Protein AF-0000000070670131 (afdb_homodimer)

Radius of gyration: 29.1 Å; Cα contacts (8 Å, |Δi|>4): 1449; chains: 2; bounding box: 102×87×79 Å

InterPro domains:
  IPR001087 GDSL lipase/esterase [PF00657] (24-335)
  IPR035669 GDSL lipase/esterase-like, plant [cd01837] (22-341)
  IPR036514 SGNH hydrolase superfamily [G3DSA:3.40.50.1110] (19-343)

Nearest PDB structures (foldseek):
  8h0a-assembly2_B  TM=8.194E-01  e=1.574E-13  Vibrio alginolyticus
  8h0b-assembly2_B  TM=7.964E-01  e=1.044E-13  Vibrio alginolyticus
  8a26-assembly1_A  TM=7.295E-01  e=1.770E-13  Legionella pneumophila str. Corby
  8a24-assembly1_A  TM=7.837E-01  e=1.821E-11  Legionella pneumophila str. Corby
  8a25-assembly1_A  TM=7.150E-01  e=1.961E-12  Legionella pneumophila str. Corby

Solvent-accessible surface area (backbone atoms only — not comparable to full-atom values): 35761 Å² total; per-residue (Å²): 133,84,80,77,78,77,75,75,77,77,76,74,73,71,70,65,73,72,68,69,74,77,25,40,39,36,40,27,9,42,76,58,13,50,18,16,35,26,42,61,45,26,46,82,37,45,64,60,23,10,48,76,67,69,65,36,41,58,31,30,63,22,29,31,54,42,37,62,44,53,52,23,53,75,68,74,39,59,69,52,27,19,49,34,33,38,76,82,55,54,60,80,34,18,38,24,46,7,17,53,79,21,19,41,66,64,73,84,37,77,52,10,48,58,19,35,52,31,28,46,54,50,50,51,53,48,30,45,52,39,46,74,73,70,43,80,89,59,63,45,72,68,50,51,36,57,17,40,35,32,39,42,59,44,57,49,44,52,50,55,41,26,63,75,46,74,68,40,61,66,73,39,60,70,46,40,65,60,45,45,49,43,52,51,50,47,51,52,51,43,38,74,73,44,38,29,32,36,42,37,42,39,40,52,47,56,17,46,26,15,37,53,60,43,72,43,90,75,58,75,86,46,31,44,98,79,65,24,35,35,61,46,33,52,50,35,50,52,43,35,52,52,45,48,52,47,44,56,51,45,48,72,68,38,82,87,39,46,64,42,77,38,69,41,23,63,54,52,40,43,47,57,68,43,24,64,83,75,56,30,50,66,54,39,27,28,27,24,12,22,80,50,85,72,34,16,41,33,90,84,14,38,55,70,38,75,77,38,44,68,50,94,56,60,70,28,19,39,23,19,54,16,77,36,44,12,30,49,37,24,49,53,46,39,50,53,48,58,65,34,82,94,45,47,72,66,62,71,60,56,131,134,86,80,75,80,78,78,76,77,78,75,74,72,72,70,66,73,71,67,69,74,77,26,40,38,36,39,26,10,43,76,59,13,51,17,15,35,26,43,62,45,27,45,82,38,45,61,60,24,10,47,77,67,69,65,36,41,57,29,30,64,21,29,31,54,41,38,62,43,52,52,22,54,76,68,73,38,59,69,52,26,20,47,34,33,38,77,82,57,52,58,80,35,18,38,23,47,6,18,55,78,20,20,42,67,65,74,82,37,76,53,11,46,57,21,35,51,30,30,46,53,51,51,52,53,49,30,44,52,38,47,75,71,70,45,79,88,57,63,45,74,66,50,51,36,58,17,40,37,33,40,42,58,44,58,49,44,52,50,55,40,26,62,77,46,74,67,40,62,66,73,39,60,71,47,41,65,61,45,46,49,43,53,50,50,46,53,52,50,42,40,75,73,44,39,30,33,38,42,36,42,38,42,52,46,57,17,46,26,13,37,54,57,43,74,44,91,78,55,75,86,46,30,43,98,81,66,24,34,36,62,46,33,52,49,33,51,53,44,35,51,50,46,49,51,48,45,57,53,45,46,71,68,39,82,85,40,45,64,43,78,40,70,42,24,63,54,51,40,42,49,58,68,43,24,65,82,74,57,31,49,66,55,39,26,27,27,24,13,22,80,52,87,70,32,16,40,33,93,86,14,36,54,69,39,75,76,38,44,66,52,93,57,62,70,27,20,40,24,19,55,15,76,36,45,11,30,46,37,24,49,52,44,38,49,54,48,59,66,35,80,92,46,48,73,65,63,70,59,56,131

Organism: Helianthus annuus (NCBI:txid4232)

Secondary structure (DSSP, 8-state):
-------------------PPP-EEEEESTTT-SSHHHHHH-----TTTTTTTTSS--S-SSSS--HHHHHHHHTT-PPPPBTT--SS---TTEEE---TT--S-STTSTTSHHHHHHHHHHHHHHHHHHHHTT-SS---HHHHHH-EEEEE--HHHHHHHHHHTTT-HHHHHTTHHHHHHHHHHHHHHHHHTT--EEEEEPP--GGG-HHHHHHS---GGGB-TTS-BHHHHHHHHHHHHHHHHHHHHHHHHSTT-EEEEE-HHHHHHHHHHSGGGGT---TTSBSEESS-SS----GGG-TTSTT-EE-S-GGG-SBSSSSSBPHHHHHHHHHHHHHSGGG-GGGGS--/-------------------PPP-EEEEESTTT-SSHHHHHH-----TTTTTTTTSS--S-SSSS--HHHHHHHHTT-PPPPBTT--SS---TTEEE---TT--S-STTSTTSHHHHHHHHHHHHHHHHHHHHTT-SS---HHHHHH-EEEEE--HHHHHHHHHHTTT-HHHHHTTHHHHHHHHHHHHHHHHHTT--EEEEEPP--GGG-HHHHHHS---GGGB-TTS-BHHHHHHHHHHHHHHHHHHHHHHHHSTT-EEEEE-HHHHHHHHHHSGGGGT---TTSBSEESS-SS----GGG-TTSTT-EE-S-GGG-SBSSSSSBPHHHHHHHHHHHHHSGGG-GGGGS--

Structure (mmCIF, N/CA/C/O backbone):
data_AF-0000000070670131-model_v1
#
loop_
_entity.id
_entity.type
_entity.pdbx_description
1 polymer Alpha-L-fucosidase
#
loop_
_atom_site.group_PDB
_atom_site.id
_atom_site.type_symbol
_atom_site.label_atom_id
_atom_site.label_alt_id
_atom_site.label_comp_id
_atom_site.label_asym_id
_atom_site.label_entity_id
_atom_site.label_seq_id
_atom_site.pdbx_PDB_ins_code
_atom_site.Cartn_x
_atom_site.Cartn_y
_atom_site.Cartn_z
_atom_site.occupancy
_atom_site.B_iso_or_equiv
_atom_site.auth_seq_id
_atom_site.auth_comp_id
_atom_site.auth_asym_id
_atom_site.auth_atom_id
_atom_site.pdbx_PDB_model_num
ATOM 1 N N . MET A 1 1 ? -77.062 30.062 1.976 1 29.39 1 MET A N 1
ATOM 2 C CA . MET A 1 1 ? -75.812 30.312 1.17 1 29.39 1 MET A CA 1
ATOM 3 C C . MET A 1 1 ? -74.562 30.141 2.004 1 29.39 1 MET A C 1
ATOM 5 O O . MET A 1 1 ? -74.062 31.109 2.6 1 29.39 1 MET A O 1
ATOM 9 N N . LYS A 1 2 ? -74.625 28.984 2.824 1 38.72 2 LYS A N 1
ATOM 10 C CA . LYS A 1 2 ? -73.438 28.672 3.67 1 38.72 2 LYS A CA 1
ATOM 11 C C . LYS A 1 2 ? -72.188 28.469 2.832 1 38.72 2 LYS A C 1
ATOM 13 O O . LYS A 1 2 ? -72.188 27.688 1.885 1 38.72 2 LYS A O 1
ATOM 18 N N . ARG A 1 3 ? -71.25 29.516 2.762 1 37.88 3 ARG A N 1
ATOM 19 C CA . ARG A 1 3 ? -69.938 29.609 2.139 1 37.88 3 ARG A CA 1
ATOM 20 C C . ARG A 1 3 ? -69 28.516 2.662 1 37.88 3 ARG A C 1
ATOM 22 O O . ARG A 1 3 ? -68.75 28.438 3.865 1 37.88 3 ARG A O 1
ATOM 29 N N . VAL A 1 4 ? -68.938 27.391 2.051 1 44 4 VAL A N 1
ATOM 30 C CA . VAL A 1 4 ? -68 26.328 2.275 1 44 4 VAL A CA 1
ATOM 31 C C . VAL A 1 4 ? -66.562 26.844 1.968 1 44 4 VAL A C 1
ATOM 33 O O . VAL A 1 4 ? -66.25 27.219 0.831 1 44 4 VAL A O 1
ATOM 36 N N . ILE A 1 5 ? -66 27.516 2.93 1 44.03 5 ILE A N 1
ATOM 37 C CA . ILE A 1 5 ? -64.562 27.891 2.744 1 44.03 5 ILE A CA 1
ATOM 38 C C . ILE A 1 5 ? -63.719 26.641 2.627 1 44.03 5 ILE A C 1
ATOM 40 O O . ILE A 1 5 ? -63.688 25.812 3.541 1 44.03 5 ILE A O 1
ATOM 44 N N . LEU A 1 6 ? -63.469 26.188 1.412 1 45.69 6 LEU A N 1
ATOM 45 C CA . LEU A 1 6 ? -62.438 25.203 1.088 1 45.69 6 LEU A CA 1
ATOM 46 C C . LEU A 1 6 ? -61.094 25.656 1.584 1 45.69 6 LEU A C 1
ATOM 48 O O . LEU A 1 6 ? -60.562 26.672 1.116 1 45.69 6 LEU A O 1
ATOM 52 N N . LEU A 1 7 ? -60.781 25.344 2.814 1 45.81 7 LEU A N 1
ATOM 53 C CA . LEU A 1 7 ? -59.406 25.531 3.287 1 45.81 7 LEU A CA 1
ATOM 54 C C . LEU A 1 7 ? -58.438 24.688 2.475 1 45.81 7 LEU A C 1
ATOM 56 O O . LEU A 1 7 ? -58.469 23.453 2.539 1 45.81 7 LEU A O 1
ATOM 60 N N . LEU A 1 8 ? -57.969 25.188 1.362 1 45.38 8 LEU A N 1
ATOM 61 C CA . LEU A 1 8 ? -56.812 24.609 0.695 1 45.38 8 LEU A CA 1
ATOM 62 C C . LEU A 1 8 ? -55.594 24.641 1.609 1 45.38 8 LEU A C 1
ATOM 64 O O . LEU A 1 8 ? -55.094 25.719 1.961 1 45.38 8 LEU A O 1
ATOM 68 N N . SER A 1 9 ? -55.406 23.578 2.367 1 47.22 9 SER A N 1
ATOM 69 C CA . SER A 1 9 ? -54.125 23.406 3.062 1 47.22 9 SER A CA 1
ATOM 70 C C . SER A 1 9 ? -52.969 23.297 2.078 1 47.22 9 SER A C 1
ATOM 72 O O . SER A 1 9 ? -52.906 22.359 1.286 1 47.22 9 SER A O 1
ATOM 74 N N . TRP A 1 10 ? -52.344 24.406 1.694 1 45.84 10 TRP A N 1
ATOM 75 C CA . TRP A 1 10 ? -51.062 24.344 1.012 1 45.84 10 TRP A CA 1
ATOM 76 C C . TRP A 1 10 ? -50.031 23.562 1.837 1 45.84 10 TRP A C 1
ATOM 78 O O . TRP A 1 10 ? -49.625 24.016 2.906 1 45.84 10 TRP A O 1
ATOM 88 N N . VAL A 1 11 ? -50 22.266 1.695 1 48.03 11 VAL A N 1
ATOM 89 C CA . VAL A 1 11 ? -48.844 21.516 2.178 1 48.03 11 VAL A CA 1
ATOM 90 C C . VAL A 1 11 ? -47.562 22.062 1.537 1 48.03 11 VAL A C 1
ATOM 92 O O . VAL A 1 11 ? -47.375 21.938 0.326 1 48.03 11 VAL A O 1
ATOM 95 N N . TRP A 1 12 ? -46.969 23.125 2.094 1 42.22 12 TRP A N 1
ATOM 96 C CA . TRP A 1 12 ? -45.594 23.422 1.732 1 42.22 12 TRP A CA 1
ATOM 97 C C . TRP A 1 12 ? -44.719 22.188 1.861 1 42.22 12 TRP A C 1
ATOM 99 O O . TRP A 1 12 ? -44.5 21.672 2.965 1 42.22 12 TRP A O 1
ATOM 109 N N . MET A 1 13 ? -44.719 21.422 0.863 1 41.59 13 MET A N 1
ATOM 110 C CA . MET A 1 13 ? -43.594 20.484 0.798 1 41.59 13 MET A CA 1
ATOM 111 C C . MET A 1 13 ? -42.25 21.219 0.996 1 41.59 13 MET A C 1
ATOM 113 O O . MET A 1 13 ? -41.812 21.938 0.106 1 41.59 13 MET A O 1
ATOM 117 N N . LEU A 1 14 ? -41.938 21.578 2.189 1 38.88 14 LEU A N 1
ATOM 118 C CA . LEU A 1 14 ? -40.531 21.859 2.404 1 38.88 14 LEU A CA 1
ATOM 119 C C . LEU A 1 14 ? -39.656 20.797 1.727 1 38.88 14 LEU A C 1
ATOM 121 O O . LEU A 1 14 ? -39.625 19.641 2.152 1 38.88 14 LEU A O 1
ATOM 125 N N . VAL A 1 15 ? -39.656 20.906 0.489 1 41.41 15 VAL A N 1
ATOM 126 C CA . VAL A 1 15 ? -38.469 20.219 -0.057 1 41.41 15 VAL A CA 1
ATOM 127 C C . VAL A 1 15 ? -37.25 20.594 0.753 1 41.41 15 VAL A C 1
ATOM 129 O O . VAL A 1 15 ? -36.75 21.734 0.676 1 41.41 15 VAL A O 1
ATOM 132 N N . GLY A 1 16 ? -37.125 20.203 1.97 1 38.88 16 GLY A N 1
ATOM 133 C CA . GLY A 1 16 ? -35.844 20.344 2.592 1 38.88 16 GLY A CA 1
ATOM 134 C C . GLY A 1 16 ? -34.688 20.125 1.628 1 38.88 16 GLY A C 1
ATOM 135 O O . GLY A 1 16 ? -34.594 19.062 1.011 1 38.88 16 GLY A O 1
ATOM 136 N N . ILE A 1 17 ? -34.281 21.062 0.975 1 42.5 17 ILE A N 1
ATOM 137 C CA . ILE A 1 17 ? -32.969 20.953 0.365 1 42.5 17 ILE A CA 1
ATOM 138 C C . ILE A 1 17 ? -32 20.203 1.296 1 42.5 17 ILE A C 1
ATOM 140 O O . ILE A 1 17 ? -31.75 20.641 2.414 1 42.5 17 ILE A O 1
ATOM 144 N N . SER A 1 18 ? -32.125 19.031 1.47 1 45.41 18 SER A N 1
ATOM 145 C CA . SER A 1 18 ? -31.25 18.219 2.309 1 45.41 18 SER A CA 1
ATOM 146 C C . SER A 1 18 ? -29.797 18.672 2.178 1 45.41 18 SER A C 1
ATOM 148 O O . SER A 1 18 ? -29.219 18.594 1.092 1 45.41 18 SER A O 1
ATOM 150 N N . ALA A 1 19 ? -29.391 19.766 2.807 1 54.5 19 ALA A N 1
ATOM 151 C CA . ALA A 1 19 ? -27.984 20.156 2.895 1 54.5 19 ALA A CA 1
ATOM 152 C C . ALA A 1 19 ? -27.078 18.922 2.961 1 54.5 19 ALA A C 1
ATOM 154 O O . ALA A 1 19 ? -27.344 18 3.744 1 54.5 19 ALA A O 1
ATOM 155 N N . SER A 1 20 ? -26.25 18.719 1.923 1 70.75 20 SER A N 1
ATOM 156 C CA . SER A 1 20 ? -25.344 17.578 1.84 1 70.75 20 SER A CA 1
ATOM 157 C C . SER A 1 20 ? -24.484 17.469 3.088 1 70.75 20 SER A C 1
ATOM 159 O O . SER A 1 20 ? -24 18.484 3.607 1 70.75 20 SER A O 1
ATOM 161 N N . ARG A 1 21 ? -24.484 16.469 3.793 1 84.69 21 ARG A N 1
ATOM 162 C CA . ARG A 1 21 ? -23.656 16.188 4.953 1 84.69 21 ARG A CA 1
ATOM 163 C C . ARG A 1 21 ? -22.172 16.359 4.625 1 84.69 21 ARG A C 1
ATOM 165 O O . ARG A 1 21 ? -21.719 15.953 3.557 1 84.69 21 ARG A O 1
ATOM 172 N N . PRO A 1 22 ? -21.5 17.203 5.438 1 93.94 22 PRO A N 1
ATOM 173 C CA . PRO A 1 22 ? -20.078 17.391 5.191 1 93.94 22 PRO A CA 1
ATOM 174 C C . PRO A 1 22 ? -19.312 16.062 5.074 1 93.94 22 PRO A C 1
ATOM 176 O O . PRO A 1 22 ? -19.625 15.109 5.797 1 93.94 22 PRO A O 1
ATOM 179 N N . LEU A 1 23 ? -18.484 15.969 4.082 1 96.31 23 LEU A N 1
ATOM 180 C CA . LEU A 1 23 ? -17.578 14.852 3.867 1 96.31 23 LEU A CA 1
ATOM 181 C C . LEU A 1 23 ? -16.172 15.352 3.557 1 96.31 23 LEU A C 1
ATOM 183 O O . LEU A 1 23 ? -16 16.328 2.818 1 96.31 23 LEU A O 1
ATOM 187 N N . ILE A 1 24 ? -15.203 14.703 4.156 1 98.5 24 ILE A N 1
ATOM 188 C CA . ILE A 1 24 ? -13.82 15.062 3.896 1 98.5 24 ILE A CA 1
ATOM 189 C C . ILE A 1 24 ? -13.109 13.906 3.197 1 98.5 24 ILE A C 1
ATOM 191 O O . ILE A 1 24 ? -13.211 12.75 3.629 1 98.5 24 ILE A O 1
ATOM 195 N N . ILE A 1 25 ? -12.484 14.125 2.135 1 98.88 25 ILE A N 1
ATOM 196 C CA . ILE A 1 25 ? -11.562 13.219 1.459 1 98.88 25 ILE A CA 1
ATOM 197 C C . ILE A 1 25 ? -10.141 13.773 1.529 1 98.88 25 ILE A C 1
ATOM 199 O O . ILE A 1 25 ? -9.859 14.844 0.982 1 98.88 25 ILE A O 1
ATOM 203 N N . ASN A 1 26 ? -9.258 13.039 2.189 1 98.94 26 ASN A N 1
ATOM 204 C CA . ASN A 1 26 ? -7.961 13.609 2.533 1 98.94 26 ASN A CA 1
ATOM 205 C C . ASN A 1 26 ? -6.824 12.852 1.856 1 98.94 26 ASN A C 1
ATOM 207 O O . ASN A 1 26 ? -6.848 11.617 1.778 1 98.94 26 ASN A O 1
ATOM 211 N N . PHE A 1 27 ? -5.828 13.562 1.369 1 99 27 PHE A N 1
ATOM 212 C CA . PHE A 1 27 ? -4.586 13.062 0.79 1 99 27 PHE A CA 1
ATOM 213 C C . PHE A 1 27 ? -3.377 13.68 1.479 1 99 27 PHE A C 1
ATOM 215 O O . PHE A 1 27 ? -3.393 14.867 1.829 1 99 27 PHE A O 1
ATOM 222 N N . GLY A 1 28 ? -2.35 12.844 1.65 1 98.88 28 GLY A N 1
ATOM 223 C CA . GLY A 1 28 ? -1.215 13.477 2.297 1 98.88 28 GLY A CA 1
ATOM 224 C C . GLY A 1 28 ? -0.212 12.484 2.855 1 98.88 28 GLY A C 1
ATOM 225 O O . GLY A 1 28 ? -0.044 11.391 2.311 1 98.88 28 GLY A O 1
ATOM 226 N N . ASP A 1 29 ? 0.549 12.938 3.818 1 98.75 29 ASP A N 1
ATOM 227 C CA . ASP A 1 29 ? 1.617 12.188 4.469 1 98.75 29 ASP A CA 1
ATOM 228 C C . ASP A 1 29 ? 1.358 12.055 5.969 1 98.75 29 ASP A C 1
ATOM 230 O O . ASP A 1 29 ? 0.206 11.977 6.398 1 98.75 29 ASP A O 1
ATOM 234 N N . SER A 1 30 ? 2.35 11.969 6.816 1 98.62 30 SER A N 1
ATOM 235 C CA . SER A 1 30 ? 2.209 11.68 8.242 1 98.62 30 SER A CA 1
ATOM 236 C C . SER A 1 30 ? 1.458 12.797 8.953 1 98.62 30 SER A C 1
ATOM 238 O O . SER A 1 30 ? 0.875 12.578 10.016 1 98.62 30 SER A O 1
ATOM 240 N N . ASN A 1 31 ? 1.407 13.992 8.336 1 98.44 31 ASN A N 1
ATOM 241 C CA . ASN A 1 31 ? 0.737 15.125 8.969 1 98.44 31 ASN A CA 1
ATOM 242 C C . ASN A 1 31 ? -0.768 14.898 9.078 1 98.44 31 ASN A C 1
ATOM 244 O O . ASN A 1 31 ? -1.443 15.547 9.875 1 98.44 31 ASN A O 1
ATOM 248 N N . SER A 1 32 ? -1.247 13.984 8.234 1 98.81 32 SER A N 1
ATOM 249 C CA . SER A 1 32 ? -2.691 13.773 8.242 1 98.81 32 SER A CA 1
ATOM 250 C C . SER A 1 32 ? -3.039 12.289 8.18 1 98.81 32 SER A C 1
ATOM 252 O O . SER A 1 32 ? -4.188 11.93 7.91 1 98.81 32 SER A O 1
ATOM 254 N N . ASP A 1 33 ? -2.051 11.43 8.375 1 98.81 33 ASP A N 1
ATOM 255 C CA . ASP A 1 33 ? -2.273 9.984 8.359 1 98.81 33 ASP A CA 1
ATOM 256 C C . ASP A 1 33 ? -2.996 9.523 9.625 1 98.81 33 ASP A C 1
ATOM 258 O O . ASP A 1 33 ? -2.51 9.742 10.734 1 98.81 33 ASP A O 1
ATOM 262 N N . THR A 1 34 ? -4.133 8.906 9.469 1 98.69 34 THR A N 1
ATOM 263 C CA . THR A 1 34 ? -4.914 8.438 10.609 1 98.69 34 THR A CA 1
ATOM 264 C C . THR A 1 34 ? -4.82 6.922 10.742 1 98.69 34 THR A C 1
ATOM 266 O O . THR A 1 34 ? -5.734 6.281 11.266 1 98.69 34 THR A O 1
ATOM 269 N N . GLY A 1 35 ? -3.801 6.352 10.172 1 98.31 35 GLY A N 1
ATOM 270 C CA . GLY A 1 35 ? -3.584 4.918 10.297 1 98.31 35 GLY A CA 1
ATOM 271 C C . GLY A 1 35 ? -3.287 4.238 8.977 1 98.31 35 GLY A C 1
ATOM 272 O O . GLY A 1 35 ? -3.252 3.01 8.898 1 98.31 35 GLY A O 1
ATOM 273 N N . GLY A 1 36 ? -3.088 5 7.961 1 98.44 36 GLY A N 1
ATOM 274 C CA . GLY A 1 36 ? -2.816 4.438 6.648 1 98.44 36 GLY A CA 1
ATOM 275 C C . GLY A 1 36 ? -1.54 3.619 6.602 1 98.44 36 GLY A C 1
ATOM 276 O O . GLY A 1 36 ? -1.504 2.551 5.984 1 98.44 36 GLY A O 1
ATOM 277 N N . VAL A 1 37 ? -0.509 4.09 7.242 1 97.94 37 VAL A N 1
ATOM 278 C CA . VAL A 1 37 ? 0.778 3.404 7.195 1 97.94 37 VAL A CA 1
ATOM 279 C C . VAL A 1 37 ? 0.695 2.09 7.969 1 97.94 37 VAL A C 1
ATOM 281 O O . VAL A 1 37 ? 1.329 1.101 7.594 1 97.94 37 VAL A O 1
ATOM 284 N N . LEU A 1 38 ? -0.061 2.131 9.07 1 97.69 38 LEU A N 1
ATOM 285 C CA . LEU A 1 38 ? -0.292 0.906 9.828 1 97.69 38 LEU A CA 1
ATOM 286 C C . LEU A 1 38 ? -1.045 -0.12 8.984 1 97.69 38 LEU A C 1
ATOM 288 O O . LEU A 1 38 ? -0.605 -1.264 8.852 1 97.69 38 LEU A O 1
ATOM 292 N N . ALA A 1 39 ? -2.123 0.279 8.375 1 98.06 39 ALA A N 1
ATOM 293 C CA . ALA A 1 39 ? -2.969 -0.628 7.605 1 98.06 39 ALA A CA 1
ATOM 294 C C . ALA A 1 39 ? -2.273 -1.068 6.32 1 98.06 39 ALA A C 1
ATOM 296 O O . ALA A 1 39 ? -2.355 -2.236 5.934 1 98.06 39 ALA A O 1
ATOM 297 N N . GLY A 1 40 ? -1.585 -0.181 5.672 1 97.94 40 GLY A N 1
ATOM 298 C CA . GLY A 1 40 ? -1.036 -0.432 4.352 1 97.94 40 GLY A CA 1
ATOM 299 C C . GLY A 1 40 ? 0.328 -1.096 4.387 1 97.94 40 GLY A C 1
ATOM 300 O O . GLY A 1 40 ? 0.622 -1.966 3.564 1 97.94 40 GLY A O 1
ATOM 301 N N . ALA A 1 41 ? 1.184 -0.696 5.363 1 96.81 41 ALA A N 1
ATOM 302 C CA . ALA A 1 41 ? 2.559 -1.187 5.402 1 96.81 41 ALA A CA 1
ATOM 303 C C . ALA A 1 41 ? 2.783 -2.096 6.605 1 96.81 41 ALA A C 1
ATOM 305 O O . ALA A 1 41 ? 3.854 -2.688 6.754 1 96.81 41 ALA A O 1
ATOM 306 N N . GLY A 1 42 ? 1.802 -2.186 7.445 1 95.38 42 GLY A N 1
ATOM 307 C CA . GLY A 1 42 ? 1.941 -3.01 8.633 1 95.38 42 GLY A CA 1
ATOM 308 C C . GLY A 1 42 ? 2.908 -2.432 9.648 1 95.38 42 GLY A C 1
ATOM 309 O O . GLY A 1 42 ? 3.506 -3.168 10.438 1 95.38 42 GLY A O 1
ATOM 310 N N . LEU A 1 43 ? 3.143 -1.178 9.578 1 94.12 43 LEU A N 1
ATOM 311 C CA . LEU A 1 43 ? 4.039 -0.529 10.531 1 94.12 43 LEU A CA 1
ATOM 312 C C . LEU A 1 43 ? 3.289 -0.137 11.805 1 94.12 43 LEU A C 1
ATOM 314 O O . LEU A 1 43 ? 2.48 0.792 11.789 1 94.12 43 LEU A O 1
ATOM 318 N N . PRO A 1 44 ? 3.566 -0.782 12.828 1 92.25 44 PRO A N 1
ATOM 319 C CA . PRO A 1 44 ? 2.848 -0.427 14.055 1 92.25 44 PRO A CA 1
ATOM 320 C C . PRO A 1 44 ? 3.33 0.889 14.656 1 92.25 44 PRO A C 1
ATOM 322 O O . PRO A 1 44 ? 4.535 1.085 14.844 1 92.25 44 PRO A O 1
ATOM 325 N N . ILE A 1 45 ? 2.49 1.77 14.773 1 93.19 45 ILE A N 1
ATOM 326 C CA . ILE A 1 45 ? 2.73 3 15.516 1 93.19 45 ILE A CA 1
ATOM 327 C C . ILE A 1 45 ? 1.994 2.947 16.859 1 93.19 45 ILE A C 1
ATOM 329 O O . ILE A 1 45 ? 0.857 3.414 16.969 1 93.19 45 ILE A O 1
ATOM 333 N N . GLY A 1 46 ? 2.609 2.354 17.797 1 92.38 46 GLY A N 1
ATOM 334 C CA . GLY A 1 46 ? 2.006 2.131 19.109 1 92.38 46 GLY A CA 1
ATOM 335 C C . GLY A 1 46 ? 2.373 3.195 20.125 1 92.38 46 GLY A C 1
ATOM 336 O O . GLY A 1 46 ? 2.893 4.254 19.766 1 92.38 46 GLY A O 1
ATOM 337 N N . LEU A 1 47 ? 2.025 2.91 21.359 1 94.94 47 LEU A N 1
ATOM 338 C CA . LEU A 1 47 ? 2.467 3.795 22.438 1 94.94 47 LEU A CA 1
ATOM 339 C C . LEU A 1 47 ? 3.977 4.004 22.375 1 94.94 47 LEU A C 1
ATOM 341 O O . LEU A 1 47 ? 4.727 3.08 22.062 1 94.94 47 LEU A O 1
ATOM 345 N N . PRO A 1 48 ? 4.402 5.344 22.594 1 96.62 48 PRO A N 1
ATOM 346 C CA . PRO A 1 48 ? 3.672 6.414 23.281 1 96.62 48 PRO A CA 1
ATOM 347 C C . PRO A 1 48 ? 2.902 7.312 22.312 1 96.62 48 PRO A C 1
ATOM 349 O O . PRO A 1 48 ? 2.23 8.258 22.75 1 96.62 48 PRO A O 1
ATOM 352 N N . HIS A 1 49 ? 2.955 7.004 21.016 1 97.5 49 HIS A N 1
ATOM 353 C CA . HIS A 1 49 ? 2.066 7.727 20.125 1 97.5 49 HIS A CA 1
ATOM 354 C C . HIS A 1 49 ? 0.606 7.543 20.516 1 97.5 49 HIS A C 1
ATOM 356 O O . HIS A 1 49 ? 0.192 6.438 20.875 1 97.5 49 HIS A O 1
ATOM 362 N N . GLY A 1 50 ? -0.108 8.609 20.469 1 97.81 50 GLY A N 1
ATOM 363 C CA . GLY A 1 50 ? -1.525 8.562 20.781 1 97.81 50 GLY A CA 1
ATOM 364 C C . GLY A 1 50 ? -1.802 8.625 22.266 1 97.81 50 GLY A C 1
ATOM 365 O O . GLY A 1 50 ? -2.959 8.594 22.703 1 97.81 50 GLY A O 1
ATOM 366 N N . ILE A 1 51 ? -0.844 8.836 23.094 1 97.5 51 ILE A N 1
ATOM 367 C CA . ILE A 1 51 ? -0.948 8.672 24.531 1 97.5 51 ILE A CA 1
ATOM 368 C C . ILE A 1 51 ? -1.882 9.734 25.109 1 97.5 51 ILE A C 1
ATOM 370 O O . ILE A 1 51 ? -2.566 9.5 26.109 1 97.5 51 ILE A O 1
ATOM 374 N N . THR A 1 52 ? -1.943 10.883 24.531 1 98.19 52 THR A N 1
ATOM 375 C CA . THR A 1 52 ? -2.621 12.031 25.109 1 98.19 52 THR A CA 1
ATOM 376 C C . THR A 1 52 ? -4.133 11.898 24.969 1 98.19 52 THR A C 1
ATOM 378 O O . THR A 1 52 ? -4.879 12.188 25.906 1 98.19 52 THR A O 1
ATOM 381 N N . PHE A 1 53 ? -4.605 11.422 23.859 1 98.44 53 PHE A N 1
ATOM 382 C CA . PHE A 1 53 ? -6.039 11.484 23.609 1 98.44 53 PHE A CA 1
ATOM 383 C C . PHE A 1 53 ? -6.621 10.086 23.422 1 98.44 53 PHE A C 1
ATOM 385 O O . PHE A 1 53 ? -7.605 9.734 24.078 1 98.44 53 PHE A O 1
ATOM 392 N N . PHE A 1 54 ? -5.996 9.289 22.562 1 97.62 54 PHE A N 1
ATOM 393 C CA . PHE A 1 54 ? -6.547 7.988 22.203 1 97.62 54 PHE A CA 1
ATOM 394 C C . PHE A 1 54 ? -6.137 6.93 23.219 1 97.62 54 PHE A C 1
ATOM 396 O O . PHE A 1 54 ? -6.734 5.855 23.297 1 97.62 54 PHE A O 1
ATOM 403 N N . HIS A 1 55 ? -5.02 7.211 23.984 1 97.56 55 HIS A N 1
ATOM 404 C CA . HIS A 1 55 ? -4.465 6.34 25.016 1 97.56 55 HIS A CA 1
ATOM 405 C C . HIS A 1 55 ? -4.055 4.988 24.438 1 97.56 55 HIS A C 1
ATOM 407 O O . HIS A 1 55 ? -4.074 3.975 25.141 1 97.56 55 HIS A O 1
ATOM 413 N N . ARG A 1 56 ? -3.842 4.961 23.172 1 96.19 56 ARG A N 1
ATOM 414 C CA . ARG A 1 56 ? -3.311 3.854 22.391 1 96.19 56 ARG A CA 1
ATOM 415 C C . ARG A 1 56 ? -2.777 4.34 21.047 1 96.19 56 ARG A C 1
ATOM 417 O O . ARG A 1 56 ? -3.109 5.441 20.594 1 96.19 56 ARG A O 1
ATOM 424 N N . GLY A 1 57 ? -1.967 3.551 20.484 1 95.81 57 GLY A N 1
ATOM 425 C CA . GLY A 1 57 ? -1.591 3.844 19.109 1 95.81 57 GLY A CA 1
ATOM 426 C C . GLY A 1 57 ? -2.74 3.689 18.141 1 95.81 57 GLY A C 1
ATOM 427 O O . GLY A 1 57 ? -3.549 2.77 18.266 1 95.81 57 GLY A O 1
ATOM 428 N N . THR A 1 58 ? -2.857 4.629 17.203 1 94.94 58 THR A N 1
ATOM 429 C CA . THR A 1 58 ? -3.912 4.578 16.188 1 94.94 58 THR A CA 1
ATOM 430 C C . THR A 1 58 ? -3.322 4.637 14.789 1 94.94 58 THR A C 1
ATOM 432 O O . THR A 1 58 ? -4.059 4.695 13.797 1 94.94 58 THR A O 1
ATOM 435 N N . GLY A 1 59 ? -2.014 4.652 14.711 1 95.56 59 GLY A N 1
ATOM 436 C CA . GLY A 1 59 ? -1.344 4.828 13.438 1 95.56 59 GLY A CA 1
ATOM 437 C C . GLY A 1 59 ? -0.996 6.273 13.133 1 95.56 59 GLY A C 1
ATOM 438 O O . GLY A 1 59 ? -0.356 6.57 12.125 1 95.56 59 GLY A O 1
ATOM 439 N N . ARG A 1 60 ? -1.396 7.211 13.992 1 98 60 ARG A N 1
ATOM 440 C CA . ARG A 1 60 ? -1.031 8.625 13.891 1 98 60 ARG A CA 1
ATOM 441 C C . ARG A 1 60 ? 0.36 8.867 14.469 1 98 60 ARG A C 1
ATOM 443 O O . ARG A 1 60 ? 0.725 8.297 15.492 1 98 60 ARG A O 1
ATOM 450 N N . PHE A 1 61 ? 1.049 9.703 13.797 1 97.69 61 PHE A N 1
ATOM 451 C CA . PHE A 1 61 ? 2.295 10.188 14.375 1 97.69 61 PHE A CA 1
ATOM 452 C C . PHE A 1 61 ? 2.041 11.406 15.258 1 97.69 61 PHE A C 1
ATOM 454 O O . PHE A 1 61 ? 1.568 12.438 14.773 1 97.69 61 PHE A O 1
ATOM 461 N N . GLY A 1 62 ? 2.301 11.336 16.422 1 97.94 62 GLY A N 1
ATOM 462 C CA . GLY A 1 62 ? 2.006 12.336 17.438 1 97.94 62 GLY A CA 1
ATOM 463 C C . GLY A 1 62 ? 1.438 11.742 18.703 1 97.94 62 GLY A C 1
ATOM 464 O O . GLY A 1 62 ? 1.208 10.531 18.781 1 97.94 62 GLY A O 1
ATOM 465 N N . ASP A 1 63 ? 1.199 12.562 19.688 1 98.5 63 ASP A N 1
ATOM 466 C CA . ASP A 1 63 ? 0.723 12.078 20.969 1 98.5 63 ASP A CA 1
ATOM 467 C C . ASP A 1 63 ? -0.802 12.016 21.016 1 98.5 63 ASP A C 1
ATOM 469 O O . ASP A 1 63 ? -1.387 11.555 21.984 1 98.5 63 ASP A O 1
ATOM 473 N N . GLY A 1 64 ? -1.473 12.484 19.922 1 98.56 64 GLY A N 1
ATOM 474 C CA . GLY A 1 64 ? -2.926 12.492 19.922 1 98.56 64 GLY A CA 1
ATOM 475 C C . GLY A 1 64 ? -3.52 12.891 18.578 1 98.56 64 GLY A C 1
ATOM 476 O O . GLY A 1 64 ? -3.168 12.32 17.547 1 98.56 64 GLY A O 1
ATOM 477 N N . ARG A 1 65 ? -4.418 13.898 18.625 1 98.62 65 ARG A N 1
ATOM 478 C CA . ARG A 1 65 ? -5.191 14.305 17.453 1 98.62 65 ARG A CA 1
ATOM 479 C C . ARG A 1 65 ? -4.348 15.164 16.516 1 98.62 65 ARG A C 1
ATOM 481 O O . ARG A 1 65 ? -3.506 15.945 16.953 1 98.62 65 ARG A O 1
ATOM 488 N N . LEU A 1 66 ? -4.562 14.961 15.242 1 98.94 66 LEU A N 1
ATOM 489 C CA . LEU A 1 66 ? -3.955 15.758 14.18 1 98.94 66 LEU A CA 1
ATOM 490 C C . LEU A 1 66 ? -4.852 16.938 13.797 1 98.94 66 LEU A C 1
ATOM 492 O O . LEU A 1 66 ? -6 17 14.234 1 98.94 66 LEU A O 1
ATOM 496 N N . ILE A 1 67 ? -4.348 17.828 12.984 1 98.88 67 ILE A N 1
ATOM 497 C CA . ILE A 1 67 ? -5.121 18.969 12.531 1 98.88 67 ILE A CA 1
ATOM 498 C C . ILE A 1 67 ? -6.43 18.5 11.906 1 98.88 67 ILE A C 1
ATOM 500 O O . ILE A 1 67 ? -7.496 19.062 12.195 1 98.88 67 ILE A O 1
ATOM 504 N N . ILE A 1 68 ? -6.398 17.453 11.125 1 98.81 68 ILE A N 1
ATOM 505 C CA . ILE A 1 68 ? -7.566 16.953 10.414 1 98.81 68 ILE A CA 1
ATOM 506 C C . ILE A 1 68 ? -8.602 16.438 11.414 1 98.81 68 ILE A C 1
ATOM 508 O O . ILE A 1 68 ? -9.805 16.547 11.18 1 98.81 68 ILE A O 1
ATOM 512 N N . ASP A 1 69 ? -8.195 15.906 12.523 1 98.88 69 ASP A N 1
ATOM 513 C CA . ASP A 1 69 ? -9.117 15.445 13.555 1 98.88 69 ASP A CA 1
ATOM 514 C C . ASP A 1 69 ? -9.891 16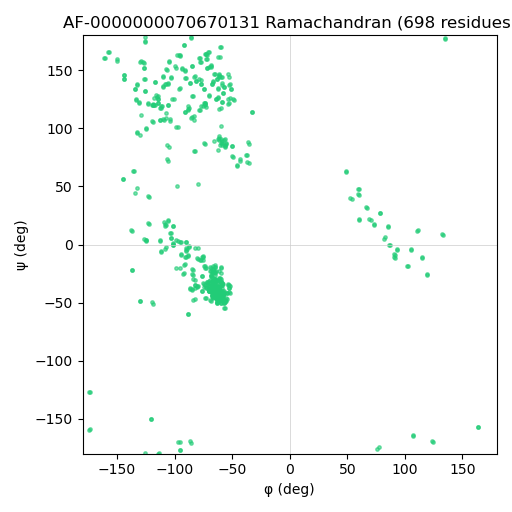.609 14.164 1 98.88 69 ASP A C 1
ATOM 516 O O . ASP A 1 69 ? -11.094 16.516 14.422 1 98.88 69 ASP A O 1
ATOM 520 N N . PHE A 1 70 ? -9.211 17.719 14.375 1 98.81 70 PHE A N 1
ATOM 521 C CA . PHE A 1 70 ? -9.883 18.906 14.906 1 98.81 70 PHE A CA 1
ATOM 522 C C . PHE A 1 70 ? -10.859 19.469 13.891 1 98.81 70 PHE A C 1
ATOM 524 O O . PHE A 1 70 ? -11.906 20 14.258 1 98.81 70 PHE A O 1
ATOM 531 N N . PHE A 1 71 ? -10.5 19.406 12.57 1 98.5 71 PHE A N 1
ATOM 532 C CA . PHE A 1 71 ? -11.453 19.781 11.539 1 98.5 71 PHE A CA 1
ATOM 533 C C . PHE A 1 71 ? -12.695 18.906 11.594 1 98.5 71 PHE A C 1
ATOM 535 O O . PHE A 1 71 ? -13.82 19.406 11.469 1 98.5 71 PHE A O 1
ATOM 542 N N . CYS A 1 72 ? -12.484 17.578 11.773 1 98.31 72 CYS A N 1
ATOM 543 C CA . CYS A 1 72 ? -13.609 16.656 11.891 1 98.31 72 CYS A CA 1
ATOM 544 C C . CYS A 1 72 ? -14.492 17.031 13.078 1 98.31 72 CYS A C 1
ATOM 546 O O . CYS A 1 72 ? -15.711 17.078 12.961 1 98.31 72 CYS A O 1
ATOM 548 N N . GLU A 1 73 ? -13.891 17.359 14.203 1 98.06 73 GLU A N 1
ATOM 549 C CA . GLU A 1 73 ? -14.648 17.75 15.383 1 98.06 73 GLU A CA 1
ATOM 550 C C . GLU A 1 73 ? -15.445 19.031 15.125 1 98.06 73 GLU A C 1
ATOM 552 O O . GLU A 1 73 ? -16.609 19.125 15.5 1 98.06 73 GLU A O 1
ATOM 557 N N . HIS A 1 74 ? -14.797 19.984 14.5 1 97.19 74 HIS A N 1
ATOM 558 C CA . HIS A 1 74 ? -15.445 21.25 14.195 1 97.19 74 HIS A CA 1
ATOM 559 C C . HIS A 1 74 ? -16.672 21.047 13.32 1 97.19 74 HIS A C 1
ATOM 561 O O . HIS A 1 74 ? -17.672 21.75 13.477 1 97.19 74 HIS A O 1
ATOM 567 N N . LEU A 1 75 ? -16.656 20.047 12.484 1 96.19 75 LEU A N 1
ATOM 568 C CA . LEU A 1 75 ? -17.734 19.797 11.531 1 96.19 75 LEU A CA 1
ATOM 569 C C . LEU A 1 75 ? -18.672 18.719 12.055 1 96.19 75 LEU A C 1
ATOM 571 O O . LEU A 1 75 ? -19.578 18.281 11.336 1 96.19 75 LEU A O 1
ATOM 575 N N . ASN A 1 76 ? -18.484 18.219 13.266 1 96.19 76 ASN A N 1
ATOM 576 C CA . ASN A 1 76 ? -19.281 17.172 13.883 1 96.19 76 ASN A CA 1
ATOM 577 C C . ASN A 1 76 ? -19.234 15.875 13.07 1 96.19 76 ASN A C 1
ATOM 579 O O . ASN A 1 76 ? -20.266 15.266 12.805 1 96.19 76 ASN A O 1
ATOM 583 N N . LEU A 1 77 ? -18.047 15.555 12.609 1 96.94 77 LEU A N 1
ATOM 584 C CA . LEU A 1 77 ? -17.781 14.32 11.883 1 96.94 77 LEU A CA 1
ATOM 585 C C . LEU A 1 77 ? -17.047 13.32 12.766 1 96.94 77 LEU A C 1
ATOM 587 O O . LEU A 1 77 ? -16.422 13.703 13.766 1 96.94 77 LEU A O 1
ATOM 591 N N . SER A 1 78 ? -17.156 12.031 12.398 1 97.44 78 SER A N 1
ATOM 592 C CA . SER A 1 78 ? -16.25 11.047 12.969 1 97.44 78 SER A CA 1
ATOM 593 C C . SER A 1 78 ? -14.828 11.227 12.445 1 97.44 78 SER A C 1
ATOM 595 O O . SER A 1 78 ? -14.625 11.781 11.359 1 97.44 78 SER A O 1
ATOM 597 N N . TYR A 1 79 ? -13.867 10.805 13.258 1 98.44 79 TYR A N 1
ATOM 598 C CA . TYR A 1 79 ? -12.508 10.789 12.742 1 98.44 79 TYR A CA 1
ATOM 599 C C . TYR A 1 79 ? -12.406 9.898 11.508 1 98.44 79 TYR A C 1
ATOM 601 O O . TYR A 1 79 ? -13.016 8.828 11.453 1 98.44 79 TYR A O 1
ATOM 609 N N . LEU A 1 80 ? -11.617 10.297 10.617 1 98.62 80 LEU A N 1
ATOM 610 C CA . LEU A 1 80 ? -11.57 9.594 9.336 1 98.62 80 LEU A CA 1
ATOM 611 C C . LEU A 1 80 ? -10.844 8.258 9.477 1 98.62 80 LEU A C 1
ATOM 613 O O . LEU A 1 80 ? -9.758 8.195 10.062 1 98.62 80 LEU A O 1
ATOM 617 N N . SER A 1 81 ? -11.438 7.188 8.906 1 98.19 81 SER A N 1
ATOM 618 C CA . SER A 1 81 ? -10.742 5.918 8.727 1 98.19 81 SER A CA 1
ATOM 619 C C . SER A 1 81 ? -9.781 5.98 7.543 1 98.19 81 SER A C 1
ATOM 621 O O . SER A 1 81 ? -10.094 6.574 6.512 1 98.19 81 SER A O 1
ATOM 623 N N . PRO A 1 82 ? -8.594 5.387 7.785 1 98.69 82 PRO A N 1
ATOM 624 C CA . PRO A 1 82 ? -7.742 5.262 6.598 1 98.69 82 PRO A CA 1
ATOM 625 C C . PRO A 1 82 ? -8.359 4.367 5.527 1 98.69 82 PRO A C 1
ATOM 627 O O . PRO A 1 82 ? -8.984 3.354 5.848 1 98.69 82 PRO A O 1
ATOM 630 N N . TYR A 1 83 ? -8.156 4.773 4.273 1 98.69 83 TYR A N 1
ATOM 631 C CA . TYR A 1 83 ? -8.648 4.027 3.121 1 98.69 83 TYR A CA 1
ATOM 632 C C . TYR A 1 83 ? -8.195 2.576 3.178 1 98.69 83 TYR A C 1
ATOM 634 O O . TYR A 1 83 ? -8.961 1.668 2.83 1 98.69 83 TYR A O 1
ATOM 642 N N . LEU A 1 84 ? -7.039 2.26 3.68 1 97.94 84 LEU A N 1
ATOM 643 C CA . LEU A 1 84 ? -6.41 0.948 3.566 1 97.94 84 LEU A CA 1
ATOM 644 C C . LEU A 1 84 ? -6.852 0.034 4.703 1 97.94 84 LEU A C 1
ATOM 646 O O . LEU A 1 84 ? -6.441 -1.129 4.766 1 97.94 84 LEU A O 1
ATOM 650 N N . GLU A 1 85 ? -7.676 0.517 5.605 1 97.44 85 GLU A N 1
ATOM 651 C CA . GLU A 1 85 ? -8.219 -0.339 6.652 1 97.44 85 GLU A CA 1
ATOM 652 C C . GLU A 1 85 ? -9.336 -1.231 6.113 1 97.44 85 GLU A C 1
ATOM 654 O O . GLU A 1 85 ? -10.367 -0.736 5.66 1 97.44 85 GLU A O 1
ATOM 659 N N . SER A 1 86 ? -9.117 -2.504 6.199 1 94.94 86 SER A N 1
ATOM 660 C CA . SER A 1 86 ? -10.047 -3.43 5.555 1 94.94 86 SER A CA 1
ATOM 661 C C . SER A 1 86 ? -11.141 -3.871 6.512 1 94.94 86 SER A C 1
ATOM 663 O O . SER A 1 86 ? -12.219 -4.289 6.078 1 94.94 86 SER A O 1
ATOM 665 N N . LEU A 1 87 ? -10.93 -3.846 7.793 1 95.31 87 LEU A N 1
ATOM 666 C CA . LEU A 1 87 ? -11.898 -4.391 8.734 1 95.31 87 LEU A CA 1
ATOM 667 C C . LEU A 1 87 ? -12.664 -3.275 9.43 1 95.31 87 LEU A C 1
ATOM 669 O O . LEU A 1 87 ? -12.102 -2.529 10.234 1 95.31 87 LEU A O 1
ATOM 673 N N . ALA A 1 88 ? -13.812 -3.143 9.086 1 92.44 88 ALA A N 1
ATOM 674 C CA . ALA A 1 88 ? -14.836 -2.305 9.695 1 92.44 88 ALA A CA 1
ATOM 675 C C . ALA A 1 88 ? -14.414 -0.838 9.703 1 92.44 88 ALA A C 1
ATOM 677 O O . ALA A 1 88 ? -14.477 -0.173 10.742 1 92.44 88 ALA A O 1
ATOM 678 N N . PRO A 1 89 ? -13.953 -0.364 8.609 1 95.25 89 PRO A N 1
ATOM 679 C CA . PRO A 1 89 ? -13.758 1.085 8.539 1 95.25 89 PRO A CA 1
ATOM 680 C C . PRO A 1 89 ? -15.07 1.861 8.547 1 95.25 89 PRO A C 1
ATOM 682 O O . PRO A 1 89 ? -16.125 1.295 8.258 1 95.25 89 PRO A O 1
ATOM 685 N N . ASN A 1 90 ? -15.039 3.125 9 1 95.31 90 ASN A N 1
ATOM 686 C CA . ASN A 1 90 ? -16.172 4.035 8.914 1 95.31 90 ASN A CA 1
ATOM 687 C C . ASN A 1 90 ? -15.93 5.156 7.91 1 95.31 90 ASN A C 1
ATOM 689 O O . ASN A 1 90 ? -15.164 6.082 8.18 1 95.31 90 ASN A O 1
ATOM 693 N N . PHE A 1 91 ? -16.625 5.09 6.762 1 96.56 91 PHE A N 1
ATOM 694 C CA . PHE A 1 91 ? -16.375 6.07 5.707 1 96.56 91 PHE A CA 1
ATOM 695 C C . PHE A 1 91 ? -17.547 7.043 5.598 1 96.56 91 PHE A C 1
ATOM 697 O O . PHE A 1 91 ? -17.672 7.762 4.605 1 96.56 91 PHE A O 1
ATOM 704 N N . THR A 1 92 ? -18.391 7.082 6.617 1 94 92 THR A N 1
ATOM 705 C CA . THR A 1 92 ? -19.578 7.93 6.566 1 94 92 THR A CA 1
ATOM 706 C C . THR A 1 92 ? -19.188 9.406 6.594 1 94 92 THR A C 1
ATOM 708 O O . THR A 1 92 ? -19.906 10.25 6.059 1 94 92 THR A O 1
ATOM 711 N N . SER A 1 93 ? -18.047 9.727 7.18 1 96.31 93 SER A N 1
ATOM 712 C CA . SER A 1 93 ? -17.578 11.102 7.301 1 96.31 93 SER A CA 1
ATOM 713 C C . SER A 1 93 ? -16.516 11.422 6.254 1 96.31 93 SER A C 1
ATOM 715 O O . SER A 1 93 ? -16 12.539 6.207 1 96.31 93 SER A O 1
ATOM 717 N N . GLY A 1 94 ? -16.25 10.453 5.457 1 97.44 94 GLY A N 1
ATOM 718 C CA . GLY A 1 94 ? -15.172 10.609 4.488 1 97.44 94 GLY A CA 1
ATOM 719 C C . GLY A 1 94 ? -14.109 9.539 4.59 1 97.44 94 GLY A C 1
ATOM 720 O O . GLY A 1 94 ? -14.312 8.516 5.242 1 97.44 94 GLY A O 1
ATOM 721 N N . VAL A 1 95 ? -13.008 9.773 3.879 1 98.62 95 VAL A N 1
ATOM 722 C CA . VAL A 1 95 ? -11.961 8.766 3.779 1 98.62 95 VAL A CA 1
ATOM 723 C C . VAL A 1 95 ? -10.594 9.445 3.762 1 98.62 95 VAL A C 1
ATOM 725 O O . VAL A 1 95 ? -10.445 10.547 3.232 1 98.62 95 VAL A O 1
ATOM 728 N N . ASN A 1 96 ? -9.648 8.812 4.406 1 98.94 96 ASN A N 1
ATOM 729 C CA . ASN A 1 96 ? -8.289 9.336 4.473 1 98.94 96 ASN A CA 1
ATOM 730 C C . ASN A 1 96 ? -7.312 8.469 3.676 1 98.94 96 ASN A C 1
ATOM 732 O O . ASN A 1 96 ? -7.082 7.312 4.02 1 98.94 96 ASN A O 1
ATOM 736 N N . PHE A 1 97 ? -6.68 9.039 2.682 1 98.94 97 PHE A N 1
ATOM 737 C CA . PHE A 1 97 ? -5.75 8.312 1.825 1 98.94 97 PHE A CA 1
ATOM 738 C C . PHE A 1 97 ? -4.309 8.609 2.215 1 98.94 97 PHE A C 1
ATOM 740 O O . PHE A 1 97 ? -3.377 8.023 1.658 1 98.94 97 PHE A O 1
ATOM 747 N N . ALA A 1 98 ? -4.117 9.461 3.23 1 98.94 98 ALA A N 1
ATOM 748 C CA . ALA A 1 98 ? -2.77 9.844 3.635 1 98.94 98 ALA A CA 1
ATOM 749 C C . ALA A 1 98 ? -2.012 8.656 4.219 1 98.94 98 ALA A C 1
ATOM 751 O O . ALA A 1 98 ? -2.582 7.852 4.961 1 98.94 98 ALA A O 1
ATOM 752 N N . VAL A 1 99 ? -0.775 8.594 3.875 1 98.75 99 VAL A N 1
ATOM 753 C CA . VAL A 1 99 ? 0.135 7.594 4.422 1 98.75 99 VAL A CA 1
ATOM 754 C C . VAL A 1 99 ? 1.452 8.258 4.82 1 98.75 99 VAL A C 1
ATOM 756 O O . VAL A 1 99 ? 2.035 9.016 4.039 1 98.75 99 VAL A O 1
ATOM 759 N N . ALA A 1 100 ? 1.902 7.922 5.992 1 98.44 100 ALA A N 1
ATOM 760 C CA . ALA A 1 100 ? 3.146 8.5 6.492 1 98.44 100 ALA A CA 1
ATOM 761 C C . ALA A 1 100 ? 4.305 8.227 5.535 1 98.44 100 ALA A C 1
ATOM 763 O O . ALA A 1 100 ? 4.449 7.113 5.031 1 98.44 100 ALA A O 1
ATOM 764 N N . GLY A 1 101 ? 5.121 9.242 5.266 1 97.94 101 GLY A N 1
ATOM 765 C CA . GLY A 1 101 ? 6.293 9.125 4.414 1 97.94 101 GLY A CA 1
ATOM 766 C C . GLY A 1 101 ? 6.004 9.43 2.955 1 97.94 101 GLY A C 1
ATOM 767 O O . GLY A 1 101 ? 6.93 9.57 2.15 1 97.94 101 GLY A O 1
ATOM 768 N N . ALA A 1 102 ? 4.719 9.586 2.582 1 98.81 102 ALA A N 1
ATOM 769 C CA . ALA A 1 102 ? 4.348 9.797 1.185 1 98.81 102 ALA A CA 1
ATOM 770 C C . ALA A 1 102 ? 4.965 11.078 0.636 1 98.81 102 ALA A C 1
ATOM 772 O O . ALA A 1 102 ? 5.129 12.055 1.367 1 98.81 102 ALA A O 1
ATOM 773 N N . MET A 1 103 ? 5.301 11.062 -0.614 1 98.88 103 MET A N 1
ATOM 774 C CA . MET A 1 103 ? 5.824 12.18 -1.396 1 98.88 103 MET A CA 1
ATOM 775 C C . MET A 1 103 ? 4.988 12.406 -2.652 1 98.88 103 MET A C 1
ATOM 777 O O . MET A 1 103 ? 4.02 11.688 -2.895 1 98.88 103 MET A O 1
ATOM 781 N N . THR A 1 104 ? 5.305 13.438 -3.346 1 98.88 104 THR A N 1
ATOM 782 C CA . THR A 1 104 ? 4.68 13.664 -4.645 1 98.88 104 THR A CA 1
ATOM 783 C C . THR A 1 104 ? 5.344 12.805 -5.719 1 98.88 104 THR A C 1
ATOM 785 O O . THR A 1 104 ? 4.676 12.32 -6.637 1 98.88 104 THR A O 1
ATOM 788 N N . LEU A 1 105 ? 6.703 12.648 -5.551 1 98.38 105 LEU A N 1
ATOM 789 C CA . LEU A 1 105 ? 7.488 11.883 -6.512 1 98.38 105 LEU A CA 1
ATOM 790 C C . LEU A 1 105 ? 8.305 10.805 -5.809 1 98.38 105 LEU A C 1
ATOM 792 O O . LEU A 1 105 ? 8.641 10.945 -4.633 1 98.38 105 LEU A O 1
ATOM 796 N N . PRO A 1 106 ? 8.688 9.711 -6.578 1 97.81 106 PRO A N 1
ATOM 797 C CA . PRO A 1 106 ? 8.32 9.383 -7.957 1 97.81 106 PRO A CA 1
ATOM 798 C C . PRO A 1 106 ? 6.875 8.898 -8.086 1 97.81 106 PRO A C 1
ATOM 800 O O . PRO A 1 106 ? 6.254 8.523 -7.082 1 97.81 106 PRO A O 1
ATOM 803 N N . GLN A 1 107 ? 6.348 8.891 -9.266 1 97.62 107 GLN A N 1
ATOM 804 C CA . GLN A 1 107 ? 5.012 8.367 -9.531 1 97.62 107 GLN A CA 1
ATOM 805 C C . GLN A 1 107 ? 4.984 6.844 -9.43 1 97.62 107 GLN A C 1
ATOM 807 O O . GLN A 1 107 ? 6.023 6.191 -9.555 1 97.62 107 GLN A O 1
ATOM 812 N N . PHE A 1 108 ? 3.857 6.312 -9.086 1 96 108 PHE A N 1
ATOM 813 C CA . PHE A 1 108 ? 3.498 4.902 -9.18 1 96 108 PHE A CA 1
ATOM 814 C C . PHE A 1 108 ? 4.211 4.09 -8.109 1 96 108 PHE A C 1
ATOM 816 O O . PHE A 1 108 ? 4.367 2.873 -8.242 1 96 108 PHE A O 1
ATOM 823 N N . VAL A 1 109 ? 4.699 4.742 -7.152 1 96.69 109 VAL A N 1
ATOM 824 C CA . VAL A 1 109 ? 5.273 4.074 -5.988 1 96.69 109 VAL A CA 1
ATOM 825 C C . VAL A 1 109 ? 4.27 4.09 -4.84 1 96.69 109 VAL A C 1
ATOM 827 O O . VAL A 1 109 ? 3.75 5.148 -4.473 1 96.69 109 VAL A O 1
ATOM 830 N N . PRO A 1 110 ? 3.924 2.875 -4.25 1 95.81 110 PRO A N 1
ATOM 831 C CA . PRO A 1 110 ? 3.072 2.904 -3.061 1 95.81 110 PRO A CA 1
ATOM 832 C C . PRO A 1 110 ? 3.695 3.689 -1.908 1 95.81 110 PRO A C 1
ATOM 834 O O . PRO A 1 110 ? 4.855 3.459 -1.557 1 95.81 110 PRO A O 1
ATOM 837 N N . PHE A 1 111 ? 3.141 4.77 -1.432 1 97.12 111 PHE A N 1
ATOM 838 C CA . PHE A 1 111 ? 1.824 5.395 -1.402 1 97.12 111 PHE A CA 1
ATOM 839 C C . PHE A 1 111 ? 1.923 6.879 -1.725 1 97.12 111 PHE A C 1
ATOM 841 O O . PHE A 1 111 ? 1.234 7.699 -1.112 1 97.12 111 PHE A O 1
ATOM 848 N N . GLN A 1 112 ? 2.699 7.145 -2.727 1 98.75 112 GLN A N 1
ATOM 849 C CA . GLN A 1 112 ? 2.861 8.523 -3.172 1 98.75 112 GLN A CA 1
ATOM 850 C C . GLN A 1 112 ? 1.523 9.125 -3.59 1 98.75 112 GLN A C 1
ATOM 852 O O . GLN A 1 112 ? 0.521 8.414 -3.693 1 98.75 112 GLN A O 1
ATOM 857 N N . LEU A 1 113 ? 1.522 10.414 -3.814 1 98.94 113 LEU A N 1
ATOM 858 C CA . LEU A 1 113 ? 0.299 11.188 -4.012 1 98.94 113 LEU A CA 1
ATOM 859 C C . LEU A 1 113 ? -0.497 10.641 -5.195 1 98.94 113 LEU A C 1
ATOM 861 O O . LEU A 1 113 ? -1.721 10.508 -5.117 1 98.94 113 LEU A O 1
ATOM 865 N N . ASP A 1 114 ? 0.177 10.352 -6.312 1 98.75 114 ASP A N 1
ATOM 866 C CA . ASP A 1 114 ? -0.552 9.875 -7.48 1 98.75 114 ASP A CA 1
ATOM 867 C C . ASP A 1 114 ? -1.222 8.531 -7.199 1 98.75 114 ASP A C 1
ATOM 869 O O . ASP A 1 114 ? -2.326 8.273 -7.684 1 98.75 114 ASP A O 1
ATOM 873 N N . VAL A 1 115 ? -0.585 7.691 -6.418 1 98.75 115 VAL A N 1
ATOM 874 C CA . VAL A 1 115 ? -1.178 6.414 -6.039 1 98.75 115 VAL A CA 1
ATOM 875 C C . VAL A 1 115 ? -2.381 6.652 -5.129 1 98.75 115 VAL A C 1
ATOM 877 O O . VAL A 1 115 ? -3.41 5.984 -5.262 1 98.75 115 VAL A O 1
ATOM 880 N N . GLN A 1 116 ? -2.277 7.633 -4.18 1 98.94 116 GLN A N 1
ATOM 881 C CA . GLN A 1 116 ? -3.42 7.98 -3.342 1 98.94 116 GLN A CA 1
ATOM 882 C C . GLN A 1 116 ? -4.617 8.398 -4.191 1 98.94 116 GLN A C 1
ATOM 884 O O . GLN A 1 116 ? -5.754 8.016 -3.904 1 98.94 116 GLN A O 1
ATOM 889 N N . VAL A 1 117 ? -4.367 9.148 -5.25 1 98.94 117 VAL A N 1
ATOM 890 C CA . VAL A 1 117 ? -5.434 9.586 -6.141 1 98.94 117 VAL A CA 1
ATOM 891 C C . VAL A 1 117 ? -6.016 8.391 -6.883 1 98.94 117 VAL A C 1
ATOM 893 O O . VAL A 1 117 ? -7.234 8.281 -7.047 1 98.94 117 VAL A O 1
ATOM 896 N N . ARG A 1 118 ? -5.195 7.453 -7.324 1 98.69 118 ARG A N 1
ATOM 897 C CA . ARG A 1 118 ? -5.672 6.246 -7.996 1 98.69 118 ARG A CA 1
ATOM 898 C C . ARG A 1 118 ? -6.508 5.391 -7.051 1 98.69 118 ARG A C 1
ATOM 900 O O . ARG A 1 118 ? -7.508 4.801 -7.461 1 98.69 118 ARG A O 1
ATOM 907 N N . GLN A 1 119 ? -6.047 5.27 -5.812 1 98.75 119 GLN A N 1
ATOM 908 C CA . GLN A 1 119 ? -6.832 4.586 -4.789 1 98.75 119 GLN A CA 1
ATOM 909 C C . GLN A 1 119 ? -8.211 5.223 -4.633 1 98.75 119 GLN A C 1
ATOM 911 O O . GLN A 1 119 ? -9.211 4.516 -4.496 1 98.75 119 GLN A O 1
ATOM 916 N N . PHE A 1 120 ? -8.219 6.547 -4.664 1 98.94 120 PHE A N 1
ATOM 917 C CA . PHE A 1 120 ? -9.484 7.266 -4.582 1 98.94 120 PHE A CA 1
ATOM 918 C C . PHE A 1 120 ? -10.406 6.883 -5.738 1 98.94 120 PHE A C 1
ATOM 920 O O . PHE A 1 120 ? -11.594 6.648 -5.543 1 98.94 120 PHE A O 1
ATOM 927 N N . VAL A 1 121 ? -9.875 6.852 -6.934 1 98.5 121 VAL A N 1
ATOM 928 C CA . VAL A 1 121 ? -10.672 6.504 -8.109 1 98.5 121 VAL A CA 1
ATOM 929 C C . VAL A 1 121 ? -11.273 5.109 -7.93 1 98.5 121 VAL A C 1
ATOM 931 O O . VAL A 1 121 ? -12.461 4.902 -8.188 1 98.5 121 VAL A O 1
ATOM 934 N N . HIS A 1 122 ? -10.477 4.164 -7.473 1 97.94 122 HIS A N 1
ATOM 935 C CA . HIS A 1 122 ? -10.992 2.826 -7.199 1 97.94 122 HIS A CA 1
ATOM 936 C C . HIS A 1 122 ? -12.086 2.861 -6.137 1 97.94 122 HIS A C 1
ATOM 938 O O . HIS A 1 122 ? -13.133 2.238 -6.301 1 97.94 122 HIS A O 1
ATOM 944 N N . PHE A 1 123 ? -11.852 3.57 -5.055 1 98.25 123 PHE A N 1
ATOM 945 C CA . PHE A 1 123 ? -12.789 3.686 -3.949 1 98.25 123 PHE A CA 1
ATOM 946 C C . PHE A 1 123 ? -14.133 4.227 -4.434 1 98.25 123 PHE A C 1
ATOM 948 O O . PHE A 1 123 ? -15.18 3.658 -4.129 1 98.25 123 PHE A O 1
ATOM 955 N N . LYS A 1 124 ? -14.047 5.34 -5.172 1 98.12 124 LYS A N 1
ATOM 956 C CA . LYS A 1 124 ? -15.258 5.957 -5.699 1 98.12 124 LYS A CA 1
ATOM 957 C C . LYS A 1 124 ? -16.016 4.992 -6.602 1 98.12 124 LYS A C 1
ATOM 959 O O . LYS A 1 124 ? -17.234 4.809 -6.441 1 98.12 124 LYS A O 1
ATOM 964 N N . ASN A 1 125 ? -15.344 4.395 -7.539 1 96.62 125 ASN A N 1
ATOM 965 C CA . ASN A 1 125 ? -15.984 3.463 -8.461 1 96.62 125 ASN A CA 1
ATOM 966 C C . ASN A 1 125 ? -16.641 2.303 -7.719 1 96.62 125 ASN A C 1
ATOM 968 O O . ASN A 1 125 ? -17.766 1.902 -8.047 1 96.62 125 ASN A O 1
ATOM 972 N N . ARG A 1 126 ? -15.953 1.794 -6.754 1 96 126 ARG A N 1
ATOM 973 C CA . ARG A 1 126 ? -16.5 0.678 -5.988 1 96 126 ARG A CA 1
ATOM 974 C C . ARG A 1 126 ? -17.719 1.11 -5.18 1 96 126 ARG A C 1
ATOM 976 O O . ARG A 1 126 ? -18.703 0.378 -5.098 1 96 126 ARG A O 1
ATOM 983 N N . SER A 1 127 ? -17.609 2.293 -4.539 1 97.06 127 SER A N 1
ATOM 984 C CA . SER A 1 127 ? -18.75 2.824 -3.783 1 97.06 127 SER A CA 1
ATOM 985 C C . SER A 1 127 ? -20 2.914 -4.652 1 97.06 127 SER A C 1
ATOM 987 O O . SER A 1 127 ? -21.062 2.459 -4.254 1 97.06 127 SER A O 1
ATOM 989 N N . LEU A 1 128 ? -19.828 3.434 -5.809 1 96.75 128 LEU A N 1
ATOM 990 C CA . LEU A 1 128 ? -20.953 3.613 -6.723 1 96.75 128 LEU A CA 1
ATOM 991 C C . LEU A 1 128 ? -21.453 2.268 -7.227 1 96.75 128 LEU A C 1
ATOM 993 O O . LEU A 1 128 ? -22.672 2.076 -7.383 1 96.75 128 LEU A O 1
ATOM 997 N N . GLU A 1 129 ? -20.531 1.336 -7.496 1 94.94 129 GLU A N 1
ATOM 998 C CA . GLU A 1 129 ? -20.922 -0.013 -7.895 1 94.94 129 GLU A CA 1
ATOM 999 C C . GLU A 1 129 ? -21.766 -0.687 -6.82 1 94.94 129 GLU A C 1
ATOM 1001 O O . GLU A 1 129 ? -22.812 -1.26 -7.117 1 94.94 129 GLU A O 1
ATOM 1006 N N . LEU A 1 130 ? -21.328 -0.592 -5.605 1 95.12 130 LEU A N 1
ATOM 1007 C CA . LEU A 1 130 ? -22.031 -1.223 -4.492 1 95.12 130 LEU A CA 1
ATOM 1008 C C . LEU A 1 130 ? -23.406 -0.602 -4.305 1 95.12 130 LEU A C 1
ATOM 1010 O O . LEU A 1 130 ? -24.375 -1.308 -4.012 1 95.12 130 LEU A O 1
ATOM 1014 N N . LEU A 1 131 ? -23.516 0.71 -4.461 1 95 131 LEU A N 1
ATOM 1015 C CA . LEU A 1 131 ? -24.797 1.394 -4.363 1 95 131 LEU A CA 1
ATOM 1016 C C . LEU A 1 131 ? -25.766 0.899 -5.438 1 95 131 LEU A C 1
ATOM 1018 O O . LEU A 1 131 ? -26.953 0.708 -5.172 1 95 131 LEU A O 1
ATOM 1022 N N . SER A 1 132 ? -25.219 0.698 -6.574 1 94.12 132 SER A N 1
ATOM 1023 C CA . SER A 1 132 ? -26.047 0.243 -7.684 1 94.12 132 SER A CA 1
ATOM 1024 C C . SER A 1 132 ? -26.578 -1.162 -7.434 1 94.12 132 SER A C 1
ATOM 1026 O O . SER A 1 132 ? -27.609 -1.545 -7.988 1 94.12 132 SER A O 1
ATOM 1028 N N . LEU A 1 133 ? -25.906 -1.889 -6.613 1 91.5 133 LEU A N 1
ATOM 1029 C CA . LEU A 1 133 ? -26.312 -3.248 -6.281 1 91.5 133 LEU A CA 1
ATOM 1030 C C . LEU A 1 133 ? -27.25 -3.254 -5.07 1 91.5 133 LEU A C 1
ATOM 1032 O O . LEU A 1 133 ? -27.75 -4.305 -4.676 1 91.5 133 LEU A O 1
ATOM 1036 N N . GLY A 1 134 ? -27.594 -2.062 -4.535 1 85.62 134 GLY A N 1
ATOM 1037 C CA . GLY A 1 134 ? -28.516 -1.938 -3.424 1 85.62 134 GLY A CA 1
ATOM 1038 C C . GLY A 1 134 ? -27.891 -2.25 -2.082 1 85.62 134 GLY A C 1
ATOM 1039 O O . GLY A 1 134 ? -28.594 -2.57 -1.118 1 85.62 134 GLY A O 1
ATOM 1040 N N . SER A 1 135 ? -26.672 -2.021 -2.129 1 72.31 135 SER A N 1
ATOM 1041 C CA . SER A 1 135 ? -25.953 -2.439 -0.934 1 72.31 135 SER A CA 1
ATOM 1042 C C . SER A 1 135 ? -25.516 -1.236 -0.106 1 72.31 135 SER A C 1
ATOM 1044 O O . SER A 1 135 ? -24.797 -0.358 -0.605 1 72.31 135 SER A O 1
ATOM 1046 N N . GLY A 1 136 ? -26.031 -1.053 1.023 1 77.06 136 GLY A N 1
ATOM 1047 C CA . GLY A 1 136 ? -25.469 -0.335 2.15 1 77.06 136 GLY A CA 1
ATOM 1048 C C . GLY A 1 136 ? -25.531 1.173 1.991 1 77.06 136 GLY A C 1
ATOM 1049 O O . GLY A 1 136 ? -26.188 1.681 1.088 1 77.06 136 GLY A O 1
ATOM 1050 N N . ASN A 1 137 ? -24.969 1.915 2.918 1 85.69 137 ASN A N 1
ATOM 1051 C CA . ASN A 1 137 ? -24.891 3.369 3.008 1 85.69 137 ASN A CA 1
ATOM 1052 C C . ASN A 1 137 ? -23.484 3.877 2.676 1 85.69 137 ASN A C 1
ATOM 1054 O O . ASN A 1 137 ? -22.766 4.348 3.561 1 85.69 137 ASN A O 1
ATOM 1058 N N . PHE A 1 138 ? -23.188 3.762 1.268 1 93.5 138 PHE A N 1
ATOM 1059 C CA . PHE A 1 138 ? -21.891 4.223 0.785 1 93.5 138 PHE A CA 1
ATOM 1060 C C . PHE A 1 138 ? -21.984 5.645 0.247 1 93.5 138 PHE A C 1
ATOM 1062 O O . PHE A 1 138 ? -23.094 6.188 0.102 1 93.5 138 PHE A O 1
ATOM 1069 N N . ILE A 1 139 ? -20.859 6.277 0.107 1 95.62 139 ILE A N 1
ATOM 1070 C CA . ILE A 1 139 ? -20.844 7.625 -0.452 1 95.62 139 ILE A CA 1
ATOM 1071 C C . ILE A 1 139 ? -21.328 7.59 -1.898 1 95.62 139 ILE A C 1
ATOM 1073 O O . ILE A 1 139 ? -20.859 6.777 -2.699 1 95.62 139 ILE A O 1
ATOM 1077 N N . ASN A 1 140 ? -22.359 8.398 -2.26 1 95.19 140 ASN A N 1
ATOM 1078 C CA . ASN A 1 140 ? -22.891 8.445 -3.617 1 95.19 140 ASN A CA 1
ATOM 1079 C C . ASN A 1 140 ? -22.266 9.57 -4.43 1 95.19 140 ASN A C 1
ATOM 1081 O O . ASN A 1 140 ? -21.375 10.273 -3.947 1 95.19 140 ASN A O 1
ATOM 1085 N N . GLU A 1 141 ? -22.719 9.734 -5.633 1 95.75 141 GLU A N 1
ATOM 1086 C CA . GLU A 1 141 ? -22.156 10.727 -6.543 1 95.75 141 GLU A CA 1
ATOM 1087 C C . GLU A 1 141 ? -22.234 12.133 -5.945 1 95.75 141 GLU A C 1
ATOM 1089 O O . GLU A 1 141 ? -21.281 12.898 -6.023 1 95.75 141 GLU A O 1
ATOM 1094 N N . ASN A 1 142 ? -23.344 12.469 -5.344 1 94.62 142 ASN A N 1
ATOM 1095 C CA . ASN A 1 142 ? -23.516 13.781 -4.727 1 94.62 142 ASN A CA 1
ATOM 1096 C C . ASN A 1 142 ? -22.578 13.977 -3.545 1 94.62 142 ASN A C 1
ATOM 1098 O O . ASN A 1 142 ? -22.062 15.07 -3.33 1 94.62 142 ASN A O 1
ATOM 1102 N N . GLY A 1 143 ? -22.391 12.867 -2.807 1 95.38 143 GLY A N 1
ATOM 1103 C CA . GLY A 1 143 ? -21.438 12.922 -1.714 1 95.38 143 GLY A CA 1
ATOM 1104 C C . GLY A 1 143 ? -20.016 13.234 -2.172 1 95.38 143 GLY A C 1
ATOM 1105 O O . GLY A 1 143 ? -19.344 14.086 -1.586 1 95.38 143 GLY A O 1
ATOM 1106 N N . PHE A 1 144 ? -19.609 12.586 -3.264 1 97.38 144 PHE A N 1
ATOM 1107 C CA . PHE A 1 144 ? -18.281 12.828 -3.791 1 97.38 144 PHE A CA 1
ATOM 1108 C C . PHE A 1 144 ? -18.172 14.242 -4.348 1 97.38 144 PHE A C 1
ATOM 1110 O O . PHE A 1 144 ? -17.109 14.875 -4.23 1 97.38 144 PHE A O 1
ATOM 1117 N N . ARG A 1 145 ? -19.219 14.742 -4.91 1 95.94 145 ARG A N 1
ATOM 1118 C CA . ARG A 1 145 ? -19.188 16.078 -5.496 1 95.94 145 ARG A CA 1
ATOM 1119 C C . ARG A 1 145 ? -19.141 17.156 -4.41 1 95.94 145 ARG A C 1
ATOM 1121 O O . ARG A 1 145 ? -18.5 18.188 -4.582 1 95.94 145 ARG A O 1
ATOM 1128 N N . SER A 1 146 ? -19.75 16.906 -3.279 1 95 146 SER A N 1
ATOM 1129 C CA . SER A 1 146 ? -19.875 17.906 -2.227 1 95 146 SER A CA 1
ATOM 1130 C C . SER A 1 146 ? -18.75 17.781 -1.207 1 95 146 SER A C 1
ATOM 1132 O O . SER A 1 146 ? -18.609 18.625 -0.317 1 95 146 SER A O 1
ATOM 1134 N N . ALA A 1 147 ? -17.969 16.734 -1.327 1 97.69 147 ALA A N 1
ATOM 1135 C CA . ALA A 1 147 ? -16.891 16.484 -0.37 1 97.69 147 ALA A CA 1
ATOM 1136 C C . ALA A 1 147 ? -15.82 17.578 -0.459 1 97.69 147 ALA A C 1
ATOM 1138 O O . ALA A 1 147 ? -15.641 18.188 -1.512 1 97.69 147 ALA A O 1
ATOM 1139 N N . LEU A 1 148 ? -15.227 17.875 0.671 1 98.44 148 LEU A N 1
ATOM 1140 C CA . LEU A 1 148 ? -14.039 18.719 0.709 1 98.44 148 LEU A CA 1
ATOM 1141 C C . LEU A 1 148 ? -12.773 17.891 0.549 1 98.44 148 LEU A C 1
ATOM 1143 O O . LEU A 1 148 ? -12.492 17 1.372 1 98.44 148 LEU A O 1
ATOM 1147 N N . TYR A 1 149 ? -12.039 18.109 -0.521 1 98.81 149 TYR A N 1
ATOM 1148 C CA . TYR A 1 149 ? -10.805 17.391 -0.825 1 98.81 149 TYR A CA 1
ATOM 1149 C C . TYR A 1 149 ? -9.602 18.125 -0.243 1 98.81 149 TYR A C 1
ATOM 1151 O O . TYR A 1 149 ? -9.258 19.234 -0.687 1 98.81 149 TYR A O 1
ATOM 1159 N N . MET A 1 150 ? -8.984 17.469 0.723 1 98.88 150 MET A N 1
ATOM 1160 C CA . MET A 1 150 ? -7.852 18.094 1.406 1 98.88 150 MET A CA 1
ATOM 1161 C C . MET A 1 150 ? -6.535 17.469 0.966 1 98.88 150 MET A C 1
ATOM 1163 O O . MET A 1 150 ? -6.457 16.25 0.775 1 98.88 150 MET A O 1
ATOM 1167 N N . ILE A 1 151 ? -5.516 18.266 0.76 1 98.94 151 ILE A N 1
ATOM 1168 C CA . ILE A 1 151 ? -4.188 17.812 0.373 1 98.94 151 ILE A CA 1
ATOM 1169 C C . ILE A 1 151 ? -3.135 18.453 1.268 1 98.94 151 ILE A C 1
ATOM 1171 O O . ILE A 1 151 ? -3.102 19.688 1.41 1 98.94 151 ILE A O 1
ATOM 1175 N N . ASP A 1 152 ? -2.365 17.703 1.936 1 98.75 152 ASP A N 1
ATOM 1176 C CA . ASP A 1 152 ? -1.22 18.109 2.746 1 98.75 152 ASP A CA 1
ATOM 1177 C C . ASP A 1 152 ? -0.005 17.234 2.455 1 98.75 152 ASP A C 1
ATOM 1179 O O . ASP A 1 152 ? 0.151 16.172 3.049 1 98.75 152 ASP A O 1
ATOM 1183 N N . ILE A 1 153 ? 0.909 17.703 1.559 1 98.88 153 ILE A N 1
ATOM 1184 C CA . ILE A 1 153 ? 2.006 16.875 1.082 1 98.88 153 ILE A CA 1
ATOM 1185 C C . ILE A 1 153 ? 3.145 17.766 0.58 1 98.88 153 ILE A C 1
ATOM 1187 O O . ILE A 1 153 ? 2.971 18.969 0.408 1 98.88 153 ILE A O 1
ATOM 1191 N N . GLY A 1 154 ? 4.309 17.25 0.385 1 98.75 154 GLY A N 1
ATOM 1192 C CA . GLY A 1 154 ? 5.434 17.953 -0.208 1 98.75 154 GLY A CA 1
ATOM 1193 C C . GLY A 1 154 ? 6.629 18.047 0.718 1 98.75 154 GLY A C 1
ATOM 1194 O O . GLY A 1 154 ? 7.762 18.203 0.26 1 98.75 154 GLY A O 1
ATOM 1195 N N . GLN A 1 155 ? 6.41 18 2.025 1 98.5 155 GLN A N 1
ATOM 1196 C CA . GLN A 1 155 ? 7.484 18.141 3.002 1 98.5 155 GLN A CA 1
ATOM 1197 C C . GLN A 1 155 ? 8.531 17.047 2.836 1 98.5 155 GLN A C 1
ATOM 1199 O O . GLN A 1 155 ? 9.734 17.297 2.92 1 98.5 155 GLN A O 1
ATOM 1204 N N . ASN A 1 156 ? 8.086 15.828 2.588 1 98.81 156 ASN A N 1
ATOM 1205 C CA . ASN A 1 156 ? 9.016 14.711 2.432 1 98.81 156 ASN A CA 1
ATOM 1206 C C . ASN A 1 156 ? 9.828 14.836 1.147 1 98.81 156 ASN A C 1
ATOM 1208 O O . ASN A 1 156 ? 11 14.445 1.107 1 98.81 156 ASN A O 1
ATOM 1212 N N . ASP A 1 157 ? 9.227 15.398 0.09 1 98.94 157 ASP A N 1
ATOM 1213 C CA . ASP A 1 157 ? 9.961 15.664 -1.144 1 98.94 157 ASP A CA 1
ATOM 1214 C C . ASP A 1 157 ? 11.141 16.594 -0.89 1 98.94 157 ASP A C 1
ATOM 1216 O O . ASP A 1 157 ? 12.258 16.312 -1.322 1 98.94 157 ASP A O 1
ATOM 1220 N N . LEU A 1 158 ? 10.852 17.656 -0.167 1 98.88 158 LEU A N 1
ATOM 1221 C CA . LEU A 1 158 ? 11.867 18.672 0.122 1 98.88 158 LEU A CA 1
ATOM 1222 C C . LEU A 1 158 ? 12.984 18.078 0.977 1 98.88 158 LEU A C 1
ATOM 1224 O O . LEU A 1 158 ? 14.164 18.281 0.688 1 98.88 158 LEU A O 1
ATOM 1228 N N . LEU A 1 159 ? 12.648 17.344 2.014 1 98.75 159 LEU A N 1
ATOM 1229 C CA . LEU A 1 159 ? 13.633 16.812 2.941 1 98.75 159 LEU A CA 1
ATOM 1230 C C . LEU A 1 159 ? 14.516 15.773 2.254 1 98.75 159 LEU A C 1
ATOM 1232 O O . LEU A 1 159 ? 15.742 15.805 2.391 1 98.75 159 LEU A O 1
ATOM 1236 N N . VAL A 1 160 ? 13.883 14.859 1.497 1 98.62 160 VAL A N 1
ATOM 1237 C CA . VAL A 1 160 ? 14.656 13.836 0.796 1 98.62 160 VAL A CA 1
ATOM 1238 C C . VAL A 1 160 ? 15.602 14.5 -0.204 1 98.62 160 VAL A C 1
ATOM 1240 O O . VAL A 1 160 ? 16.766 14.109 -0.316 1 98.62 160 VAL A O 1
ATOM 1243 N N . ALA A 1 161 ? 15.125 15.5 -0.916 1 98.81 161 ALA A N 1
ATOM 1244 C CA . ALA A 1 161 ? 15.969 16.234 -1.858 1 98.81 161 ALA A CA 1
ATOM 1245 C C . ALA A 1 161 ? 17.109 16.938 -1.138 1 98.81 161 ALA A C 1
ATOM 1247 O O . ALA A 1 161 ? 18.234 16.953 -1.63 1 98.81 161 ALA A O 1
ATOM 1248 N N . LEU A 1 162 ? 16.844 17.547 0.033 1 98.75 162 LEU A N 1
ATOM 1249 C CA . LEU A 1 162 ? 17.859 18.25 0.822 1 98.75 162 LEU A CA 1
ATOM 1250 C C . LEU A 1 162 ? 18.953 17.281 1.26 1 98.75 162 LEU A C 1
ATOM 1252 O O . LEU A 1 162 ? 20.141 17.594 1.134 1 98.75 162 LEU A O 1
ATOM 1256 N N . TYR A 1 163 ? 18.531 16.125 1.742 1 98.31 163 TYR A N 1
ATOM 1257 C CA . TYR A 1 163 ? 19.5 15.133 2.174 1 98.31 163 TYR A CA 1
ATOM 1258 C C . TYR A 1 163 ? 20.391 14.695 1.013 1 98.31 163 TYR A C 1
ATOM 1260 O O . TYR A 1 163 ? 21.609 14.594 1.155 1 98.31 163 TYR A O 1
ATOM 1268 N N . ALA A 1 164 ? 19.781 14.523 -0.109 1 98 164 ALA A N 1
ATOM 1269 C CA . ALA A 1 164 ? 20.5 14.055 -1.288 1 98 164 ALA A CA 1
ATOM 1270 C C . ALA A 1 164 ? 21.469 15.125 -1.792 1 98 164 ALA A C 1
ATOM 1272 O O . ALA A 1 164 ? 22.469 14.805 -2.457 1 98 164 ALA A O 1
ATOM 1273 N N . ALA A 1 165 ? 21.203 16.359 -1.447 1 98.19 165 ALA A N 1
ATOM 1274 C CA . ALA A 1 165 ? 22 17.469 -1.952 1 98.19 165 ALA A CA 1
ATOM 1275 C C . ALA A 1 165 ? 22.969 17.984 -0.884 1 98.19 165 ALA A C 1
ATOM 1277 O O . ALA A 1 165 ? 23.562 19.062 -1.037 1 98.19 165 ALA A O 1
ATOM 1278 N N . ASN A 1 166 ? 23.109 17.312 0.186 1 97.31 166 ASN A N 1
ATOM 1279 C CA . ASN A 1 166 ? 23.938 17.75 1.303 1 97.31 166 ASN A CA 1
ATOM 1280 C C . ASN A 1 166 ? 23.547 19.141 1.773 1 97.31 166 ASN A C 1
ATOM 1282 O O . ASN A 1 166 ? 24.406 20.016 1.924 1 97.31 166 ASN A O 1
ATOM 1286 N N . LEU A 1 167 ? 22.266 19.406 1.785 1 97.38 167 LEU A N 1
ATOM 1287 C CA . LEU A 1 167 ? 21.625 20.625 2.307 1 97.38 167 LEU A CA 1
ATOM 1288 C C . LEU A 1 167 ? 22 21.844 1.468 1 97.38 167 LEU A C 1
ATOM 1290 O O . LEU A 1 167 ? 22.125 22.938 1.996 1 97.38 167 LEU A O 1
ATOM 1294 N N . THR A 1 168 ? 22.203 21.609 0.184 1 97.69 168 THR A N 1
ATOM 1295 C CA . THR A 1 168 ? 22.484 22.719 -0.721 1 97.69 168 THR A CA 1
ATOM 1296 C C . THR A 1 168 ? 21.219 23.188 -1.422 1 97.69 168 THR A C 1
ATOM 1298 O O . THR A 1 168 ? 20.453 22.375 -1.938 1 97.69 168 THR A O 1
ATOM 1301 N N . TYR A 1 169 ? 21.031 24.5 -1.453 1 98.25 169 TYR A N 1
ATOM 1302 C CA . TYR A 1 169 ? 19.781 25.141 -1.838 1 98.25 169 TYR A CA 1
ATOM 1303 C C . TYR A 1 169 ? 19.5 24.938 -3.324 1 98.25 169 TYR A C 1
ATOM 1305 O O . TYR A 1 169 ? 18.422 24.469 -3.707 1 98.25 169 TYR A O 1
ATOM 1313 N N . PRO A 1 170 ? 20.375 25.141 -4.312 1 98.69 170 PRO A N 1
ATOM 1314 C CA . PRO A 1 170 ? 20.031 25.281 -5.73 1 98.69 170 PRO A CA 1
ATOM 1315 C C . PRO A 1 170 ? 19.5 23.984 -6.328 1 98.69 170 PRO A C 1
ATOM 1317 O O . PRO A 1 170 ? 18.484 23.984 -7.023 1 98.69 170 PRO A O 1
ATOM 1320 N N . PRO A 1 171 ? 20.156 22.844 -6.031 1 98.69 171 PRO A N 1
ATOM 1321 C CA . PRO A 1 171 ? 19.625 21.625 -6.66 1 98.69 171 PRO A CA 1
ATOM 1322 C C . PRO A 1 171 ? 18.219 21.281 -6.188 1 98.69 171 PRO A C 1
ATOM 1324 O O . PRO A 1 171 ? 17.422 20.719 -6.949 1 98.69 171 PRO A O 1
ATOM 1327 N N . VAL A 1 172 ? 17.938 21.594 -4.984 1 98.81 172 VAL A N 1
ATOM 1328 C CA . VAL A 1 172 ? 16.609 21.297 -4.441 1 98.81 172 VAL A CA 1
ATOM 1329 C C . VAL A 1 172 ? 15.594 22.266 -5.031 1 98.81 172 VAL A C 1
ATOM 1331 O O . VAL A 1 172 ? 14.5 21.859 -5.441 1 98.81 172 VAL A O 1
ATOM 1334 N N . ALA A 1 173 ? 15.922 23.547 -5.055 1 98.88 173 ALA A N 1
ATOM 1335 C CA . ALA A 1 173 ? 15.055 24.562 -5.641 1 98.88 173 ALA A CA 1
ATOM 1336 C C . ALA A 1 173 ? 14.656 24.188 -7.066 1 98.88 173 ALA A C 1
ATOM 1338 O O . ALA A 1 173 ? 13.516 24.391 -7.48 1 98.88 173 ALA A O 1
ATOM 1339 N N . ALA A 1 174 ? 15.57 23.594 -7.809 1 98.81 174 ALA A N 1
ATOM 1340 C CA . ALA A 1 174 ? 15.352 23.234 -9.211 1 98.81 174 ALA A CA 1
ATOM 1341 C C . ALA A 1 174 ? 14.336 22.094 -9.328 1 98.81 174 ALA A C 1
ATOM 1343 O O . ALA A 1 174 ? 13.711 21.922 -10.383 1 98.81 174 ALA A O 1
ATOM 1344 N N . LYS A 1 175 ? 14.086 21.344 -8.289 1 98.88 175 L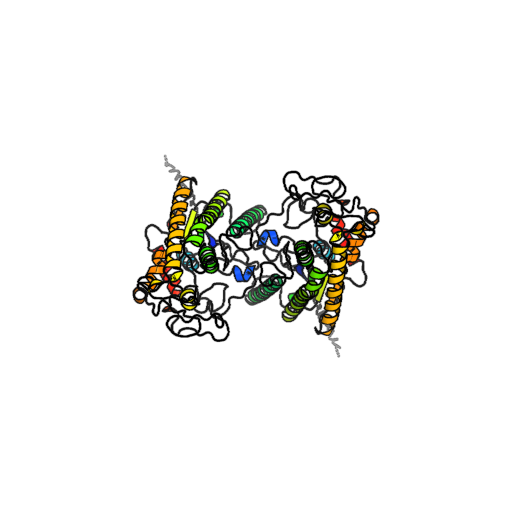YS A N 1
ATOM 1345 C CA . LYS A 1 175 ? 13.172 20.203 -8.32 1 98.88 175 LYS A CA 1
ATOM 1346 C C . LYS A 1 175 ? 11.758 20.625 -7.938 1 98.88 175 LYS A C 1
ATOM 1348 O O . LYS A 1 175 ? 10.797 19.891 -8.203 1 98.88 175 LYS A O 1
ATOM 1353 N N . ILE A 1 176 ? 11.562 21.734 -7.324 1 98.88 176 ILE A N 1
ATOM 1354 C CA . ILE A 1 176 ? 10.312 22.141 -6.68 1 98.88 176 ILE A CA 1
ATOM 1355 C C . ILE A 1 176 ? 9.203 22.25 -7.723 1 98.88 176 ILE A C 1
ATOM 1357 O O . ILE A 1 176 ? 8.078 21.797 -7.484 1 98.88 176 ILE A O 1
ATOM 1361 N N . PRO A 1 177 ? 9.477 22.766 -8.953 1 98.88 177 PRO A N 1
ATOM 136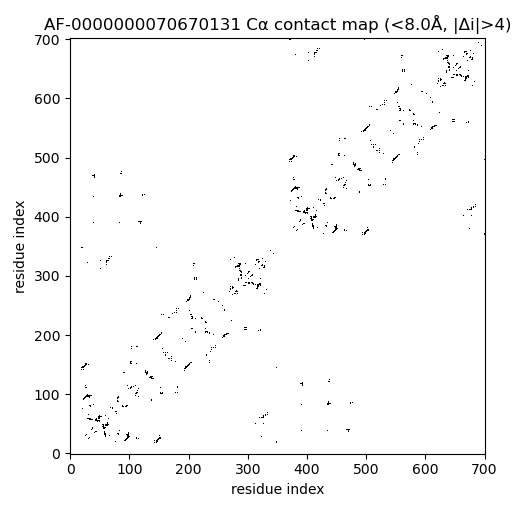2 C CA . PRO A 1 177 ? 8.398 22.828 -9.938 1 98.88 177 PRO A CA 1
ATOM 1363 C C . PRO A 1 177 ? 7.805 21.453 -10.25 1 98.88 177 PRO A C 1
ATOM 1365 O O . PRO A 1 177 ? 6.602 21.328 -10.484 1 98.88 177 PRO A O 1
ATOM 1368 N N . SER A 1 178 ? 8.656 20.375 -10.219 1 98.88 178 SER A N 1
ATOM 1369 C CA . SER A 1 178 ? 8.148 19.047 -10.492 1 98.88 178 SER A CA 1
ATOM 1370 C C . SER A 1 178 ? 7.27 18.531 -9.359 1 98.88 178 SER A C 1
ATOM 1372 O O . SER A 1 178 ? 6.301 17.812 -9.586 1 98.88 178 SER A O 1
ATOM 1374 N N . PHE A 1 179 ? 7.582 18.906 -8.117 1 98.94 179 PHE A N 1
ATOM 1375 C CA . PHE A 1 179 ? 6.73 18.547 -6.98 1 98.94 179 PHE A CA 1
ATOM 1376 C C . PHE A 1 179 ? 5.363 19.219 -7.109 1 98.94 179 PHE A C 1
ATOM 1378 O O . PHE A 1 179 ? 4.336 18.562 -6.926 1 98.94 179 PHE A O 1
ATOM 1385 N N . ILE A 1 180 ? 5.367 20.516 -7.461 1 98.94 180 ILE A N 1
ATOM 1386 C CA . ILE A 1 180 ? 4.145 21.297 -7.605 1 98.94 180 ILE A CA 1
ATOM 1387 C C . ILE A 1 180 ? 3.303 20.734 -8.75 1 98.94 180 ILE A C 1
ATOM 1389 O O . ILE A 1 180 ? 2.076 20.641 -8.641 1 98.94 180 ILE A O 1
ATOM 1393 N N . ALA A 1 181 ? 3.971 20.312 -9.82 1 98.88 181 ALA A N 1
ATOM 1394 C CA . ALA A 1 181 ? 3.271 19.766 -10.977 1 98.88 181 ALA A CA 1
ATOM 1395 C C . ALA A 1 181 ? 2.498 18.5 -10.602 1 98.88 181 ALA A C 1
ATOM 1397 O O . ALA A 1 181 ? 1.413 18.25 -11.133 1 98.88 181 ALA A O 1
ATOM 1398 N N . GLU A 1 182 ? 3.049 17.703 -9.711 1 98.94 182 GLU A N 1
ATOM 1399 C CA . GLU A 1 182 ? 2.361 16.484 -9.273 1 98.94 182 GLU A CA 1
ATOM 1400 C C . GLU A 1 182 ? 1.116 16.828 -8.453 1 98.94 182 GLU A C 1
ATOM 1402 O O . GLU A 1 182 ? 0.101 16.125 -8.547 1 98.94 182 GLU A O 1
ATOM 1407 N N . ILE A 1 183 ? 1.168 17.828 -7.629 1 98.94 183 ILE A N 1
ATOM 1408 C CA . ILE A 1 183 ? 0.005 18.25 -6.859 1 98.94 183 ILE A CA 1
ATOM 1409 C C . ILE A 1 183 ? -1.06 18.812 -7.801 1 98.94 183 ILE A C 1
ATOM 1411 O O . ILE A 1 183 ? -2.248 18.531 -7.645 1 98.94 183 ILE A O 1
ATOM 1415 N N . LYS A 1 184 ? -0.579 19.625 -8.773 1 98.94 184 LYS A N 1
ATOM 1416 C CA . LYS A 1 184 ? -1.492 20.141 -9.789 1 98.94 184 LYS A CA 1
ATOM 1417 C C . LYS A 1 184 ? -2.229 19 -10.492 1 98.94 184 LYS A C 1
ATOM 1419 O O . LYS A 1 184 ? -3.453 19.047 -10.633 1 98.94 184 LYS A O 1
ATOM 1424 N N . LEU A 1 185 ? -1.499 18.016 -10.906 1 98.88 185 LEU A N 1
ATOM 1425 C CA . LEU A 1 185 ? -2.074 16.859 -11.594 1 98.88 185 LEU A CA 1
ATOM 1426 C C . LEU A 1 185 ? -3.074 16.141 -10.695 1 98.88 185 LEU A C 1
ATOM 1428 O O . LEU A 1 185 ? -4.117 15.68 -11.164 1 98.88 185 LEU A O 1
ATOM 1432 N N . ALA A 1 186 ? -2.775 16.016 -9.414 1 98.94 186 ALA A N 1
ATOM 1433 C CA . ALA A 1 186 ? -3.686 15.375 -8.469 1 98.94 186 ALA A CA 1
ATOM 1434 C C . ALA A 1 186 ? -5.016 16.125 -8.406 1 98.94 186 ALA A C 1
ATOM 1436 O O . ALA A 1 186 ? -6.082 15.508 -8.477 1 98.94 186 ALA A O 1
ATOM 1437 N N . VAL A 1 187 ? -4.945 17.438 -8.266 1 98.94 187 VAL A N 1
ATOM 1438 C CA . VAL A 1 187 ? -6.152 18.25 -8.195 1 98.94 187 VAL A CA 1
ATOM 1439 C C . VAL A 1 187 ? -6.957 18.094 -9.484 1 98.94 187 VAL A C 1
ATOM 1441 O O . VAL A 1 187 ? -8.18 17.906 -9.438 1 98.94 187 VAL A O 1
ATOM 1444 N N . GLN A 1 188 ? -6.285 18.156 -10.617 1 98.88 188 GLN A N 1
ATOM 1445 C CA . GLN A 1 188 ? -6.953 18.031 -11.906 1 98.88 188 GLN A CA 1
ATOM 1446 C C . GLN A 1 188 ? -7.641 16.672 -12.039 1 98.88 188 GLN A C 1
ATOM 1448 O O . GLN A 1 188 ? -8.766 16.594 -12.539 1 98.88 188 GLN A O 1
ATOM 1453 N N . ASN A 1 189 ? -6.98 15.625 -11.609 1 98.81 189 ASN A N 1
ATOM 1454 C CA . ASN A 1 189 ? -7.574 14.289 -11.672 1 98.81 189 ASN A CA 1
ATOM 1455 C C . ASN A 1 189 ? -8.773 14.164 -10.734 1 98.81 189 ASN A C 1
ATOM 1457 O O . ASN A 1 189 ? -9.797 13.586 -11.102 1 98.81 189 ASN A O 1
ATOM 1461 N N . LEU A 1 190 ? -8.625 14.672 -9.523 1 98.94 190 LEU A N 1
ATOM 1462 C CA . LEU A 1 190 ? -9.742 14.648 -8.594 1 98.94 190 LEU A CA 1
ATOM 1463 C C . LEU A 1 190 ? -10.938 15.422 -9.156 1 98.94 190 LEU A C 1
ATOM 1465 O O . LEU A 1 190 ? -12.086 15.008 -8.992 1 98.94 190 LEU A O 1
ATOM 1469 N N . TYR A 1 191 ? -10.648 16.578 -9.812 1 98.81 191 TYR A N 1
ATOM 1470 C CA . TYR A 1 191 ? -11.68 17.344 -10.484 1 98.81 191 TYR A CA 1
ATOM 1471 C C . TYR A 1 191 ? -12.352 16.531 -11.586 1 98.81 191 TYR A C 1
ATOM 1473 O O . TYR A 1 191 ? -13.578 16.531 -11.703 1 98.81 191 TYR A O 1
ATOM 1481 N N . LEU A 1 192 ? -11.57 15.82 -12.352 1 98.38 192 LEU A N 1
ATOM 1482 C CA . LEU A 1 192 ? -12.078 14.977 -13.43 1 98.38 192 LEU A CA 1
ATOM 1483 C C . LEU A 1 192 ? -13.016 13.906 -12.883 1 98.38 192 LEU A C 1
ATOM 1485 O O . LEU A 1 192 ? -13.969 13.508 -13.555 1 98.38 192 LEU A O 1
ATOM 1489 N N . TYR A 1 193 ? -12.781 13.508 -11.641 1 98.19 193 TYR A N 1
ATOM 1490 C CA . TYR A 1 193 ? -13.594 12.445 -11.047 1 98.19 193 TYR A CA 1
ATOM 1491 C C . TYR A 1 193 ? -14.641 13.023 -10.109 1 98.19 193 TYR A C 1
ATOM 1493 O O . TYR A 1 193 ? -15.148 12.328 -9.227 1 98.19 193 TYR A O 1
ATOM 1501 N N . GLY A 1 194 ? -14.891 14.305 -10.211 1 97.38 194 GLY A N 1
ATOM 1502 C CA . GLY A 1 194 ? -16.094 14.867 -9.617 1 97.38 194 GLY A CA 1
ATOM 1503 C C . GLY A 1 194 ? -15.805 15.844 -8.492 1 97.38 194 GLY A C 1
ATOM 1504 O O . GLY A 1 194 ? -16.703 16.547 -8.016 1 97.38 194 GLY A O 1
ATOM 1505 N N . GLY A 1 195 ? -14.562 15.891 -8.031 1 98.25 195 GLY A N 1
ATOM 1506 C CA . GLY A 1 195 ? -14.219 16.859 -7.004 1 98.25 195 GLY A CA 1
ATOM 1507 C C . GLY A 1 195 ? -14.422 18.297 -7.445 1 98.25 195 GLY A C 1
ATOM 1508 O O . GLY A 1 195 ? -14.156 18.641 -8.602 1 98.25 195 GLY A O 1
ATOM 1509 N N . ARG A 1 196 ? -14.852 19.141 -6.465 1 97.69 196 ARG A N 1
ATOM 1510 C CA . ARG A 1 196 ? -15.102 20.531 -6.812 1 97.69 196 ARG A CA 1
ATOM 1511 C C . ARG A 1 196 ? -14.547 21.469 -5.746 1 97.69 196 ARG A C 1
ATOM 1513 O O . ARG A 1 196 ? -14.352 22.656 -6 1 97.69 196 ARG A O 1
ATOM 1520 N N . LYS A 1 197 ? -14.352 20.969 -4.555 1 97.88 197 LYS A N 1
ATOM 1521 C CA . LYS A 1 197 ? -13.906 21.781 -3.428 1 97.88 197 LYS A CA 1
ATOM 1522 C C . LYS A 1 197 ? -12.57 21.281 -2.891 1 97.88 197 LYS A C 1
ATOM 1524 O O . LYS A 1 197 ? -12.461 20.141 -2.422 1 97.88 197 LYS A O 1
ATOM 1529 N N . PHE A 1 198 ? -11.57 22.188 -2.936 1 98.69 198 PHE A N 1
ATOM 1530 C CA . PHE A 1 198 ? -10.219 21.766 -2.598 1 98.69 198 PHE A CA 1
ATOM 1531 C C . PHE A 1 198 ? -9.641 22.656 -1.501 1 98.69 198 PHE A C 1
ATOM 1533 O O . PHE A 1 198 ? -9.82 23.875 -1.52 1 98.69 198 PHE A O 1
ATOM 1540 N N . TRP A 1 199 ? -9.078 22.016 -0.52 1 98.56 199 TRP A N 1
ATOM 1541 C CA . TRP A 1 199 ? -8.406 22.609 0.635 1 98.56 199 TRP A CA 1
ATOM 1542 C C . TRP A 1 199 ? -6.941 22.172 0.695 1 98.56 199 TRP A C 1
ATOM 1544 O O . TRP A 1 199 ? -6.641 21.047 1.094 1 98.56 199 TRP A O 1
ATOM 1554 N N . ILE A 1 200 ? -5.969 23.094 0.35 1 98.81 200 ILE A N 1
ATOM 1555 C CA . ILE A 1 200 ? -4.59 22.688 0.11 1 98.81 200 ILE A CA 1
ATOM 1556 C C . ILE A 1 200 ? -3.668 23.391 1.112 1 98.81 200 ILE A C 1
ATOM 1558 O O . ILE A 1 200 ? -3.566 24.609 1.124 1 98.81 200 ILE A O 1
ATOM 1562 N N . HIS A 1 201 ? -2.967 22.578 1.897 1 98.75 201 HIS A N 1
ATOM 1563 C CA . HIS A 1 201 ? -2.062 23.078 2.928 1 98.75 201 HIS A CA 1
ATOM 1564 C C . HIS A 1 201 ? -0.675 23.359 2.357 1 98.75 201 HIS A C 1
ATOM 1566 O O . HIS A 1 201 ? -0.162 22.578 1.559 1 98.75 201 HIS A O 1
ATOM 1572 N N . SER A 1 202 ? -0.081 24.484 2.793 1 98.75 202 SER A N 1
ATOM 1573 C CA . SER A 1 202 ? 1.354 24.656 2.596 1 98.75 202 SER A CA 1
ATOM 1574 C C . SER A 1 202 ? 2.154 23.734 3.504 1 98.75 202 SER A C 1
ATOM 1576 O O . SER A 1 202 ? 1.599 23.125 4.422 1 98.75 202 SER A O 1
ATOM 1578 N N . THR A 1 203 ? 3.465 23.594 3.209 1 98.56 203 THR A N 1
ATOM 1579 C CA . THR A 1 203 ? 4.328 22.828 4.105 1 98.56 203 THR A CA 1
ATOM 1580 C C . THR A 1 203 ? 4.695 23.656 5.336 1 98.56 203 THR A C 1
ATOM 1582 O O . THR A 1 203 ? 4.516 24.875 5.348 1 98.56 203 THR A O 1
ATOM 1585 N N . GLY A 1 204 ? 5.105 23 6.344 1 98.19 204 GLY A N 1
ATOM 1586 C CA . GLY A 1 204 ? 5.504 23.672 7.57 1 98.19 204 GLY A CA 1
ATOM 1587 C C . GLY A 1 204 ? 6.949 24.125 7.559 1 98.19 204 GLY A C 1
ATOM 1588 O O . GLY A 1 204 ? 7.645 23.984 6.555 1 98.19 204 GLY A O 1
ATOM 1589 N N . PRO A 1 205 ? 7.32 24.781 8.648 1 98.75 205 PRO A N 1
ATOM 1590 C CA . PRO A 1 205 ? 8.703 25.234 8.789 1 98.75 205 PRO A CA 1
ATOM 1591 C C . PRO A 1 205 ? 9.672 24.109 9.094 1 98.75 205 PRO A C 1
ATOM 1593 O O . PRO A 1 205 ? 10.07 23.922 10.25 1 98.75 205 PRO A O 1
ATOM 1596 N N . LEU A 1 206 ? 10.156 23.469 8.086 1 98.62 206 LEU A N 1
ATOM 1597 C CA . LEU A 1 206 ? 10.93 22.234 8.172 1 98.62 206 LEU A CA 1
ATOM 1598 C C . LEU A 1 206 ? 12.211 22.438 8.969 1 98.62 206 LEU A C 1
ATOM 1600 O O . LEU A 1 206 ? 12.68 21.531 9.648 1 98.62 206 LEU A O 1
ATOM 1604 N N . GLY A 1 207 ? 12.68 23.641 8.898 1 98.5 207 GLY A N 1
ATOM 1605 C CA . GLY A 1 207 ? 13.953 23.922 9.531 1 98.5 207 GLY A CA 1
ATOM 1606 C C . GLY A 1 207 ? 13.852 24.047 11.039 1 98.5 207 GLY A C 1
ATOM 1607 O O . GLY A 1 207 ? 14.875 24.047 11.734 1 98.5 207 GLY A O 1
ATOM 1608 N N . CYS A 1 208 ? 12.641 24.109 11.555 1 98.25 208 CYS A N 1
ATOM 1609 C CA . CYS A 1 208 ? 12.445 24.281 12.992 1 98.25 208 CYS A CA 1
ATOM 1610 C C . CYS A 1 208 ? 12.359 22.938 13.695 1 98.25 208 CYS A C 1
ATOM 1612 O O . CYS A 1 208 ? 12.312 22.875 14.93 1 98.25 208 CYS A O 1
ATOM 1614 N N . ALA A 1 209 ? 12.359 21.781 12.945 1 97.5 209 ALA A N 1
ATOM 1615 C CA . ALA A 1 209 ? 12.211 20.453 13.516 1 97.5 209 ALA A CA 1
ATOM 1616 C C . ALA A 1 209 ? 13.453 20.062 14.32 1 97.5 209 ALA A C 1
ATOM 1618 O O . ALA A 1 209 ? 14.57 20.078 13.797 1 97.5 209 ALA A O 1
ATOM 1619 N N . PRO A 1 210 ? 13.25 19.625 15.555 1 96.69 210 PRO A N 1
ATOM 1620 C CA . PRO A 1 210 ? 14.391 19.172 16.359 1 96.69 210 PRO A CA 1
ATOM 1621 C C . PRO A 1 210 ? 15.234 18.125 15.656 1 96.69 210 PRO A C 1
ATOM 1623 O O . PRO A 1 210 ? 16.453 18.109 15.805 1 96.69 210 PRO A O 1
ATOM 1626 N N . LYS A 1 211 ? 14.641 17.266 14.883 1 96.94 211 LYS A N 1
ATOM 1627 C CA . LYS A 1 211 ? 15.383 16.234 14.148 1 96.94 211 LYS A CA 1
ATOM 1628 C C . LYS A 1 211 ? 16.406 16.875 13.219 1 96.94 211 LYS A C 1
ATOM 1630 O O . LYS A 1 211 ? 17.578 16.469 13.219 1 96.94 211 LYS A O 1
ATOM 1635 N N . GLU A 1 212 ? 15.977 17.859 12.461 1 97.56 212 GLU A N 1
ATOM 1636 C CA . GLU A 1 212 ? 16.891 18.516 11.523 1 97.56 212 GLU A CA 1
ATOM 1637 C C . GLU A 1 212 ? 18.016 19.234 12.25 1 97.56 212 GLU A C 1
ATOM 1639 O O . GLU A 1 212 ? 19.172 19.156 11.844 1 97.56 212 GLU A O 1
ATOM 1644 N N . LEU A 1 213 ? 17.641 19.906 13.289 1 96.44 213 LEU A N 1
ATOM 1645 C CA . LEU A 1 213 ? 18.594 20.672 14.062 1 96.44 213 LEU A CA 1
ATOM 1646 C C . LEU A 1 213 ? 19.594 19.766 14.758 1 96.44 213 LEU A C 1
ATOM 1648 O O . LEU A 1 213 ? 20.766 20.125 14.945 1 96.44 213 LEU A O 1
ATOM 1652 N N . ALA A 1 214 ? 19.172 18.609 15.109 1 95.19 214 ALA A N 1
ATOM 1653 C CA . ALA A 1 214 ? 20.031 17.656 15.812 1 95.19 214 ALA A CA 1
ATOM 1654 C C . ALA A 1 214 ? 20.922 16.906 14.836 1 95.19 214 ALA A C 1
ATOM 1656 O O . ALA A 1 214 ? 22.094 16.625 15.141 1 95.19 214 ALA A O 1
ATOM 1657 N N . LEU A 1 215 ? 20.453 16.578 13.695 1 94.62 215 LEU A N 1
ATOM 1658 C CA . LEU A 1 215 ? 21.125 15.656 12.797 1 94.62 215 LEU A CA 1
ATOM 1659 C C . LEU A 1 215 ? 22.188 16.375 11.961 1 94.62 215 LEU A C 1
ATOM 1661 O O . LEU A 1 215 ? 23.156 15.758 11.523 1 94.62 215 LEU A O 1
ATOM 1665 N N . HIS A 1 216 ? 21.969 17.672 11.766 1 95.69 216 HIS A N 1
ATOM 1666 C CA . HIS A 1 216 ? 22.844 18.359 10.836 1 95.69 216 HIS A CA 1
ATOM 1667 C C . HIS A 1 216 ? 23.703 19.406 11.555 1 95.69 216 HIS A C 1
ATOM 1669 O O . HIS A 1 216 ? 23.172 20.312 12.188 1 95.69 216 HIS A O 1
ATOM 1675 N N . ALA A 1 217 ? 24.984 19.297 11.375 1 94.06 217 ALA A N 1
ATOM 1676 C CA . ALA A 1 217 ? 25.891 20.297 11.914 1 94.06 217 ALA A CA 1
ATOM 1677 C C . ALA A 1 217 ? 25.625 21.672 11.297 1 94.06 217 ALA A C 1
ATOM 1679 O O . ALA A 1 217 ? 25.359 21.781 10.102 1 94.06 217 ALA A O 1
ATOM 1680 N N . HIS A 1 218 ? 25.578 22.641 12.188 1 94.94 218 HIS A N 1
ATOM 1681 C CA . HIS A 1 218 ? 25.312 23.984 11.703 1 94.94 218 HIS A CA 1
ATOM 1682 C C . HIS A 1 218 ? 25.969 25.047 12.594 1 94.94 218 HIS A C 1
ATOM 1684 O O . HIS A 1 218 ? 26.312 24.75 13.742 1 94.94 218 HIS A O 1
ATOM 1690 N N . ASN A 1 219 ? 26.156 26.219 11.984 1 95 219 ASN A N 1
ATOM 1691 C CA . ASN A 1 219 ? 26.578 27.422 12.719 1 95 219 ASN A CA 1
ATOM 1692 C C . ASN A 1 219 ? 25.484 28.484 12.727 1 95 219 ASN A C 1
ATOM 1694 O O . ASN A 1 219 ? 24.391 28.266 12.203 1 95 219 ASN A O 1
ATOM 1698 N N . ASP A 1 220 ? 25.781 29.578 13.336 1 94.56 220 ASP A N 1
ATOM 1699 C CA . ASP A 1 220 ? 24.797 30.625 13.531 1 94.56 220 ASP A CA 1
ATOM 1700 C C . ASP A 1 220 ? 24.297 31.172 12.188 1 94.56 220 ASP A C 1
ATOM 1702 O O . ASP A 1 220 ? 23.141 31.562 12.055 1 94.56 220 ASP A O 1
ATOM 1706 N N . THR A 1 221 ? 25.125 31.172 11.242 1 95.62 221 THR A N 1
ATOM 1707 C CA . THR A 1 221 ? 24.75 31.734 9.953 1 95.62 221 THR A CA 1
ATOM 1708 C C . THR A 1 221 ? 23.781 30.812 9.211 1 95.62 221 THR A C 1
ATOM 1710 O O . THR A 1 221 ? 23.125 31.234 8.266 1 95.62 221 THR A O 1
ATOM 1713 N N . ASP A 1 222 ? 23.75 29.531 9.648 1 97.19 222 ASP A N 1
ATOM 1714 C CA . ASP A 1 222 ? 22.859 28.547 9.031 1 97.19 222 ASP A CA 1
ATOM 1715 C C . ASP A 1 222 ? 21.438 28.688 9.562 1 97.19 222 ASP A C 1
ATOM 1717 O O . ASP A 1 222 ? 20.484 28.156 8.984 1 97.19 222 ASP A O 1
ATOM 1721 N N . LEU A 1 223 ? 21.328 29.438 10.602 1 97.75 223 LEU A N 1
ATOM 1722 C CA . LEU A 1 223 ? 20.047 29.516 11.297 1 97.75 223 LEU A CA 1
ATOM 1723 C C . LEU A 1 223 ? 19.375 30.859 11.031 1 97.75 223 LEU A C 1
ATOM 1725 O O . LEU A 1 223 ? 20.047 31.859 10.797 1 97.75 223 LEU A O 1
ATOM 1729 N N . ASP A 1 224 ? 18.094 30.844 11.055 1 97.38 224 ASP A N 1
ATOM 1730 C CA . ASP A 1 224 ? 17.359 32.094 10.93 1 97.38 224 ASP A CA 1
ATOM 1731 C C . ASP A 1 224 ? 17.203 32.781 12.281 1 97.38 224 ASP A C 1
ATOM 1733 O O . ASP A 1 224 ? 17.828 32.375 13.266 1 97.38 224 ASP A O 1
ATOM 1737 N N . LYS A 1 225 ? 16.375 33.844 12.328 1 96.19 225 LYS A N 1
ATOM 1738 C CA . LYS A 1 225 ? 16.328 34.75 13.469 1 96.19 225 LYS A CA 1
ATOM 1739 C C . LYS A 1 225 ? 15.82 34.031 14.719 1 96.19 225 LYS A C 1
ATOM 1741 O O . LYS A 1 225 ? 16.141 34.438 15.844 1 96.19 225 LYS A O 1
ATOM 1746 N N . ILE A 1 226 ? 15.031 32.969 14.492 1 97.19 226 ILE A N 1
ATOM 1747 C CA . ILE A 1 226 ? 14.453 32.344 15.688 1 97.19 226 ILE A CA 1
ATOM 1748 C C . ILE A 1 226 ? 15.125 31 15.961 1 97.19 226 ILE A C 1
ATOM 1750 O O . ILE A 1 226 ? 14.75 30.281 16.891 1 97.19 226 ILE A O 1
ATOM 1754 N N . GLY A 1 227 ? 16.047 30.625 15.078 1 97.12 227 GLY A N 1
ATOM 1755 C CA . GLY A 1 227 ? 16.828 29.438 15.391 1 97.12 227 GLY A CA 1
ATOM 1756 C C . GLY A 1 227 ? 16.516 28.25 14.5 1 97.12 227 GLY A C 1
ATOM 1757 O O . GLY A 1 227 ? 16.984 27.141 14.734 1 97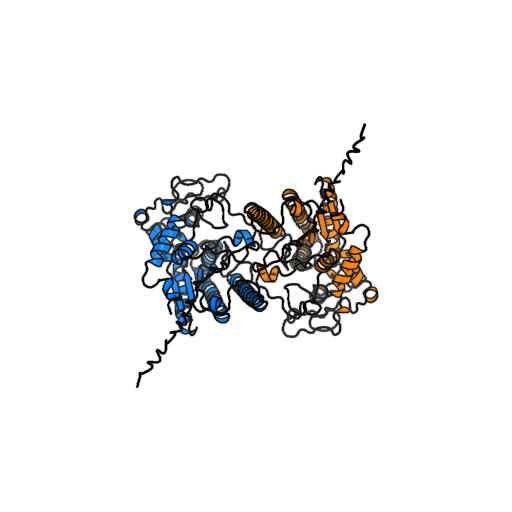.12 227 GLY A O 1
ATOM 1758 N N . CYS A 1 228 ? 15.781 28.453 13.414 1 98.06 228 CYS A N 1
ATOM 1759 C CA . CYS A 1 228 ? 15.477 27.406 12.445 1 98.06 228 CYS A CA 1
ATOM 1760 C C . CYS A 1 228 ? 16.516 27.359 11.344 1 98.06 228 CYS A C 1
ATOM 1762 O O . CYS A 1 228 ? 17.125 28.375 11 1 98.06 228 CYS A O 1
ATOM 1764 N N . PHE A 1 229 ? 16.719 26.172 10.828 1 97.81 229 PHE A N 1
ATOM 1765 C CA . PHE A 1 229 ? 17.594 26.047 9.664 1 97.81 229 PHE A CA 1
ATOM 1766 C C . PHE A 1 229 ? 17.062 26.891 8.5 1 97.81 229 PHE A C 1
ATOM 1768 O O . PHE A 1 229 ? 15.953 26.656 8.016 1 97.81 229 PHE A O 1
ATOM 1775 N N . ARG A 1 230 ? 17.859 27.781 8.023 1 98.12 230 ARG A N 1
ATOM 1776 C CA . ARG A 1 230 ? 17.438 28.719 6.996 1 98.12 230 ARG A CA 1
ATOM 1777 C C . ARG A 1 230 ? 17.141 28.016 5.676 1 98.12 230 ARG A C 1
ATOM 1779 O O . ARG A 1 230 ? 16.125 28.281 5.035 1 98.12 230 ARG A O 1
ATOM 1786 N N . VAL A 1 231 ? 18.031 27.109 5.297 1 98.62 231 VAL A N 1
ATOM 1787 C CA . VAL A 1 231 ? 17.922 26.516 3.973 1 98.62 231 VAL A CA 1
ATOM 1788 C C . VAL A 1 231 ? 16.625 25.703 3.875 1 98.62 231 VAL A C 1
ATOM 1790 O O . VAL A 1 231 ? 15.938 25.75 2.857 1 98.62 231 VAL A O 1
ATOM 1793 N N . HIS A 1 232 ? 16.328 24.969 4.914 1 98.81 232 HIS A N 1
ATOM 1794 C CA . HIS A 1 232 ? 15.078 24.203 4.965 1 98.81 232 HIS A CA 1
ATOM 1795 C C . HIS A 1 232 ? 13.867 25.125 4.801 1 98.81 232 HIS A C 1
ATOM 1797 O O . HIS A 1 232 ? 12.984 24.859 3.986 1 98.81 232 HIS A O 1
ATOM 1803 N N . ASN A 1 233 ? 13.852 26.219 5.547 1 98.81 233 ASN A N 1
ATOM 1804 C CA . ASN A 1 233 ? 12.703 27.109 5.543 1 98.81 233 ASN A CA 1
ATOM 1805 C C . ASN A 1 233 ? 12.625 27.922 4.25 1 98.81 233 ASN A C 1
ATOM 1807 O O . ASN A 1 233 ? 11.531 28.219 3.758 1 98.81 233 ASN A O 1
ATOM 1811 N N . ASP A 1 234 ? 13.758 28.281 3.729 1 98.81 234 ASP A N 1
ATOM 1812 C CA . ASP A 1 234 ? 13.758 28.984 2.449 1 98.81 234 ASP A CA 1
ATOM 1813 C C . ASP A 1 234 ? 13.164 28.109 1.343 1 98.81 234 ASP A C 1
ATOM 1815 O O . ASP A 1 234 ? 12.406 28.609 0.503 1 98.81 234 ASP A O 1
ATOM 1819 N N . LEU A 1 235 ? 13.516 26.844 1.356 1 98.94 235 LEU A N 1
ATOM 1820 C CA . LEU A 1 235 ? 12.992 25.922 0.352 1 98.94 235 LEU A CA 1
ATOM 1821 C C . LEU A 1 235 ? 11.508 25.672 0.578 1 98.94 235 LEU A C 1
ATOM 1823 O O . LEU A 1 235 ? 10.734 25.562 -0.379 1 98.94 235 LEU A O 1
ATOM 1827 N N . ALA A 1 236 ? 11.094 25.547 1.819 1 98.94 236 ALA A N 1
ATOM 1828 C CA . ALA A 1 236 ? 9.672 25.422 2.125 1 98.94 236 ALA A CA 1
ATOM 1829 C C . ALA A 1 236 ? 8.891 26.625 1.603 1 98.94 236 ALA A C 1
ATOM 1831 O O . ALA A 1 236 ? 7.824 26.469 1 1 98.94 236 ALA A O 1
ATOM 1832 N N . LYS A 1 237 ? 9.43 27.797 1.816 1 98.88 237 LYS A N 1
ATOM 1833 C CA . LYS A 1 237 ? 8.773 29.016 1.354 1 98.88 237 LYS A CA 1
ATOM 1834 C C . LYS A 1 237 ? 8.688 29.062 -0.169 1 98.88 237 LYS A C 1
ATOM 1836 O O . LYS A 1 237 ? 7.68 29.484 -0.729 1 98.88 237 LYS A O 1
ATOM 1841 N N . LEU A 1 238 ? 9.781 28.641 -0.8 1 98.94 238 LEU A N 1
ATOM 1842 C CA . LEU A 1 238 ? 9.773 28.578 -2.258 1 98.94 238 LEU A CA 1
ATOM 1843 C C . LEU A 1 238 ? 8.711 27.609 -2.762 1 98.94 238 LEU A C 1
ATOM 1845 O O . LEU A 1 238 ? 7.977 27.922 -3.701 1 98.94 238 LEU A O 1
ATOM 1849 N N . PHE A 1 239 ? 8.664 26.469 -2.182 1 98.94 239 PHE A N 1
ATOM 1850 C CA . PHE A 1 239 ? 7.637 25.484 -2.5 1 98.94 239 PHE A CA 1
ATOM 1851 C C . PHE A 1 239 ? 6.246 26.078 -2.305 1 98.94 239 PHE A C 1
ATOM 1853 O O . PHE A 1 239 ? 5.395 25.969 -3.189 1 98.94 239 PHE A O 1
ATOM 1860 N N . ASN A 1 240 ? 6.027 26.688 -1.158 1 98.94 240 ASN A N 1
ATOM 1861 C CA . ASN A 1 240 ? 4.723 27.234 -0.802 1 98.94 240 ASN A CA 1
ATOM 1862 C C . ASN A 1 240 ? 4.305 28.359 -1.748 1 98.94 240 ASN A C 1
ATOM 1864 O O . ASN A 1 240 ? 3.119 28.5 -2.055 1 98.94 240 ASN A O 1
ATOM 1868 N N . LYS A 1 241 ? 5.277 29.141 -2.143 1 98.88 241 LYS A N 1
ATOM 1869 C CA . LYS A 1 241 ? 4.996 30.156 -3.145 1 98.88 241 LYS A CA 1
ATOM 1870 C C . LYS A 1 241 ? 4.512 29.531 -4.449 1 98.88 241 LYS A C 1
ATOM 1872 O O . LYS A 1 241 ? 3.559 30.016 -5.062 1 98.88 241 LYS A O 1
ATOM 1877 N N . GLY A 1 242 ? 5.223 28.469 -4.863 1 98.94 242 GLY A N 1
ATOM 1878 C CA . GLY A 1 242 ? 4.789 27.75 -6.043 1 98.94 242 GLY A CA 1
ATOM 1879 C C . GLY A 1 242 ? 3.41 27.125 -5.895 1 98.94 242 GLY A C 1
ATOM 1880 O O . GLY A 1 242 ? 2.604 27.156 -6.824 1 98.94 242 GLY A O 1
ATOM 1881 N N . LEU A 1 243 ? 3.127 26.609 -4.766 1 98.94 243 LEU A N 1
ATOM 1882 C CA . LEU A 1 243 ? 1.84 25.984 -4.469 1 98.94 243 LEU A CA 1
ATOM 1883 C C . LEU A 1 243 ? 0.715 27.016 -4.539 1 98.94 243 LEU A C 1
ATOM 1885 O O . LEU A 1 243 ? -0.348 26.75 -5.098 1 98.94 243 LEU A O 1
ATOM 1889 N N . ARG A 1 244 ? 0.95 28.172 -3.947 1 98.75 244 ARG A N 1
ATOM 1890 C CA . ARG A 1 244 ? -0.034 29.25 -3.971 1 98.75 244 ARG A CA 1
ATOM 1891 C C . ARG A 1 244 ? -0.332 29.688 -5.402 1 98.75 244 ARG A C 1
ATOM 1893 O O . ARG A 1 244 ? -1.492 29.891 -5.762 1 98.75 244 ARG A O 1
ATOM 1900 N N . ARG A 1 245 ? 0.694 29.844 -6.188 1 98.75 245 ARG A N 1
ATOM 1901 C CA . ARG A 1 245 ? 0.522 30.219 -7.59 1 98.75 245 ARG A CA 1
ATOM 1902 C C . ARG A 1 245 ? -0.275 29.156 -8.344 1 98.75 245 ARG A C 1
ATOM 1904 O O . ARG A 1 245 ? -1.161 29.484 -9.133 1 98.75 245 ARG A O 1
ATOM 1911 N N . MET A 1 246 ? 0.037 27.922 -8.078 1 98.81 246 MET A N 1
ATOM 1912 C CA . MET A 1 246 ? -0.681 26.812 -8.695 1 98.81 246 MET A CA 1
ATOM 1913 C C . MET A 1 246 ? -2.166 26.875 -8.359 1 98.81 246 MET A C 1
ATOM 1915 O O . MET A 1 246 ? -3.016 26.672 -9.227 1 98.81 246 MET A O 1
ATOM 1919 N N . CYS A 1 247 ? -2.5 27.094 -7.102 1 98.75 247 CYS A N 1
ATOM 1920 C CA . CYS A 1 247 ? -3.891 27.188 -6.668 1 98.75 247 CYS A CA 1
ATOM 1921 C C . CYS A 1 247 ? -4.621 28.297 -7.41 1 98.75 247 CYS A C 1
ATOM 1923 O O . CYS A 1 247 ? -5.758 28.109 -7.848 1 98.75 247 CYS A O 1
ATOM 1925 N N . LYS A 1 248 ? -3.99 29.438 -7.57 1 98.19 248 LYS A N 1
ATOM 1926 C CA . LYS A 1 248 ? -4.582 30.562 -8.289 1 98.19 248 LYS A CA 1
ATOM 1927 C C . LYS A 1 248 ? -4.836 30.203 -9.75 1 98.19 248 LYS A C 1
ATOM 1929 O O . LYS A 1 248 ? -5.902 30.5 -10.297 1 98.19 248 LYS A O 1
ATOM 1934 N N . GLU A 1 249 ? -3.871 29.562 -10.328 1 98.44 249 GLU A N 1
ATOM 1935 C CA . GLU A 1 249 ? -3.996 29.156 -11.719 1 98.44 249 GLU A CA 1
ATOM 1936 C C . GLU A 1 249 ? -5.156 28.172 -11.906 1 98.44 249 GLU A C 1
ATOM 1938 O O . GLU A 1 249 ? -5.949 28.312 -12.836 1 98.44 249 GLU A O 1
ATOM 1943 N N . LEU A 1 250 ? -5.266 27.234 -11.016 1 98.62 250 LEU A N 1
ATOM 1944 C CA . LEU A 1 250 ? -6.285 26.188 -11.133 1 98.62 250 LEU A CA 1
ATOM 1945 C C . LEU A 1 250 ? -7.676 26.766 -10.898 1 98.62 250 LEU A C 1
ATOM 1947 O O . LEU A 1 250 ? -8.656 26.281 -11.469 1 98.62 250 LEU A O 1
ATOM 1951 N N . LYS A 1 251 ? -7.777 27.797 -10.062 1 96.75 251 LYS A N 1
ATOM 1952 C CA . LYS A 1 251 ? -9.055 28.469 -9.852 1 96.75 251 LYS A CA 1
ATOM 1953 C C . LYS A 1 251 ? -9.617 29.016 -11.164 1 96.75 251 LYS A C 1
ATOM 1955 O O . LYS A 1 251 ? -10.828 29.016 -11.367 1 96.75 251 LYS A O 1
ATOM 1960 N N . HIS A 1 252 ? -8.758 29.438 -12.008 1 96.44 252 HIS A N 1
ATOM 1961 C CA . HIS A 1 252 ? -9.156 29.984 -13.297 1 96.44 252 HIS A CA 1
ATOM 1962 C C . HIS A 1 252 ? -9.414 28.875 -14.312 1 96.44 252 HIS A C 1
ATOM 1964 O O . HIS A 1 252 ? -10.281 29.016 -15.18 1 96.44 252 HIS A O 1
ATOM 1970 N N . GLU A 1 253 ? -8.758 27.844 -14.172 1 97.69 253 GLU A N 1
ATOM 1971 C CA . GLU A 1 253 ? -8.797 26.766 -15.156 1 97.69 253 GLU A CA 1
ATOM 1972 C C . GLU A 1 253 ? -9.977 25.828 -14.914 1 97.69 253 GLU A C 1
ATOM 1974 O O . GLU A 1 253 ? -10.57 25.312 -15.867 1 97.69 253 GLU A O 1
ATOM 1979 N N . LEU A 1 254 ? -10.273 25.531 -13.672 1 98.38 254 LEU A N 1
ATOM 1980 C CA . LEU A 1 254 ? -11.266 24.531 -13.328 1 98.38 254 LEU A CA 1
ATOM 1981 C C . LEU A 1 254 ? -12.617 25.172 -13.023 1 98.38 254 LEU A C 1
ATOM 1983 O O . LEU A 1 254 ? -12.844 25.641 -11.914 1 98.38 254 LEU A O 1
ATOM 1987 N N . LYS A 1 255 ? -13.461 25.109 -13.969 1 97 255 LYS A N 1
ATOM 1988 C CA . LYS A 1 255 ? -14.773 25.734 -13.867 1 97 255 LYS A CA 1
ATOM 1989 C C . LYS A 1 255 ? -15.586 25.125 -12.727 1 97 255 LYS A C 1
ATOM 1991 O O . LYS A 1 255 ? -15.703 23.906 -12.633 1 97 255 LYS A O 1
ATOM 1996 N N . GLY A 1 256 ? -16.078 25.938 -11.859 1 95.56 256 GLY A N 1
ATOM 1997 C CA . GLY A 1 256 ? -16.969 25.484 -10.805 1 95.56 256 GLY A CA 1
ATOM 1998 C C . GLY A 1 256 ? -16.219 24.984 -9.578 1 95.56 256 GLY A C 1
ATOM 1999 O O . GLY A 1 256 ? -16.844 24.594 -8.586 1 95.56 256 GLY A O 1
ATOM 2000 N N . ALA A 1 257 ? -14.93 25.031 -9.648 1 97 257 ALA A N 1
ATOM 2001 C CA . ALA A 1 257 ? -14.148 24.547 -8.508 1 97 257 ALA A CA 1
ATOM 2002 C C . ALA A 1 257 ? -13.867 25.672 -7.523 1 97 257 ALA A C 1
ATOM 2004 O O . ALA A 1 257 ? -13.711 26.828 -7.922 1 97 257 ALA A O 1
ATOM 2005 N N . VAL A 1 258 ? -13.883 25.344 -6.254 1 96.69 258 VAL A N 1
ATOM 2006 C CA . VAL A 1 258 ? -13.375 26.203 -5.184 1 96.69 258 VAL A CA 1
ATOM 2007 C C . VAL A 1 258 ? -12.039 25.656 -4.68 1 96.69 258 VAL A C 1
ATOM 2009 O O . VAL A 1 258 ? -11.953 24.5 -4.266 1 96.69 258 VAL A O 1
ATOM 2012 N N . ILE A 1 259 ? -11.016 26.438 -4.789 1 97.81 259 ILE A N 1
ATOM 2013 C CA . ILE A 1 259 ? -9.688 26.016 -4.359 1 97.81 259 ILE A CA 1
ATOM 2014 C C . ILE A 1 259 ? -9.156 27 -3.32 1 97.81 259 ILE A C 1
ATOM 2016 O O . ILE A 1 259 ? -9.023 28.203 -3.598 1 97.81 259 ILE A O 1
ATOM 2020 N N . VAL A 1 260 ? -8.844 26.484 -2.154 1 97.5 260 VAL A N 1
ATOM 2021 C CA . VAL A 1 260 ? -8.375 27.312 -1.048 1 97.5 260 VAL A CA 1
ATOM 2022 C C . VAL A 1 260 ? -6.953 26.906 -0.665 1 97.5 260 VAL A C 1
ATOM 2024 O O . VAL A 1 260 ? -6.691 25.734 -0.368 1 97.5 260 VAL A O 1
ATOM 2027 N N . TYR A 1 261 ? -6.082 27.844 -0.771 1 98 261 TYR A N 1
ATOM 2028 C CA . TYR A 1 261 ? -4.73 27.703 -0.241 1 98 261 TYR A CA 1
ATOM 2029 C C . TYR A 1 261 ? -4.684 28.062 1.239 1 98 261 TYR A C 1
ATOM 2031 O O . TYR A 1 261 ? -5.152 29.141 1.637 1 98 261 TYR A O 1
ATOM 2039 N N . VAL A 1 262 ? -4.148 27.203 2.064 1 98.5 262 VAL A N 1
ATOM 2040 C CA . VAL A 1 262 ? -4.078 27.438 3.502 1 98.5 262 VAL A CA 1
ATOM 2041 C C . VAL A 1 262 ? -2.619 27.578 3.93 1 98.5 262 VAL A C 1
ATOM 2043 O O . VAL A 1 262 ? -1.832 26.641 3.789 1 98.5 262 VAL A O 1
ATOM 2046 N N . ASP A 1 263 ? -2.266 28.672 4.516 1 98.12 263 ASP A N 1
ATOM 2047 C CA . ASP A 1 263 ? -0.903 28.969 4.938 1 98.12 263 ASP A CA 1
ATOM 2048 C C . ASP A 1 263 ? -0.588 28.344 6.289 1 98.12 263 ASP A C 1
ATOM 2050 O O . ASP A 1 263 ? -0.484 29.031 7.301 1 98.12 263 ASP A O 1
ATOM 2054 N N . VAL A 1 264 ? -0.282 27.109 6.246 1 98.25 264 VAL A N 1
ATOM 2055 C CA . VAL A 1 264 ? 0.051 26.375 7.461 1 98.25 264 VAL A CA 1
ATOM 2056 C C . VAL A 1 264 ? 1.462 26.734 7.918 1 98.25 264 VAL A C 1
ATOM 2058 O O . VAL A 1 264 ? 1.758 26.719 9.117 1 98.25 264 VAL A O 1
ATOM 2061 N N . TYR A 1 265 ? 2.299 27.125 6.98 1 98.69 265 TYR A N 1
ATOM 2062 C CA . TYR A 1 265 ? 3.672 27.5 7.297 1 98.69 265 TYR A CA 1
ATOM 2063 C C . TYR A 1 265 ? 3.703 28.625 8.328 1 98.69 265 TYR A C 1
ATOM 2065 O O . TYR A 1 265 ? 4.32 28.484 9.391 1 98.69 265 TYR A O 1
ATOM 2073 N N . SER A 1 266 ? 3.033 29.688 8.031 1 98.44 266 SER A N 1
ATOM 2074 C CA . SER A 1 266 ? 3.074 30.859 8.898 1 98.44 266 SER A CA 1
ATOM 2075 C C . SER A 1 266 ? 2.496 30.547 10.273 1 98.44 266 SER A C 1
ATOM 2077 O O . SER A 1 266 ? 3.025 31 11.297 1 98.44 266 SER A O 1
ATOM 2079 N N . VAL A 1 267 ? 1.432 29.781 10.297 1 98.38 267 VAL A N 1
ATOM 2080 C CA . VAL A 1 267 ? 0.791 29.422 11.555 1 98.38 267 VAL A CA 1
ATOM 2081 C C . VAL A 1 267 ? 1.752 28.609 12.414 1 98.38 267 VAL A C 1
ATOM 2083 O O . VAL A 1 267 ? 1.962 28.906 13.586 1 98.38 267 VAL A O 1
ATOM 2086 N N . LYS A 1 268 ? 2.375 27.609 11.805 1 98.75 268 LYS A N 1
ATOM 2087 C CA . LYS A 1 268 ? 3.291 26.734 12.539 1 98.75 268 LYS A CA 1
ATOM 2088 C C . LYS A 1 268 ? 4.57 27.484 12.914 1 98.75 268 LYS A C 1
ATOM 2090 O O . LYS A 1 268 ? 5.105 27.297 14.008 1 98.75 268 LYS A O 1
ATOM 2095 N N . TYR A 1 269 ? 5.043 28.297 12 1 98.75 269 TYR A N 1
ATOM 2096 C CA . TYR A 1 269 ? 6.246 29.078 12.289 1 98.75 269 TYR A CA 1
ATOM 2097 C C . TYR A 1 269 ? 6.035 29.969 13.508 1 98.75 269 TYR A C 1
ATOM 2099 O O . TYR A 1 269 ? 6.941 30.141 14.32 1 98.75 269 TYR A O 1
ATOM 2107 N N . ASN A 1 270 ? 4.879 30.5 13.656 1 98.44 270 ASN A N 1
ATOM 2108 C CA . ASN A 1 270 ? 4.57 31.391 14.758 1 98.44 270 ASN A CA 1
ATOM 2109 C C . ASN A 1 270 ? 4.582 30.656 16.094 1 98.44 270 ASN A C 1
ATOM 2111 O O . ASN A 1 270 ? 4.887 31.25 17.141 1 98.44 270 ASN A O 1
ATOM 2115 N N . LEU A 1 271 ? 4.297 29.359 16.125 1 98.75 271 LEU A N 1
ATOM 2116 C CA . LEU A 1 271 ? 4.414 28.578 17.344 1 98.75 271 LEU A CA 1
ATOM 2117 C C . LEU A 1 271 ? 5.852 28.578 17.859 1 98.75 271 LEU A C 1
ATOM 2119 O O . LEU A 1 271 ? 6.082 28.625 19.062 1 98.75 271 LEU A O 1
ATOM 2123 N N . PHE A 1 272 ? 6.773 28.562 16.906 1 98.56 272 PHE A N 1
ATOM 2124 C CA . PHE A 1 272 ? 8.188 28.531 17.266 1 98.56 272 PHE A CA 1
ATOM 2125 C C . PHE A 1 272 ? 8.695 29.938 17.594 1 98.56 272 PHE A C 1
ATOM 2127 O O . PHE A 1 272 ? 9.531 30.094 18.469 1 98.56 272 PHE A O 1
ATOM 2134 N N . ALA A 1 273 ? 8.188 30.906 16.922 1 98.56 273 ALA A N 1
ATOM 2135 C CA . ALA A 1 273 ? 8.648 32.281 17.062 1 98.56 273 ALA A CA 1
ATOM 2136 C C . ALA A 1 273 ? 8.141 32.906 18.375 1 98.56 273 ALA A C 1
ATOM 2138 O O . ALA A 1 273 ? 8.82 33.719 18.984 1 98.56 273 ALA A O 1
ATOM 2139 N N . LYS A 1 274 ? 6.926 32.469 18.766 1 98.19 274 LYS A N 1
ATOM 2140 C CA . LYS A 1 274 ? 6.305 33 19.969 1 98.19 274 LYS A CA 1
ATOM 2141 C C . LYS A 1 274 ? 5.688 31.859 20.797 1 98.19 274 LYS A C 1
ATOM 2143 O O . LYS A 1 274 ? 4.496 31.906 21.109 1 98.19 274 LYS A O 1
ATOM 2148 N N . PRO A 1 275 ? 6.535 30.984 21.25 1 98.19 275 PRO A N 1
ATOM 2149 C CA . PRO A 1 275 ? 5.996 29.781 21.891 1 98.19 275 PRO A CA 1
ATOM 2150 C C . PRO A 1 275 ? 5.191 30.109 23.156 1 98.19 275 PRO A C 1
ATOM 2152 O O . PRO A 1 275 ? 4.148 29.5 23.406 1 98.19 275 PRO A O 1
ATOM 2155 N N . SER A 1 276 ? 5.57 31.094 23.953 1 97.81 276 SER A N 1
ATOM 2156 C CA . SER A 1 276 ? 4.898 31.391 25.2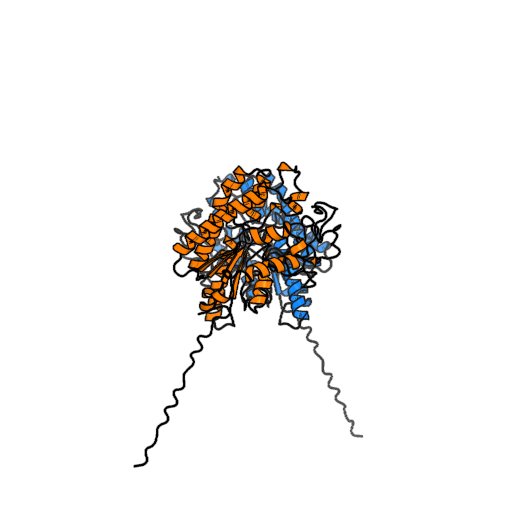03 1 97.81 276 SER A CA 1
ATOM 2157 C C . SER A 1 276 ? 3.473 31.875 24.969 1 97.81 276 SER A C 1
ATOM 2159 O O . SER A 1 276 ? 2.59 31.656 25.797 1 97.81 276 SER A O 1
ATOM 2161 N N . LYS A 1 277 ? 3.299 32.5 23.844 1 97.31 277 LYS A N 1
ATOM 2162 C CA . LYS A 1 277 ? 1.966 32.969 23.484 1 97.31 277 LYS A CA 1
ATOM 2163 C C . LYS A 1 277 ? 0.973 31.812 23.391 1 97.31 277 LYS A C 1
ATOM 2165 O O . LYS A 1 277 ? -0.224 32 23.625 1 97.31 277 LYS A O 1
ATOM 2170 N N . TYR A 1 278 ? 1.492 30.672 23.156 1 97.19 278 TYR A N 1
ATOM 2171 C CA . TYR A 1 278 ? 0.631 29.516 22.938 1 97.19 278 TYR A CA 1
ATOM 2172 C C . TYR A 1 278 ? 0.764 28.516 24.078 1 97.19 278 TYR A C 1
ATOM 2174 O O . TYR A 1 278 ? 0.228 27.406 24.016 1 97.19 278 TYR A O 1
ATOM 2182 N N . GLY A 1 279 ? 1.568 28.906 25.094 1 97.44 279 GLY A N 1
ATOM 2183 C CA . GLY A 1 279 ? 1.732 28.031 26.234 1 97.44 279 GLY A CA 1
ATOM 2184 C C . GLY A 1 279 ? 2.812 26.984 26.047 1 97.44 279 GLY A C 1
ATOM 2185 O O . GLY A 1 279 ? 2.879 26.016 26.781 1 97.44 279 GLY A O 1
ATOM 2186 N N . PHE A 1 280 ? 3.66 27.172 25.047 1 98.56 280 PHE A N 1
ATOM 2187 C CA . PHE A 1 280 ? 4.703 26.203 24.75 1 98.56 280 PHE A CA 1
ATOM 2188 C C . PHE A 1 280 ? 6.035 26.641 25.344 1 98.56 280 PHE A C 1
ATOM 2190 O O . PHE A 1 280 ? 6.258 27.828 25.578 1 98.56 280 PHE A O 1
ATOM 2197 N N . VAL A 1 281 ? 6.82 25.625 25.625 1 95.88 281 VAL A N 1
ATOM 2198 C CA . VAL A 1 281 ? 8.18 25.859 26.094 1 95.88 281 VAL A CA 1
ATOM 2199 C C . VAL A 1 281 ? 9.172 25.047 25.266 1 95.88 281 VAL A C 1
ATOM 2201 O O . VAL A 1 281 ? 8.781 24.109 24.578 1 95.88 281 VAL A O 1
ATOM 2204 N N . GLU A 1 282 ? 10.453 25.469 25.234 1 94.06 282 GLU A N 1
ATOM 2205 C CA . GLU A 1 282 ? 11.547 24.766 24.562 1 94.06 282 GLU A CA 1
ATOM 2206 C C . GLU A 1 282 ? 11.156 24.375 23.141 1 94.06 282 GLU A C 1
ATOM 2208 O O . GLU A 1 282 ? 11.148 23.188 22.797 1 94.06 282 GLU A O 1
ATOM 2213 N N . PRO A 1 283 ? 10.891 25.344 22.297 1 96 283 PRO A N 1
ATOM 2214 C CA . PRO A 1 283 ? 10.266 25.109 21 1 96 283 PRO A CA 1
ATOM 2215 C C . PRO A 1 283 ? 11.094 24.172 20.109 1 96 283 PRO A C 1
ATOM 2217 O O . PRO A 1 283 ? 10.555 23.562 19.188 1 96 283 PRO A O 1
ATOM 2220 N N . PHE A 1 284 ? 12.406 24 20.375 1 95.94 284 PHE A N 1
ATOM 2221 C CA . PHE A 1 284 ? 13.25 23.234 19.469 1 95.94 284 PHE A CA 1
ATOM 2222 C C . PHE A 1 284 ? 13.625 21.891 20.094 1 95.94 284 PHE A C 1
ATOM 2224 O O . PHE A 1 284 ? 14.602 21.25 19.688 1 95.94 284 PHE A O 1
ATOM 2231 N N . LYS A 1 285 ? 12.867 21.516 21.094 1 95.44 285 LYS A N 1
ATOM 2232 C CA . LYS A 1 285 ? 13 20.188 21.688 1 95.44 285 LYS A CA 1
ATOM 2233 C C . LYS A 1 285 ? 11.789 19.312 21.375 1 95.44 285 LYS A C 1
ATOM 2235 O O . LYS A 1 285 ? 10.656 19.812 21.312 1 95.44 285 LYS A O 1
ATOM 2240 N N . ALA A 1 286 ? 12.047 18.047 21.188 1 96.5 286 ALA A N 1
ATOM 2241 C CA . ALA A 1 286 ? 10.969 17.062 21.062 1 96.5 286 ALA A CA 1
ATOM 2242 C C . ALA A 1 286 ? 10.477 16.641 22.438 1 96.5 286 ALA A C 1
ATOM 2244 O O . ALA A 1 286 ? 11.25 16.578 23.406 1 96.5 286 ALA A O 1
ATOM 2245 N N . CYS A 1 287 ? 9.18 16.375 22.547 1 97.44 287 CYS A N 1
ATOM 2246 C CA . CYS A 1 287 ? 8.656 15.875 23.812 1 97.44 287 CYS A CA 1
ATOM 2247 C C . CYS A 1 287 ? 9.047 14.414 24.016 1 97.44 287 CYS A C 1
ATOM 2249 O O . CYS 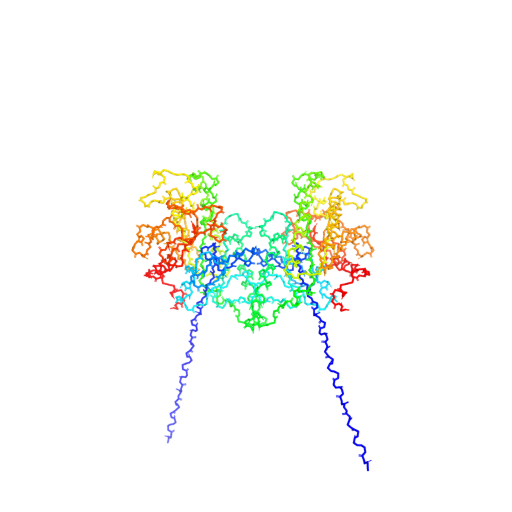A 1 287 ? 9.273 13.984 25.141 1 97.44 287 CYS A O 1
ATOM 2251 N N . CYS A 1 288 ? 9.07 13.625 22.984 1 97.12 288 CYS A N 1
ATOM 2252 C CA . CYS A 1 288 ? 9.477 12.227 22.984 1 97.12 288 CYS A CA 1
ATOM 2253 C C . CYS A 1 288 ? 10.766 12.031 22.188 1 97.12 288 CYS A C 1
ATOM 2255 O O . CYS A 1 288 ? 10.766 12.117 20.953 1 97.12 288 CYS A O 1
ATOM 2257 N N . GLY A 1 289 ? 11.805 11.812 22.781 1 93.12 289 GLY A N 1
ATOM 2258 C CA . GLY A 1 289 ? 13.117 11.68 22.172 1 93.12 289 GLY A CA 1
ATOM 2259 C C . GLY A 1 289 ? 14.195 11.266 23.156 1 93.12 289 GLY A C 1
ATOM 2260 O O . GLY A 1 289 ? 13.922 10.531 24.109 1 93.12 289 GLY A O 1
ATOM 2261 N N . TYR A 1 290 ? 15.359 11.531 22.781 1 91.69 290 TYR A N 1
ATOM 2262 C CA . TYR A 1 290 ? 16.5 11.18 23.625 1 91.69 290 TYR A CA 1
ATOM 2263 C C . TYR A 1 290 ? 17.594 12.242 23.531 1 91.69 290 TYR A C 1
ATOM 2265 O O . TYR A 1 290 ? 17.812 12.812 22.469 1 91.69 290 TYR A O 1
ATOM 2273 N N . GLY A 1 291 ? 18.172 12.359 24.641 1 86.19 291 GLY A N 1
ATOM 2274 C CA . GLY A 1 291 ? 19.234 13.336 24.75 1 86.19 291 GLY A CA 1
ATOM 2275 C C . GLY A 1 291 ? 18.844 14.562 25.547 1 86.19 291 GLY A C 1
ATOM 2276 O O . GLY A 1 291 ? 17.953 14.492 26.391 1 86.19 291 GLY A O 1
ATOM 2277 N N . GLY A 1 292 ? 19.609 15.672 25.453 1 80.81 292 GLY A N 1
ATOM 2278 C CA . GLY A 1 292 ? 19.391 16.906 26.188 1 80.81 292 GLY A CA 1
ATOM 2279 C C . GLY A 1 292 ? 19.297 18.125 25.312 1 80.81 292 GLY A C 1
ATOM 2280 O O . GLY A 1 292 ? 19.312 18.016 24.078 1 80.81 292 GLY A O 1
ATOM 2281 N N . PRO A 1 293 ? 19.078 19.266 25.938 1 82.06 293 PRO A N 1
ATOM 2282 C CA . PRO A 1 293 ? 19.047 20.516 25.156 1 82.06 293 PRO A CA 1
ATOM 2283 C C . PRO A 1 293 ? 20.297 20.703 24.297 1 82.06 293 PRO A C 1
ATOM 2285 O O . PRO A 1 293 ? 21.344 20.125 24.594 1 82.06 293 PRO A O 1
ATOM 2288 N N . PRO A 1 294 ? 20.328 21.281 23.125 1 81.81 294 PRO A N 1
ATOM 2289 C CA . PRO A 1 294 ? 19.172 22.078 22.703 1 81.81 294 PRO A CA 1
ATOM 2290 C C . PRO A 1 294 ? 18.188 21.281 21.844 1 81.81 294 PRO A C 1
ATOM 2292 O O . PRO A 1 294 ? 17.047 21.703 21.672 1 81.81 294 PRO A O 1
ATOM 2295 N N . ASN A 1 295 ? 18.719 20.156 21.25 1 81.5 295 ASN A N 1
ATOM 2296 C CA . ASN A 1 295 ? 17.891 19.281 20.406 1 81.5 295 ASN A CA 1
ATOM 2297 C C . ASN A 1 295 ? 18 17.828 20.828 1 81.5 295 ASN A C 1
ATOM 2299 O O . ASN A 1 295 ? 19.094 17.25 20.859 1 81.5 295 ASN A O 1
ATOM 2303 N N . ASN A 1 296 ? 16.922 17.219 21.391 1 90.31 296 ASN A N 1
ATOM 2304 C CA . ASN A 1 296 ? 16.938 15.906 22.016 1 90.31 296 ASN A CA 1
ATOM 2305 C C . ASN A 1 296 ? 16.453 14.828 21.062 1 90.31 296 ASN A C 1
ATOM 2307 O O . ASN A 1 296 ? 15.57 14.031 21.406 1 90.31 296 ASN A O 1
ATOM 2311 N N . TYR A 1 297 ? 17.047 14.828 19.859 1 92.12 297 TYR A N 1
ATOM 2312 C CA . TYR A 1 297 ? 16.719 13.789 18.891 1 92.12 297 TYR A CA 1
ATOM 2313 C C . TYR A 1 297 ? 17.938 12.906 18.609 1 92.12 297 TYR A C 1
ATOM 2315 O O . TYR A 1 297 ? 19.016 13.406 18.312 1 92.12 297 TYR A O 1
ATOM 2323 N N . ASN A 1 298 ? 17.719 11.641 18.766 1 91.88 298 ASN A N 1
ATOM 2324 C CA . ASN A 1 298 ? 18.734 10.633 18.516 1 91.88 298 ASN A CA 1
ATOM 2325 C C . ASN A 1 298 ? 18.188 9.477 17.688 1 91.88 298 ASN A C 1
ATOM 2327 O O . ASN A 1 298 ? 17.219 8.82 18.094 1 91.88 298 ASN A O 1
ATOM 2331 N N . VAL A 1 299 ? 18.844 9.203 16.594 1 89.75 299 VAL A N 1
ATOM 2332 C CA . VAL A 1 299 ? 18.359 8.211 15.633 1 89.75 299 VAL A CA 1
ATOM 2333 C C . VAL A 1 299 ? 18.359 6.824 16.281 1 89.75 299 VAL A C 1
ATOM 2335 O O . VAL A 1 299 ? 17.625 5.934 15.859 1 89.75 299 VAL A O 1
ATOM 2338 N N . LYS A 1 300 ? 19.109 6.578 17.25 1 90.12 300 LYS A N 1
ATOM 2339 C CA . LYS A 1 300 ? 19.234 5.277 17.906 1 90.12 300 LYS A CA 1
ATOM 2340 C C . LYS A 1 300 ? 18.219 5.105 19.016 1 90.12 300 LYS A C 1
ATOM 2342 O O . LYS A 1 300 ? 18.062 4.012 19.562 1 90.12 300 LYS A O 1
ATOM 2347 N N . ALA A 1 301 ? 17.547 6.207 19.312 1 91.12 301 ALA A N 1
ATOM 2348 C CA . ALA A 1 301 ? 16.578 6.191 20.406 1 91.12 301 ALA A CA 1
ATOM 2349 C C . ALA A 1 301 ? 15.383 7.094 20.094 1 91.12 301 ALA A C 1
ATOM 2351 O O . ALA A 1 301 ? 15.055 7.984 20.875 1 91.12 301 ALA A O 1
ATOM 2352 N N . THR A 1 302 ? 14.766 6.82 18.984 1 91.5 302 THR A N 1
ATOM 2353 C CA . THR A 1 302 ? 13.602 7.602 18.578 1 91.5 302 THR A CA 1
ATOM 2354 C C . THR A 1 302 ? 12.391 7.262 19.438 1 91.5 302 THR A C 1
ATOM 2356 O O . THR A 1 302 ? 12.406 6.285 20.188 1 91.5 302 THR A O 1
ATOM 2359 N N . CYS A 1 303 ? 11.445 8.055 19.406 1 94.25 303 CYS A N 1
ATOM 2360 C CA . CYS A 1 303 ? 10.234 7.891 20.188 1 94.25 303 CYS A CA 1
ATOM 2361 C C . CYS A 1 303 ? 9.68 6.477 20.047 1 94.25 303 CYS A C 1
ATOM 2363 O O . CYS A 1 303 ? 9.414 6.012 18.938 1 94.25 303 CYS A O 1
ATOM 2365 N N . GLY A 1 304 ? 9.484 5.785 21.125 1 91 304 GLY A N 1
ATOM 2366 C CA . GLY A 1 304 ? 8.93 4.438 21.141 1 91 304 GLY A CA 1
ATOM 2367 C C . GLY A 1 304 ? 10 3.359 21.062 1 91 304 GLY A C 1
ATOM 2368 O O . GLY A 1 304 ? 9.695 2.172 21.219 1 91 304 GLY A O 1
ATOM 2369 N N . GLN A 1 305 ? 11.18 3.699 20.797 1 90.31 305 GLN A N 1
ATOM 2370 C CA . GLN A 1 305 ? 12.297 2.76 20.797 1 90.31 305 GLN A CA 1
ATOM 2371 C C . GLN A 1 305 ? 13.031 2.785 22.125 1 90.31 305 GLN A C 1
ATOM 2373 O O . GLN A 1 305 ? 12.922 3.748 22.891 1 90.31 305 GLN A O 1
ATOM 2378 N N . PRO A 1 306 ? 13.82 1.734 22.359 1 91.19 306 PRO A N 1
ATOM 2379 C CA . PRO A 1 306 ? 14.508 1.691 23.656 1 91.19 306 PRO A CA 1
ATOM 2380 C C . PRO A 1 306 ? 15.398 2.908 23.891 1 91.19 306 PRO A C 1
ATOM 2382 O O . PRO A 1 306 ? 16.109 3.336 22.969 1 91.19 306 PRO A O 1
ATOM 2385 N N . GLY A 1 307 ? 15.25 3.541 25.047 1 91.44 307 GLY A N 1
ATOM 2386 C CA . GLY A 1 307 ? 16.109 4.637 25.453 1 91.44 307 GLY A CA 1
ATOM 2387 C C . GLY A 1 307 ? 15.445 5.992 25.359 1 91.44 307 GLY A C 1
ATOM 2388 O O . GLY A 1 307 ? 15.977 6.992 25.844 1 91.44 307 GLY A O 1
ATOM 2389 N N . TYR A 1 308 ? 14.234 6.047 24.859 1 91.56 308 TYR A N 1
ATOM 2390 C CA . TYR A 1 308 ? 13.562 7.332 24.703 1 91.56 308 TYR A CA 1
ATOM 2391 C C . TYR A 1 308 ? 13.023 7.836 26.031 1 91.56 308 TYR A C 1
ATOM 2393 O O . TYR A 1 308 ? 12.883 7.066 26.984 1 91.56 308 TYR A O 1
ATOM 2401 N N . ASN A 1 309 ? 12.844 9.117 26.078 1 92.62 309 ASN A N 1
ATOM 2402 C CA . ASN A 1 309 ? 12.156 9.766 27.188 1 92.62 309 ASN A CA 1
ATOM 2403 C C . ASN A 1 309 ? 11.016 10.656 26.703 1 92.62 309 ASN A C 1
ATOM 2405 O O . ASN A 1 309 ? 11.031 11.125 25.562 1 92.62 309 ASN A O 1
ATOM 2409 N N . ILE A 1 310 ? 10.023 10.805 27.562 1 95.31 310 ILE A N 1
ATOM 2410 C CA . ILE A 1 310 ? 8.898 11.695 27.297 1 95.31 310 ILE A CA 1
ATOM 2411 C C . ILE A 1 310 ? 8.977 12.906 28.234 1 95.31 310 ILE A C 1
ATOM 2413 O O . ILE A 1 310 ? 9.273 12.766 29.422 1 95.31 310 ILE A O 1
ATOM 2417 N N . CYS A 1 311 ? 8.75 14.031 27.719 1 95.19 311 CYS A N 1
ATOM 2418 C CA . CYS A 1 311 ? 8.797 15.234 28.547 1 95.19 311 CYS A CA 1
ATOM 2419 C C . CYS A 1 311 ? 7.742 15.188 29.641 1 95.19 311 CYS A C 1
ATOM 2421 O O . CYS A 1 311 ? 6.781 14.414 29.547 1 95.19 311 CYS A O 1
ATOM 2423 N N . ASP A 1 312 ? 7.91 15.953 30.609 1 93.38 312 ASP A N 1
ATOM 2424 C CA . ASP A 1 312 ? 7.055 15.938 31.797 1 93.38 312 ASP A CA 1
ATOM 2425 C C . ASP A 1 312 ? 5.645 16.406 31.453 1 93.38 312 ASP A C 1
ATOM 2427 O O . ASP A 1 312 ? 4.66 15.859 31.969 1 93.38 312 ASP A O 1
ATOM 2431 N N . ASN A 1 313 ? 5.59 17.453 30.609 1 96.62 313 ASN A N 1
ATOM 2432 C CA . ASN A 1 313 ? 4.305 18.031 30.219 1 96.62 313 ASN A CA 1
ATOM 2433 C C . ASN A 1 313 ? 4.137 18.062 28.703 1 96.62 313 ASN A C 1
ATOM 2435 O O . ASN A 1 313 ? 4.539 19.016 28.062 1 96.62 313 ASN A O 1
ATOM 2439 N N . VAL A 1 314 ? 3.434 17.125 28.172 1 97.19 314 VAL A N 1
ATOM 2440 C CA . VAL A 1 314 ? 3.279 16.938 26.734 1 97.19 314 VAL A CA 1
ATOM 2441 C C . VAL A 1 314 ? 2.531 18.141 26.141 1 97.19 314 VAL A C 1
ATOM 2443 O O . VAL A 1 314 ? 2.811 18.547 25.016 1 97.19 314 VAL A O 1
ATOM 2446 N N . THR A 1 315 ? 1.659 18.781 26.906 1 96.69 315 THR A N 1
ATOM 2447 C CA . THR A 1 315 ? 0.799 19.844 26.391 1 96.69 315 THR A CA 1
ATOM 2448 C C . THR A 1 315 ? 1.592 21.141 26.188 1 96.69 315 THR A C 1
ATOM 2450 O O . THR A 1 315 ? 1.115 22.062 25.547 1 96.69 315 THR A O 1
ATOM 2453 N N . SER A 1 316 ? 2.793 21.125 26.703 1 97.81 316 SER A N 1
ATOM 2454 C CA . SER A 1 316 ? 3.604 22.344 26.578 1 97.81 316 SER A CA 1
ATOM 2455 C C . SER A 1 316 ? 4.648 22.188 25.484 1 97.81 316 SER A C 1
ATOM 2457 O O . SER A 1 316 ? 5.488 23.078 25.297 1 97.81 316 SER A O 1
ATOM 2459 N N . ALA A 1 317 ? 4.613 21.141 24.781 1 97.88 317 ALA A N 1
ATOM 2460 C CA . ALA A 1 317 ? 5.582 20.906 23.703 1 97.88 317 ALA A CA 1
ATOM 2461 C C . ALA A 1 317 ? 4.961 21.172 22.328 1 97.88 317 ALA A C 1
ATOM 2463 O O . ALA A 1 317 ? 3.797 20.844 22.094 1 97.88 317 ALA A O 1
ATOM 2464 N N . ILE A 1 318 ? 5.785 21.734 21.438 1 98.62 318 ILE A N 1
ATOM 2465 C CA . ILE A 1 318 ? 5.332 21.938 20.062 1 98.62 318 ILE A CA 1
ATOM 2466 C C . ILE A 1 318 ? 5.508 20.641 19.266 1 98.62 318 ILE A C 1
ATOM 2468 O O . ILE A 1 318 ? 4.594 20.219 18.547 1 98.62 318 ILE A O 1
ATOM 2472 N N . VAL A 1 319 ? 6.703 20.031 19.406 1 98.38 319 VAL A N 1
ATOM 2473 C CA . VAL A 1 319 ? 7.066 18.891 18.594 1 98.38 319 VAL A CA 1
ATOM 2474 C C . VAL A 1 319 ? 7.051 17.625 19.453 1 98.38 319 VAL A C 1
ATOM 2476 O O . VAL A 1 319 ? 7.531 17.625 20.578 1 98.38 319 VAL A O 1
ATOM 2479 N N . TRP A 1 320 ? 6.527 16.547 18.891 1 98.25 320 TRP A N 1
ATOM 2480 C CA . TRP A 1 320 ? 6.371 15.297 19.625 1 98.25 320 TRP A CA 1
ATOM 2481 C C . TRP A 1 320 ? 7.625 14.43 19.5 1 98.25 320 TRP A C 1
ATOM 2483 O O . TRP A 1 320 ? 8.375 14.281 20.469 1 98.25 320 TRP A O 1
ATOM 2493 N N . ASP A 1 321 ? 8.023 14.039 18.328 1 97.38 321 ASP A N 1
ATOM 2494 C CA . ASP A 1 321 ? 9.031 13 18.156 1 97.38 321 ASP A CA 1
ATOM 2495 C C . ASP A 1 321 ? 10.219 13.508 17.344 1 97.38 321 ASP A C 1
ATOM 2497 O O . ASP A 1 321 ? 10.93 12.719 16.719 1 97.38 321 ASP A O 1
ATOM 2501 N N . GLY A 1 322 ? 10.352 14.781 17.234 1 96.62 322 GLY A N 1
ATOM 2502 C CA . GLY A 1 322 ? 11.422 15.398 16.469 1 96.62 322 GLY A CA 1
ATOM 2503 C C . GLY A 1 322 ? 10.961 15.906 15.109 1 96.62 322 GLY A C 1
ATOM 2504 O O . GLY A 1 322 ? 11.609 16.766 14.516 1 96.62 322 GLY A O 1
ATOM 2505 N N . VAL A 1 323 ? 9.812 15.398 14.664 1 96.88 323 VAL A N 1
ATOM 2506 C CA . VAL A 1 323 ? 9.297 15.734 13.336 1 96.88 323 VAL A CA 1
ATOM 2507 C C . VAL A 1 323 ? 7.84 16.156 13.438 1 96.88 323 VAL A C 1
ATOM 2509 O O . VAL A 1 323 ? 7.453 17.203 12.914 1 96.88 323 VAL A O 1
ATOM 2512 N N . HIS A 1 324 ? 7.031 15.359 14.148 1 98.44 324 HIS A N 1
ATOM 2513 C CA . HIS A 1 324 ? 5.582 15.539 14.18 1 98.44 324 HIS A CA 1
ATOM 2514 C C . HIS A 1 324 ? 5.152 16.406 15.359 1 98.44 324 HIS A C 1
ATOM 2516 O O . HIS A 1 324 ? 5.859 16.469 16.359 1 98.44 324 HIS A O 1
ATOM 2522 N N . TYR A 1 325 ? 4.078 17.078 15.195 1 98.75 325 TYR A N 1
ATOM 2523 C CA . TYR A 1 325 ? 3.602 18.031 16.203 1 98.75 325 TYR A CA 1
ATOM 2524 C C . TYR A 1 325 ? 2.785 17.312 17.266 1 98.75 325 TYR A C 1
ATOM 2526 O O . TYR A 1 325 ? 2.23 16.234 17.031 1 98.75 325 TYR A O 1
ATOM 2534 N N . THR A 1 326 ? 2.779 17.891 18.438 1 98.81 326 THR A N 1
ATOM 2535 C CA . THR A 1 326 ? 1.94 17.391 19.531 1 98.81 326 THR A CA 1
ATOM 2536 C C . THR A 1 326 ? 0.471 17.719 19.266 1 98.81 326 THR A C 1
ATOM 2538 O O . THR A 1 326 ? 0.156 18.578 18.438 1 98.81 326 THR A O 1
ATOM 2541 N N . GLU A 1 327 ? -0.377 16.984 19.938 1 98.62 327 GLU A N 1
ATOM 2542 C CA . GLU A 1 327 ? -1.804 17.297 19.891 1 98.62 327 GLU A CA 1
ATOM 2543 C C . GLU A 1 327 ? -2.061 18.766 20.25 1 98.62 327 GLU A C 1
ATOM 2545 O O . GLU A 1 327 ? -2.891 19.422 19.625 1 98.62 327 GLU A O 1
ATOM 2550 N N . ALA A 1 328 ? -1.368 19.266 21.219 1 98.81 328 ALA A N 1
ATOM 2551 C CA . ALA A 1 328 ? -1.53 20.656 21.656 1 98.81 328 ALA A CA 1
ATOM 2552 C C . ALA A 1 328 ? -1.164 21.625 20.531 1 98.81 328 ALA A C 1
ATOM 2554 O O . ALA A 1 328 ? -1.87 22.609 20.297 1 98.81 328 ALA A O 1
ATOM 2555 N N . ALA A 1 329 ? -0.062 21.375 19.938 1 98.88 329 ALA A N 1
ATOM 2556 C CA . ALA A 1 329 ? 0.361 22.203 18.812 1 98.88 329 ALA A CA 1
ATOM 2557 C C . ALA A 1 329 ? -0.628 22.109 17.656 1 98.88 329 ALA A C 1
ATOM 2559 O O . ALA A 1 329 ? -0.996 23.125 17.062 1 98.88 329 ALA A O 1
ATOM 2560 N N . ASN A 1 330 ? -1.068 20.875 17.312 1 98.88 330 ASN A N 1
ATOM 2561 C CA . ASN A 1 330 ? -2.059 20.688 16.266 1 98.88 330 ASN A CA 1
ATOM 2562 C C . ASN A 1 330 ? -3.355 21.438 16.578 1 98.88 330 ASN A C 1
ATOM 2564 O O . ASN A 1 330 ? -3.98 22 15.672 1 98.88 330 ASN A O 1
ATOM 2568 N N . LYS A 1 331 ? -3.758 21.391 17.781 1 98.75 331 LYS A N 1
ATOM 2569 C CA . LYS A 1 331 ? -4.953 22.109 18.203 1 98.75 331 LYS A CA 1
ATOM 2570 C C . LYS A 1 331 ? -4.789 23.609 17.984 1 98.75 331 LYS A C 1
ATOM 2572 O O . LYS A 1 331 ? -5.707 24.281 17.484 1 98.75 331 LYS A O 1
ATOM 2577 N N . ALA A 1 332 ? -3.654 24.141 18.375 1 98.69 332 ALA A N 1
ATOM 2578 C CA . ALA A 1 332 ? -3.387 25.562 18.188 1 98.69 332 ALA A CA 1
ATOM 2579 C C . ALA A 1 332 ? -3.43 25.938 16.703 1 98.69 332 ALA A C 1
ATOM 2581 O O . ALA A 1 332 ? -3.998 26.969 16.344 1 98.69 332 ALA A O 1
ATOM 2582 N N . VAL A 1 333 ? -2.824 25.109 15.891 1 98.62 333 VAL A N 1
ATOM 2583 C CA . VAL A 1 333 ? -2.801 25.359 14.453 1 98.62 333 VAL A CA 1
ATOM 2584 C C . VAL A 1 333 ? -4.223 25.328 13.898 1 98.62 333 VAL A C 1
ATOM 2586 O O . VAL A 1 333 ? -4.645 26.234 13.18 1 98.62 333 VAL A O 1
ATOM 2589 N N . ALA A 1 334 ? -4.984 24.266 14.242 1 98.56 334 ALA A N 1
ATOM 2590 C CA . ALA A 1 334 ? -6.363 24.141 13.773 1 98.56 334 ALA A CA 1
ATOM 2591 C C . ALA A 1 334 ? -7.215 25.312 14.211 1 98.56 334 ALA A C 1
ATOM 2593 O O . ALA A 1 334 ? -7.988 25.859 13.422 1 98.56 334 ALA A O 1
ATOM 2594 N N . ALA A 1 335 ? -7.043 25.734 15.43 1 97.69 335 ALA A N 1
ATOM 2595 C CA . ALA A 1 335 ? -7.809 26.859 15.969 1 97.69 335 ALA A CA 1
ATOM 2596 C C . ALA A 1 335 ? -7.512 28.141 15.188 1 97.69 335 ALA A C 1
ATOM 2598 O O . ALA A 1 335 ? -8.422 28.922 14.883 1 97.69 335 ALA A O 1
ATOM 2599 N N . THR A 1 336 ? -6.262 28.359 14.945 1 97.5 336 THR A N 1
ATOM 2600 C CA . THR A 1 336 ? -5.867 29.547 14.195 1 97.5 336 THR A CA 1
ATOM 2601 C C . THR A 1 336 ? -6.48 29.516 12.797 1 97.5 336 THR A C 1
ATOM 2603 O O . THR A 1 336 ? -7.012 30.531 12.336 1 97.5 336 THR A O 1
ATOM 2606 N N . ILE A 1 337 ? -6.441 28.375 12.141 1 97.38 337 ILE A N 1
ATOM 2607 C CA . ILE A 1 337 ? -6.977 28.234 10.789 1 97.38 337 ILE A CA 1
ATOM 2608 C C . ILE A 1 337 ? -8.484 28.469 10.812 1 97.38 337 ILE A C 1
ATOM 2610 O O . ILE A 1 337 ? -9.008 29.25 10.008 1 97.38 337 ILE A O 1
ATOM 2614 N N . LEU A 1 338 ? -9.172 27.906 11.766 1 95.75 338 LEU A N 1
ATOM 2615 C CA . LEU A 1 338 ? -10.633 27.938 11.836 1 95.75 338 LEU A CA 1
ATOM 2616 C C . LEU A 1 338 ? -11.109 29.328 12.242 1 95.75 338 LEU A C 1
ATOM 2618 O O . LEU A 1 338 ? -12.266 29.688 11.992 1 95.75 338 LEU A O 1
ATOM 2622 N N . SER A 1 339 ? -10.234 30.094 12.836 1 94.94 339 SER A N 1
ATOM 2623 C CA . SER A 1 339 ? -10.602 31.438 13.266 1 94.94 339 SER A CA 1
ATOM 2624 C C . SER A 1 339 ? -10.328 32.469 12.172 1 94.94 339 SER A C 1
ATOM 2626 O O . SER A 1 339 ? -10.711 33.625 12.297 1 94.94 339 SER A O 1
ATOM 2628 N N . THR A 1 340 ? -9.648 32.031 11.188 1 92.31 340 THR A N 1
ATOM 2629 C CA . THR A 1 340 ? -9.383 32.906 10.055 1 92.31 340 THR A CA 1
ATOM 2630 C C . THR A 1 340 ? -10.641 33.094 9.211 1 92.31 340 THR A C 1
ATOM 2632 O O . THR A 1 340 ? -11.164 32.125 8.648 1 92.31 340 THR A O 1
ATOM 2635 N N . PRO A 1 341 ? -11.172 34.281 9.023 1 87 341 PRO A N 1
ATOM 2636 C CA . PRO A 1 341 ? -12.469 34.531 8.391 1 87 341 PRO A CA 1
ATOM 2637 C C . PRO A 1 341 ? -12.547 34 6.969 1 87 341 PRO A C 1
ATOM 2639 O O . PRO A 1 341 ? -13.586 33.469 6.551 1 87 341 PRO A O 1
ATOM 2642 N N . SER A 1 342 ? -11.484 34.031 6.316 1 86.62 342 SER A N 1
ATOM 2643 C CA . SER A 1 342 ? -11.492 33.594 4.926 1 86.62 342 SER A CA 1
ATOM 2644 C C . SER A 1 342 ? -11.398 32.094 4.824 1 86.62 342 SER A C 1
ATOM 2646 O O . SER A 1 342 ? -11.508 31.516 3.732 1 86.62 342 SER A O 1
ATOM 2648 N N . LEU A 1 343 ? -11.258 31.422 6.008 1 90.5 343 LEU A N 1
ATOM 2649 C CA . LEU A 1 343 ? -11.031 29.969 6.004 1 90.5 343 LEU A CA 1
ATOM 2650 C C . LEU A 1 343 ? -12.117 29.25 6.797 1 90.5 343 LEU A C 1
ATOM 2652 O O . LEU A 1 343 ? -11.828 28.281 7.508 1 90.5 343 LEU A O 1
ATOM 2656 N N . LYS A 1 344 ? -13.297 29.688 6.629 1 88.06 344 LYS A N 1
ATOM 2657 C CA . LYS A 1 344 ? -14.398 29.016 7.309 1 88.06 344 LYS A CA 1
ATOM 2658 C C . LYS A 1 344 ? -14.781 27.719 6.594 1 88.06 344 LYS A C 1
ATOM 2660 O O . LYS A 1 344 ? -15.266 27.766 5.457 1 88.06 344 LYS A O 1
ATOM 2665 N N . LEU A 1 345 ? -14.594 26.625 7.273 1 91.19 345 LEU A N 1
ATOM 2666 C CA . LEU A 1 345 ? -14.828 25.312 6.672 1 91.19 345 LEU A CA 1
ATOM 2667 C C . LEU A 1 345 ? -16.297 25.141 6.297 1 91.19 345 LEU A C 1
ATOM 2669 O O . LEU A 1 345 ? -16.609 24.531 5.27 1 91.19 345 LEU A O 1
ATOM 2673 N N . GLU A 1 346 ? -17.219 25.75 7.027 1 86.88 346 GLU A N 1
ATOM 2674 C CA . GLU A 1 346 ? -18.656 25.562 6.855 1 86.88 346 GLU A CA 1
ATOM 2675 C C . GLU A 1 346 ? -19.141 26.141 5.523 1 86.88 346 GLU A C 1
ATOM 2677 O O . GLU A 1 346 ? -20.172 25.734 5.004 1 86.88 346 GLU A O 1
ATOM 2682 N N . ARG A 1 347 ? -18.422 27.031 5.051 1 87.56 347 ARG A N 1
ATOM 2683 C CA . ARG A 1 347 ? -18.844 27.703 3.826 1 87.56 347 ARG A CA 1
ATOM 2684 C C . ARG A 1 347 ? -18.859 26.734 2.648 1 87.56 347 ARG A C 1
ATOM 2686 O O . ARG A 1 347 ? -19.516 27 1.635 1 87.56 347 ARG A O 1
ATOM 2693 N N . PHE A 1 348 ? -18.188 25.656 2.818 1 90.88 348 PHE A N 1
ATOM 2694 C CA . PHE A 1 348 ? -18.094 24.703 1.707 1 90.88 348 PHE A CA 1
ATOM 2695 C C . PHE A 1 348 ? -19.375 23.906 1.557 1 90.88 348 PHE A C 1
ATOM 2697 O O . PHE A 1 348 ? -19.578 23.234 0.546 1 90.88 348 PHE A O 1
ATOM 2704 N N . TRP A 1 349 ? -20.266 23.906 2.471 1 88.31 349 TRP A N 1
ATOM 2705 C CA . TRP A 1 349 ? -21.516 23.156 2.387 1 88.31 349 TRP A CA 1
ATOM 2706 C C . TRP A 1 349 ? -22.719 24.078 2.58 1 88.31 349 TRP A C 1
ATOM 2708 O O . TRP A 1 349 ? -23.844 23.609 2.764 1 88.31 349 TRP A O 1
ATOM 2718 N N . LEU A 1 350 ? -22.469 25.328 2.697 1 73.44 350 LEU A N 1
ATOM 2719 C CA . LEU A 1 350 ? -23.562 26.281 2.791 1 73.44 350 LEU A CA 1
ATOM 2720 C C . LEU A 1 350 ? -24.094 26.641 1.409 1 73.44 350 LEU A C 1
ATOM 2722 O O . LEU A 1 350 ? -23.344 26.688 0.438 1 73.44 350 LEU A O 1
ATOM 2726 N N . ASP A 1 351 ? -25.391 26.203 0.987 1 57.03 351 ASP A N 1
ATOM 2727 C CA . ASP A 1 351 ? -26.094 26.578 -0.236 1 57.03 351 ASP A CA 1
ATOM 2728 C C . ASP A 1 351 ? -26.047 28.078 -0.471 1 57.03 351 ASP A C 1
ATOM 2730 O O . ASP A 1 351 ? -26.062 28.859 0.481 1 57.03 351 ASP A O 1
ATOM 2734 N N . MET B 1 1 ? -46.312 -52.5 44.438 1 30.84 1 MET B N 1
ATOM 2735 C CA . MET B 1 1 ? -44.938 -52.031 44.281 1 30.84 1 MET B CA 1
ATOM 2736 C C . MET B 1 1 ? -44.688 -51.625 42.812 1 30.84 1 MET B C 1
ATOM 2738 O O . MET B 1 1 ? -44.594 -52.469 41.938 1 30.84 1 MET B O 1
ATOM 2742 N N . LYS B 1 2 ? -45.406 -50.469 42.406 1 37.12 2 LYS B N 1
ATOM 2743 C CA . LYS B 1 2 ? -45.375 -49.812 41.094 1 37.12 2 LYS B CA 1
ATOM 2744 C C . LYS B 1 2 ? -43.938 -49.406 40.719 1 37.12 2 LYS B C 1
ATOM 2746 O O . LYS B 1 2 ? -43.312 -48.625 41.406 1 37.12 2 LYS B O 1
ATOM 2751 N N . ARG B 1 3 ? -43.219 -50.344 40.031 1 38.78 3 ARG B N 1
ATOM 2752 C CA . ARG B 1 3 ? -41.875 -50.125 39.5 1 38.78 3 ARG B CA 1
ATOM 2753 C C . ARG B 1 3 ? -41.875 -48.969 38.5 1 38.78 3 ARG B C 1
ATOM 2755 O O . ARG B 1 3 ? -42.531 -49.031 37.469 1 38.78 3 ARG B O 1
ATOM 2762 N N . VAL B 1 4 ? -41.719 -47.812 38.938 1 44.66 4 VAL B N 1
ATOM 2763 C CA . VAL B 1 4 ? -41.5 -46.625 38.094 1 44.66 4 VAL B CA 1
ATOM 2764 C C . VAL B 1 4 ? -40.156 -46.75 37.375 1 44.66 4 VAL B C 1
ATOM 2766 O O . VAL B 1 4 ? -39.125 -46.812 38.031 1 44.66 4 VAL B O 1
ATOM 2769 N N . ILE B 1 5 ? -40.094 -47.344 36.219 1 44.38 5 ILE B N 1
ATOM 2770 C CA . ILE B 1 5 ? -38.938 -47.312 35.344 1 44.38 5 ILE B CA 1
ATOM 2771 C C . ILE B 1 5 ? -38.594 -45.875 34.969 1 44.38 5 ILE B C 1
ATOM 2773 O O . ILE B 1 5 ? -39.406 -45.219 34.312 1 44.38 5 ILE B O 1
ATOM 2777 N N . LEU B 1 6 ? -37.781 -45.25 35.75 1 45.69 6 LEU B N 1
ATOM 2778 C CA . LEU B 1 6 ? -37.156 -43.969 35.375 1 45.69 6 LEU B CA 1
ATOM 2779 C C . LEU B 1 6 ? -36.344 -44.125 34.094 1 45.69 6 LEU B C 1
ATOM 2781 O O . LEU B 1 6 ? -35.344 -44.844 34.062 1 45.69 6 LEU B O 1
ATOM 2785 N N . LEU B 1 7 ? -36.969 -43.969 32.969 1 46.81 7 LEU B N 1
ATOM 2786 C CA . LEU B 1 7 ? -36.25 -43.812 31.703 1 46.81 7 LEU B CA 1
ATOM 2787 C C . LEU B 1 7 ? -35.312 -42.594 31.75 1 46.81 7 LEU B C 1
ATOM 2789 O O . LEU B 1 7 ? -35.781 -41.469 31.812 1 46.81 7 LEU B O 1
ATOM 2793 N N . LEU B 1 8 ? -34.156 -42.812 32.25 1 46.53 8 LEU B N 1
ATOM 2794 C CA . LEU B 1 8 ? -33.094 -41.812 32.062 1 46.53 8 LEU B CA 1
ATOM 2795 C C . LEU B 1 8 ? -32.781 -41.625 30.562 1 46.53 8 LEU B C 1
ATOM 2797 O O . LEU B 1 8 ? -32.281 -42.531 29.906 1 46.53 8 LEU B O 1
ATOM 2801 N N . SER B 1 9 ? -33.438 -40.688 29.922 1 48.03 9 SER B N 1
ATOM 2802 C CA . SER B 1 9 ? -33.031 -40.25 28.578 1 48.03 9 SER B CA 1
ATOM 2803 C C . SER B 1 9 ? -31.641 -39.656 28.609 1 48.03 9 SER B C 1
ATOM 2805 O O . SER B 1 9 ? -31.422 -38.625 29.25 1 48.03 9 SER B O 1
ATOM 2807 N N . TRP B 1 10 ? -30.609 -40.438 28.406 1 46.41 10 TRP B N 1
ATOM 2808 C CA . TRP B 1 10 ? -29.281 -39.906 28.109 1 46.41 10 TRP B CA 1
ATOM 2809 C C . TRP B 1 10 ? -29.328 -39 26.891 1 46.41 10 TRP B C 1
ATOM 2811 O O . TRP B 1 10 ? -29.547 -39.438 25.766 1 46.41 10 TRP B O 1
ATOM 2821 N N . VAL B 1 11 ? -29.641 -37.75 27.062 1 48.66 11 VAL B N 1
ATOM 2822 C CA . VAL B 1 11 ? -29.375 -36.75 26.016 1 48.66 11 VAL B CA 1
ATOM 2823 C C . VAL B 1 11 ? -27.891 -36.781 25.672 1 48.66 11 VAL B C 1
ATOM 2825 O O . VAL B 1 11 ? -27.047 -36.406 26.484 1 48.66 11 VAL B O 1
ATOM 2828 N N . TRP B 1 12 ? -27.469 -37.688 24.766 1 43.25 12 TRP B N 1
ATOM 2829 C CA . TRP B 1 12 ? -26.156 -37.5 24.141 1 43.25 12 TRP B CA 1
ATOM 2830 C C . TRP B 1 12 ? -26.016 -36.062 23.594 1 43.25 12 TRP B C 1
ATOM 2832 O O . TRP B 1 12 ? -26.719 -35.688 22.656 1 43.25 12 TRP B O 1
ATOM 2842 N N . MET B 1 13 ? -25.641 -35.188 24.422 1 42.31 13 MET B N 1
ATOM 2843 C CA . MET B 1 13 ? -25.109 -33.969 23.859 1 42.31 13 MET B CA 1
ATOM 2844 C C . MET B 1 13 ? -24.047 -34.25 22.797 1 42.31 13 MET B C 1
ATOM 2846 O O . MET B 1 13 ? -22.938 -34.656 23.141 1 42.31 13 MET B O 1
ATOM 2850 N N . LEU B 1 14 ? -24.469 -34.656 21.641 1 39.41 14 LEU B N 1
ATOM 2851 C CA . LEU B 1 14 ? -23.5 -34.5 20.562 1 39.41 14 LEU B CA 1
ATOM 2852 C C . LEU B 1 14 ? -22.812 -33.156 20.625 1 39.41 14 LEU B C 1
ATOM 2854 O O . LEU B 1 14 ? -23.438 -32.125 20.391 1 39.41 14 LEU B O 1
ATOM 2858 N N . VAL B 1 15 ? -21.984 -33.062 21.547 1 41.81 15 VAL B N 1
ATOM 2859 C CA . VAL B 1 15 ? -21.031 -31.984 21.297 1 41.81 15 VAL B CA 1
ATOM 2860 C C . VAL B 1 15 ? -20.531 -32.062 19.859 1 41.81 15 VAL B C 1
ATOM 2862 O O . VAL B 1 15 ? -19.766 -32.969 19.516 1 41.81 15 VAL B O 1
ATOM 2865 N N . GLY B 1 16 ? -21.344 -31.828 18.891 1 39.28 16 GLY B N 1
ATOM 2866 C CA . GLY B 1 16 ? -20.734 -31.641 17.578 1 39.28 16 GLY B CA 1
ATOM 2867 C C . GLY B 1 16 ? -19.406 -30.922 17.625 1 39.28 16 GLY B C 1
ATOM 2868 O O . GLY B 1 16 ? -19.312 -29.812 18.172 1 39.28 16 GLY B O 1
ATOM 2869 N N . ILE B 1 17 ? -18.406 -31.578 17.781 1 42.53 17 ILE B N 1
ATOM 2870 C CA . ILE B 1 17 ? -17.125 -30.969 17.438 1 42.53 17 ILE B CA 1
ATOM 2871 C C . ILE B 1 17 ? -17.281 -30.062 16.219 1 42.53 17 ILE B C 1
ATOM 2873 O O . ILE B 1 17 ? -17.625 -30.531 15.125 1 42.53 17 ILE B O 1
ATOM 2877 N N . SER B 1 18 ? -17.859 -29.047 16.266 1 45.44 18 SER B N 1
ATOM 2878 C CA . SER B 1 18 ? -18.016 -28.109 15.172 1 45.44 18 SER B CA 1
ATOM 2879 C C . SER B 1 18 ? -16.75 -28.031 14.32 1 45.44 18 SER B C 1
ATOM 2881 O O . SER B 1 18 ? -15.688 -27.656 14.812 1 45.44 18 SER B O 1
ATOM 2883 N N . ALA B 1 19 ? -16.5 -29.016 13.445 1 54.19 19 ALA B N 1
ATOM 2884 C CA . ALA B 1 19 ? -15.422 -28.938 12.461 1 54.19 19 ALA B CA 1
ATOM 2885 C C . ALA B 1 19 ? -15.211 -27.5 12 1 54.19 19 ALA B C 1
ATOM 2887 O O . ALA B 1 19 ? -16.172 -26.797 11.648 1 54.19 19 ALA B O 1
ATOM 2888 N N . SER B 1 20 ? -14.047 -26.906 12.32 1 70.81 20 SER B N 1
ATOM 2889 C CA . SER B 1 20 ? -13.719 -25.531 11.969 1 70.81 20 SER B CA 1
ATOM 2890 C C . SER B 1 20 ? -13.891 -25.281 10.469 1 70.81 20 SER B C 1
ATOM 2892 O O . SER B 1 20 ? -13.547 -26.141 9.656 1 70.81 20 SER B O 1
ATOM 2894 N N . ARG B 1 21 ? -14.656 -24.438 10.039 1 84.5 21 ARG B N 1
ATOM 2895 C CA . ARG B 1 21 ? -14.852 -24.031 8.648 1 84.5 21 ARG B CA 1
ATOM 2896 C C . ARG B 1 21 ? -13.523 -23.688 7.984 1 84.5 21 ARG B C 1
ATOM 2898 O O . ARG B 1 21 ? -12.672 -23.031 8.586 1 84.5 21 ARG B O 1
ATOM 2905 N N . PRO B 1 22 ? -13.266 -24.344 6.836 1 93.94 22 PRO B N 1
ATOM 2906 C CA . PRO B 1 22 ? -12.023 -24.031 6.129 1 93.94 22 PRO B CA 1
ATOM 2907 C C . PRO B 1 22 ? -11.836 -22.531 5.914 1 93.94 22 PRO B C 1
ATOM 2909 O O . PRO B 1 22 ? -12.797 -21.812 5.645 1 93.94 22 PRO B O 1
ATOM 2912 N N . LEU B 1 23 ? -10.664 -22.062 6.195 1 96.38 23 LEU B N 1
ATOM 2913 C CA . LEU B 1 23 ? -10.227 -20.703 5.934 1 96.38 23 LEU B CA 1
ATOM 2914 C C . LEU B 1 23 ? -8.859 -20.688 5.262 1 96.38 23 LEU B C 1
ATOM 2916 O O . LEU B 1 23 ? -7.973 -21.469 5.629 1 96.38 23 LEU B O 1
ATOM 2920 N N . ILE B 1 24 ? -8.727 -19.828 4.285 1 98.5 24 ILE B N 1
ATOM 2921 C CA . ILE B 1 24 ? -7.445 -19.703 3.6 1 98.5 24 ILE B CA 1
ATOM 2922 C C . ILE B 1 24 ? -6.879 -18.297 3.844 1 98.5 24 ILE B C 1
ATOM 2924 O O . ILE B 1 24 ? -7.586 -17.297 3.701 1 98.5 24 ILE B O 1
ATOM 2928 N N . ILE B 1 25 ? -5.703 -18.188 4.27 1 98.88 25 ILE B N 1
ATOM 2929 C CA . ILE B 1 25 ? -4.918 -16.953 4.34 1 98.88 25 ILE B CA 1
ATOM 2930 C C . ILE B 1 25 ? -3.756 -17.031 3.354 1 98.88 25 ILE B C 1
ATOM 2932 O O . ILE B 1 25 ? -2.869 -17.875 3.494 1 98.88 25 ILE B O 1
ATOM 2936 N N . ASN B 1 26 ? -3.76 -16.125 2.377 1 98.94 26 ASN B N 1
ATOM 2937 C CA . ASN B 1 26 ? -2.848 -16.281 1.249 1 98.94 26 ASN B CA 1
ATOM 2938 C C . ASN B 1 26 ? -1.854 -15.133 1.17 1 98.94 26 ASN B C 1
ATOM 2940 O O . ASN B 1 26 ? -2.219 -13.977 1.389 1 98.94 26 ASN B O 1
ATOM 2944 N N . PHE B 1 27 ? -0.604 -15.43 0.858 1 99 27 PHE B N 1
ATOM 2945 C CA . PHE B 1 27 ? 0.485 -14.492 0.612 1 99 27 PHE B CA 1
ATOM 2946 C C . PHE B 1 27 ? 1.139 -14.766 -0.737 1 99 27 PHE B C 1
ATOM 2948 O O . PHE B 1 27 ? 1.296 -15.922 -1.135 1 99 27 PHE B O 1
ATOM 2955 N N . GLY B 1 28 ? 1.511 -13.656 -1.405 1 98.88 28 GLY B N 1
ATOM 2956 C CA . GLY B 1 28 ? 2.141 -13.969 -2.68 1 98.88 28 GLY B CA 1
ATOM 2957 C C . GLY B 1 28 ? 2.209 -12.773 -3.615 1 98.88 28 GLY B C 1
ATOM 2958 O O . GLY B 1 28 ? 2.311 -11.633 -3.168 1 98.88 28 GLY B O 1
ATOM 2959 N N . ASP B 1 29 ? 2.316 -13.062 -4.891 1 98.75 29 ASP B N 1
ATOM 2960 C CA . ASP B 1 29 ? 2.447 -12.086 -5.969 1 98.75 29 ASP B CA 1
ATOM 2961 C C . ASP B 1 29 ? 1.3 -12.219 -6.969 1 98.75 29 ASP B C 1
ATOM 2963 O O . ASP B 1 29 ? 0.181 -12.578 -6.594 1 98.75 29 ASP B O 1
ATOM 2967 N N . SER B 1 30 ? 1.462 -11.914 -8.227 1 98.62 30 SER B N 1
ATOM 2968 C CA . SER B 1 30 ? 0.397 -11.852 -9.219 1 98.62 30 SER B CA 1
ATOM 2969 C C . SER B 1 30 ? -0.22 -13.227 -9.453 1 98.62 30 SER B C 1
ATOM 2971 O O . SER B 1 30 ? -1.36 -13.336 -9.906 1 98.62 30 SER B O 1
ATOM 2973 N N . ASN B 1 31 ? 0.507 -14.305 -9.07 1 98.44 31 ASN B N 1
ATOM 2974 C CA . ASN B 1 31 ? 0.001 -15.656 -9.281 1 98.44 31 ASN B CA 1
ATOM 2975 C C . ASN B 1 31 ? -1.229 -15.938 -8.422 1 98.44 31 ASN B C 1
ATOM 2977 O O . ASN B 1 31 ? -1.993 -16.859 -8.711 1 98.44 31 ASN B O 1
ATOM 2981 N N . SER B 1 32 ? -1.353 -15.133 -7.363 1 98.81 32 SER B N 1
ATOM 2982 C CA . SER B 1 32 ? -2.467 -15.406 -6.461 1 98.81 32 SER B CA 1
ATOM 2983 C C . SER B 1 32 ? -3.152 -14.117 -6.027 1 98.81 32 SER B C 1
ATOM 2985 O O . SER B 1 32 ? -3.936 -14.117 -5.074 1 98.81 32 SER B O 1
ATOM 2987 N N . ASP B 1 33 ? -2.838 -13.016 -6.695 1 98.81 33 ASP B N 1
ATOM 2988 C CA . ASP B 1 33 ? -3.451 -11.727 -6.379 1 98.81 33 ASP B CA 1
ATOM 2989 C C . ASP B 1 33 ? -4.895 -11.664 -6.883 1 98.81 33 ASP B C 1
ATOM 2991 O O . ASP B 1 33 ? -5.148 -11.844 -8.078 1 98.81 33 ASP B O 1
ATOM 2995 N N . THR B 1 34 ? -5.824 -11.43 -6 1 98.69 34 THR B N 1
ATOM 2996 C CA . THR B 1 34 ? -7.234 -11.367 -6.367 1 98.69 34 THR B CA 1
ATOM 2997 C C . THR B 1 34 ? -7.734 -9.93 -6.359 1 98.69 34 THR B C 1
ATOM 2999 O O . THR B 1 34 ? -8.922 -9.68 -6.156 1 98.69 34 THR B O 1
ATOM 3002 N N . GLY B 1 35 ? -6.832 -8.992 -6.453 1 98.31 35 GLY B N 1
ATOM 3003 C CA . GLY B 1 35 ? -7.215 -7.594 -6.52 1 98.31 35 GLY B CA 1
ATOM 3004 C C . GLY B 1 35 ? -6.406 -6.707 -5.59 1 98.31 35 GLY B C 1
ATOM 3005 O O . GLY B 1 35 ? -6.727 -5.531 -5.41 1 98.31 35 GLY B O 1
ATOM 3006 N N . GLY B 1 36 ? -5.398 -7.246 -5 1 98.44 36 GLY B N 1
ATOM 3007 C CA . GLY B 1 36 ? -4.574 -6.484 -4.078 1 98.44 36 GLY B CA 1
ATOM 3008 C C . GLY B 1 36 ? -3.887 -5.297 -4.73 1 98.44 36 GLY B C 1
ATOM 3009 O O . GLY B 1 36 ? -3.828 -4.211 -4.152 1 98.44 36 GLY B O 1
ATOM 3010 N N . VAL B 1 37 ? -3.389 -5.477 -5.922 1 97.94 37 VAL B N 1
ATOM 3011 C CA . VAL B 1 37 ? -2.648 -4.418 -6.598 1 97.94 37 VAL B CA 1
ATOM 3012 C C . VAL B 1 37 ? -3.605 -3.299 -7.008 1 97.94 37 VAL B C 1
ATOM 3014 O O . VAL B 1 37 ? -3.236 -2.121 -6.992 1 97.94 37 VAL B O 1
ATOM 3017 N N . LEU B 1 38 ? -4.805 -3.701 -7.395 1 97.69 38 LEU B N 1
ATOM 3018 C CA . LEU B 1 38 ? -5.832 -2.713 -7.711 1 97.69 38 LEU B CA 1
ATOM 3019 C C . LEU B 1 38 ? -6.191 -1.89 -6.48 1 97.69 38 LEU B C 1
ATOM 3021 O O . LEU B 1 38 ? -6.16 -0.657 -6.523 1 97.69 38 LEU B O 1
ATOM 3025 N N . ALA B 1 39 ? -6.469 -2.543 -5.391 1 98.06 39 ALA B N 1
ATOM 3026 C CA . ALA B 1 39 ? -6.902 -1.869 -4.168 1 98.06 39 ALA B CA 1
ATOM 3027 C C . ALA B 1 39 ? -5.754 -1.084 -3.541 1 98.06 39 ALA B C 1
ATOM 3029 O O . ALA B 1 39 ? -5.945 0.037 -3.064 1 98.06 39 ALA B O 1
ATOM 3030 N N . GLY B 1 40 ? -4.574 -1.631 -3.545 1 97.88 40 GLY B N 1
ATOM 3031 C CA . GLY B 1 40 ? -3.451 -1.067 -2.816 1 97.88 40 GLY B CA 1
ATOM 3032 C C . GLY B 1 40 ? -2.693 -0.016 -3.605 1 97.88 40 GLY B C 1
ATOM 3033 O O . GLY B 1 40 ? -2.254 0.991 -3.045 1 97.88 40 GLY B O 1
ATOM 3034 N N . ALA B 1 41 ? -2.543 -0.231 -4.934 1 96.81 41 ALA B N 1
ATOM 3035 C CA . ALA B 1 41 ? -1.727 0.662 -5.75 1 96.81 41 ALA B CA 1
ATOM 3036 C C . ALA B 1 41 ? -2.59 1.457 -6.727 1 96.81 41 ALA B C 1
ATOM 3038 O O . ALA B 1 41 ? -2.094 2.344 -7.426 1 96.81 41 ALA B O 1
ATOM 3039 N N . GLY B 1 42 ? -3.844 1.144 -6.762 1 95.31 42 GLY B N 1
ATOM 3040 C CA . GLY B 1 42 ? -4.734 1.829 -7.684 1 95.31 42 GLY B CA 1
ATOM 3041 C C . GLY B 1 42 ? -4.469 1.483 -9.141 1 95.31 42 GLY B C 1
ATOM 3042 O O . GLY B 1 42 ? -4.75 2.283 -10.031 1 95.31 42 GLY B O 1
ATOM 3043 N N . LEU B 1 43 ? -3.854 0.384 -9.375 1 94.19 43 LEU B N 1
ATOM 3044 C CA . LEU B 1 43 ? -3.576 -0.044 -10.742 1 94.19 43 LEU B CA 1
ATOM 3045 C C . LEU B 1 43 ? -4.766 -0.798 -11.328 1 94.19 43 LEU B C 1
ATOM 3047 O O . LEU B 1 43 ? -5.035 -1.938 -10.938 1 94.19 43 LEU B O 1
ATOM 3051 N N . PRO B 1 44 ? -5.418 -0.226 -12.219 1 92.31 44 PRO B N 1
ATOM 3052 C CA . PRO B 1 44 ? -6.57 -0.935 -12.781 1 92.31 44 PRO B CA 1
ATOM 3053 C C . PRO B 1 44 ? -6.16 -2.084 -13.703 1 92.31 44 PRO B C 1
ATOM 3055 O O . PRO B 1 44 ? -5.324 -1.9 -14.586 1 92.31 44 PRO B O 1
ATOM 3058 N N . ILE B 1 45 ? -6.574 -3.184 -13.383 1 93.38 45 ILE B N 1
ATOM 3059 C CA . ILE B 1 45 ? -6.461 -4.348 -14.258 1 93.38 45 ILE B CA 1
ATOM 3060 C C . ILE B 1 45 ? -7.828 -4.684 -14.844 1 93.38 45 ILE B C 1
ATOM 3062 O O . ILE B 1 45 ? -8.57 -5.488 -14.281 1 93.38 45 ILE B O 1
ATOM 3066 N N . GLY B 1 46 ? -8.148 -4.055 -15.906 1 92.44 46 GLY B N 1
ATOM 3067 C CA . GLY B 1 46 ? -9.453 -4.195 -16.531 1 92.44 46 GLY B CA 1
ATOM 3068 C C . GLY B 1 46 ? -9.461 -5.195 -17.672 1 92.44 46 GLY B C 1
ATOM 3069 O O . GLY B 1 46 ? -8.523 -5.98 -17.828 1 92.44 46 GLY B O 1
ATOM 3070 N N . LEU B 1 47 ? -10.57 -5.184 -18.391 1 94.94 47 LEU B N 1
ATOM 3071 C CA . LEU B 1 47 ? -10.617 -5.996 -19.594 1 94.94 47 LEU B CA 1
ATOM 3072 C C . LEU B 1 47 ? -9.422 -5.707 -20.5 1 94.94 47 LEU B C 1
ATOM 3074 O O . LEU B 1 47 ? -8.984 -4.559 -20.609 1 94.94 47 LEU B O 1
ATOM 3078 N N . PRO B 1 48 ? -8.828 -6.844 -21.094 1 96.62 48 PRO B N 1
ATOM 3079 C CA . PRO B 1 48 ? -9.43 -8.164 -21.297 1 96.62 48 PRO B CA 1
ATOM 3080 C C . PRO B 1 48 ? -9.102 -9.148 -20.172 1 96.62 48 PRO B C 1
ATOM 3082 O O . PRO B 1 48 ? -9.547 -10.297 -20.203 1 96.62 48 PRO B O 1
ATOM 3085 N N . HIS B 1 49 ? -8.367 -8.688 -19.156 1 97.5 49 HIS B N 1
ATOM 3086 C CA . HIS B 1 49 ? -8.227 -9.555 -18 1 97.5 49 HIS B CA 1
ATOM 3087 C C . HIS B 1 49 ? -9.586 -9.891 -17.391 1 97.5 49 HIS B C 1
ATOM 3089 O O . HIS B 1 49 ? -10.461 -9.031 -17.297 1 97.5 49 HIS B O 1
ATOM 3095 N N . GLY B 1 50 ? -9.719 -11.117 -17.016 1 97.88 50 GLY B N 1
ATOM 3096 C CA . GLY B 1 50 ? -10.961 -11.555 -16.406 1 97.88 50 GLY B CA 1
ATOM 3097 C C . GLY B 1 50 ? -12.047 -11.883 -17.406 1 97.88 50 GLY B C 1
ATOM 3098 O O . GLY B 1 50 ? -13.156 -12.266 -17.031 1 97.88 50 GLY B O 1
ATOM 3099 N N . ILE B 1 51 ? -11.797 -11.859 -18.656 1 97.56 51 ILE B N 1
ATOM 3100 C CA . ILE B 1 51 ? -12.805 -11.906 -19.703 1 97.56 51 ILE B CA 1
ATOM 3101 C C . ILE B 1 51 ? -13.492 -13.266 -19.703 1 97.56 51 ILE B C 1
ATOM 3103 O O . ILE B 1 51 ? -14.672 -13.375 -20.031 1 97.56 51 ILE B O 1
ATOM 3107 N N . THR B 1 52 ? -12.812 -14.297 -19.344 1 98.19 52 THR B N 1
ATOM 3108 C CA . THR B 1 52 ? -13.289 -15.656 -19.516 1 98.19 52 THR B CA 1
ATOM 3109 C C . THR B 1 52 ? -14.336 -16 -18.469 1 98.19 52 THR B C 1
ATOM 3111 O O . THR B 1 52 ? -15.367 -16.609 -18.766 1 98.19 52 THR B O 1
ATOM 3114 N N . PHE B 1 53 ? -14.148 -15.586 -17.266 1 98.5 53 PHE B N 1
ATOM 3115 C CA . PHE B 1 53 ? -15 -16.078 -16.188 1 98.5 53 PHE B CA 1
ATOM 3116 C C . PHE B 1 53 ? -15.766 -14.93 -15.539 1 98.5 53 PHE B C 1
ATOM 3118 O O . PHE B 1 53 ? -16.984 -14.984 -15.406 1 98.5 53 PHE B O 1
ATOM 3125 N N . PHE B 1 54 ? -15.047 -13.883 -15.156 1 97.62 54 PHE B N 1
ATOM 3126 C CA . PHE B 1 54 ? -15.648 -12.789 -14.398 1 97.62 54 PHE B CA 1
ATOM 3127 C C . PHE B 1 54 ? -16.312 -11.789 -15.328 1 97.62 54 PHE B C 1
ATOM 3129 O O . PHE B 1 54 ? -17.125 -10.977 -14.891 1 97.62 54 PHE B O 1
ATOM 3136 N N . HIS B 1 55 ? -15.891 -11.766 -16.625 1 97.62 55 HIS B N 1
ATOM 3137 C CA . HIS B 1 55 ? -16.391 -10.891 -17.672 1 97.62 55 HIS B CA 1
ATOM 3138 C C . HIS B 1 55 ? -16.172 -9.422 -17.328 1 97.62 55 HIS B C 1
ATOM 3140 O O . HIS B 1 55 ? -16.938 -8.555 -17.75 1 97.62 55 HIS B O 1
ATOM 3146 N N . ARG B 1 56 ? -15.258 -9.195 -16.453 1 96.19 56 ARG B N 1
ATOM 3147 C CA . ARG B 1 56 ? -14.75 -7.891 -16.047 1 96.19 56 ARG B CA 1
ATOM 3148 C C . ARG B 1 56 ? -13.383 -8.023 -15.375 1 96.19 56 ARG B C 1
ATOM 3150 O O . ARG B 1 56 ? -13 -9.109 -14.945 1 96.19 56 ARG B O 1
ATOM 3157 N N . GLY B 1 57 ? -12.719 -6.961 -15.344 1 95.81 57 GLY B N 1
ATOM 3158 C CA . GLY B 1 57 ? -11.508 -6.957 -14.531 1 95.81 57 GLY B CA 1
ATOM 3159 C C . GLY B 1 57 ? -11.797 -7.066 -13.039 1 95.81 57 GLY B C 1
ATOM 3160 O O . GLY B 1 57 ? -12.75 -6.469 -12.539 1 95.81 57 GLY B O 1
ATOM 3161 N N . THR B 1 58 ? -10.984 -7.879 -12.344 1 95 58 THR B N 1
ATOM 3162 C CA . THR B 1 58 ? -11.156 -8.047 -10.906 1 95 58 THR B CA 1
ATOM 3163 C C . THR B 1 58 ? -9.844 -7.762 -10.172 1 95 58 THR B C 1
ATOM 3165 O O . THR B 1 58 ? -9.758 -7.934 -8.953 1 95 58 THR B O 1
ATOM 3168 N N . GLY B 1 59 ? -8.852 -7.34 -10.914 1 95.62 59 GLY B N 1
ATOM 3169 C CA . GLY B 1 59 ? -7.531 -7.148 -10.336 1 95.62 59 GLY B CA 1
ATOM 3170 C C . GLY B 1 59 ? -6.633 -8.359 -10.484 1 95.62 59 GLY B C 1
ATOM 3171 O O . GLY B 1 59 ? -5.457 -8.32 -10.117 1 95.62 59 GLY B O 1
ATOM 3172 N N . ARG B 1 60 ? -7.148 -9.469 -11.016 1 98.06 60 ARG B N 1
ATOM 3173 C CA . ARG B 1 60 ? -6.371 -10.672 -11.32 1 98.06 60 ARG B CA 1
ATOM 3174 C C . ARG B 1 60 ? -5.637 -10.523 -12.648 1 98.06 60 ARG B C 1
ATOM 3176 O O . ARG B 1 60 ? -6.188 -9.984 -13.609 1 98.06 60 ARG B O 1
ATOM 3183 N N . PHE B 1 61 ? -4.469 -11.016 -12.641 1 97.69 61 PHE B N 1
ATOM 3184 C CA . PHE B 1 61 ? -3.77 -11.141 -13.914 1 97.69 61 PHE B CA 1
ATOM 3185 C C . PHE B 1 61 ? -4.102 -12.477 -14.586 1 97.69 61 PHE B C 1
ATOM 3187 O O . PHE B 1 61 ? -3.836 -13.539 -14.023 1 97.69 61 PHE B O 1
ATOM 3194 N N . GLY B 1 62 ? -4.633 -12.461 -15.656 1 98 62 GLY B N 1
ATOM 3195 C CA . GLY B 1 62 ? -5.152 -13.609 -16.375 1 98 62 GLY B CA 1
ATOM 3196 C C . GLY B 1 62 ? -6.531 -13.367 -16.969 1 98 62 GLY B C 1
ATOM 3197 O O . GLY B 1 62 ? -7.133 -12.312 -16.75 1 98 62 GLY B O 1
ATOM 3198 N N . ASP B 1 63 ? -7.043 -14.336 -17.672 1 98.5 63 ASP B N 1
ATOM 3199 C CA . ASP B 1 63 ? -8.336 -14.172 -18.328 1 98.5 63 ASP B CA 1
ATOM 3200 C C . ASP B 1 63 ? -9.477 -14.609 -17.422 1 98.5 63 ASP B C 1
ATOM 3202 O O . ASP B 1 63 ? -10.648 -14.477 -17.781 1 98.5 63 ASP B O 1
ATOM 3206 N N . GLY B 1 64 ? -9.141 -15.133 -16.203 1 98.56 64 GLY B N 1
ATOM 3207 C CA . GLY B 1 64 ? -10.188 -15.602 -15.312 1 98.56 64 GLY B CA 1
ATOM 3208 C C . GLY B 1 64 ? -9.672 -16.016 -13.953 1 98.56 64 GLY B C 1
ATOM 3209 O O . GLY B 1 64 ? -8.961 -15.25 -13.289 1 98.56 64 GLY B O 1
ATOM 3210 N N . ARG B 1 65 ? -10.023 -17.25 -13.539 1 98.62 65 ARG B N 1
ATOM 3211 C CA . ARG B 1 65 ? -9.734 -17.766 -12.203 1 98.62 65 ARG B CA 1
ATOM 3212 C C . ARG B 1 65 ? -8.273 -18.188 -12.078 1 98.62 65 ARG B C 1
ATOM 3214 O O . ARG B 1 65 ? -7.691 -18.703 -13.031 1 98.62 65 ARG B O 1
ATOM 3221 N N . LEU B 1 66 ? -7.719 -17.922 -10.93 1 98.94 66 LEU B N 1
ATOM 3222 C CA . LEU B 1 66 ? -6.375 -18.359 -10.562 1 98.94 66 LEU B CA 1
ATOM 3223 C C . LEU B 1 66 ? -6.414 -19.703 -9.852 1 98.94 66 LEU B C 1
ATOM 3225 O O . LEU B 1 66 ? -7.488 -20.203 -9.508 1 98.94 66 LEU B O 1
ATOM 3229 N N . ILE B 1 67 ? -5.266 -20.281 -9.617 1 98.88 67 ILE B N 1
ATOM 3230 C CA . ILE B 1 67 ? -5.18 -21.562 -8.914 1 98.88 67 ILE B CA 1
ATOM 3231 C C . ILE B 1 67 ? -5.895 -21.469 -7.57 1 98.88 67 ILE B C 1
ATOM 3233 O O . ILE B 1 67 ? -6.66 -22.359 -7.203 1 98.88 67 ILE B O 1
ATOM 3237 N N . ILE B 1 68 ? -5.73 -20.391 -6.867 1 98.81 68 ILE B N 1
ATOM 3238 C CA . ILE B 1 68 ? -6.305 -20.203 -5.535 1 98.81 68 ILE B CA 1
ATOM 3239 C C . ILE B 1 68 ? -7.828 -20.172 -5.633 1 98.81 68 ILE B C 1
ATOM 3241 O O . ILE B 1 68 ? -8.523 -20.625 -4.719 1 98.81 68 ILE B O 1
ATOM 3245 N N . ASP B 1 69 ? -8.391 -19.656 -6.691 1 98.88 69 ASP B N 1
ATOM 3246 C CA . ASP B 1 69 ? -9.836 -19.641 -6.883 1 98.88 69 ASP B CA 1
ATOM 3247 C C . ASP B 1 69 ? -10.391 -21.062 -7.016 1 98.88 69 ASP B C 1
ATOM 3249 O O . ASP B 1 69 ? -11.445 -21.375 -6.473 1 98.88 69 ASP B O 1
ATOM 3253 N N . PHE B 1 70 ? -9.664 -21.906 -7.719 1 98.81 70 PHE B N 1
ATOM 3254 C CA . PHE B 1 70 ? -10.094 -23.297 -7.859 1 98.81 70 PHE B CA 1
ATOM 3255 C C . PHE B 1 70 ? -10 -24.031 -6.523 1 98.81 70 PHE B C 1
ATOM 3257 O O . PHE B 1 70 ? -10.812 -24.906 -6.238 1 98.81 70 PHE B O 1
ATOM 3264 N N . PHE B 1 71 ? -8.961 -23.688 -5.707 1 98.56 71 PHE B N 1
ATOM 3265 C CA . PHE B 1 71 ? -8.891 -24.25 -4.359 1 98.56 71 PHE B CA 1
ATOM 3266 C C . PHE B 1 71 ? -10.109 -23.828 -3.543 1 98.56 71 PHE B C 1
ATOM 3268 O O . PHE B 1 71 ? -10.688 -24.625 -2.816 1 98.56 71 PHE B O 1
ATOM 3275 N N . CYS B 1 72 ? -10.484 -22.516 -3.66 1 98.31 72 CYS B N 1
ATOM 3276 C CA . CYS B 1 72 ? -11.672 -22.031 -2.965 1 98.31 72 CYS B CA 1
ATOM 3277 C C . CYS B 1 72 ? -12.914 -22.797 -3.398 1 98.31 72 CYS B C 1
ATOM 3279 O O . CYS B 1 72 ? -13.711 -23.234 -2.559 1 98.31 72 CYS B O 1
ATOM 3281 N N . GLU B 1 73 ? -13.07 -23.047 -4.688 1 98.06 73 GLU B N 1
ATOM 3282 C CA . GLU B 1 73 ? -14.211 -23.812 -5.191 1 98.06 73 GLU B CA 1
ATOM 3283 C C . GLU B 1 73 ? -14.219 -25.234 -4.648 1 98.06 73 GLU B C 1
ATOM 3285 O O . GLU B 1 73 ? -15.266 -25.734 -4.23 1 98.06 73 GLU B O 1
ATOM 3290 N N . HIS B 1 74 ? -13.062 -25.844 -4.66 1 97.25 74 HIS B N 1
ATOM 3291 C CA . HIS B 1 74 ? -12.93 -27.219 -4.172 1 97.25 74 HIS B CA 1
ATOM 3292 C C . HIS B 1 74 ? -13.359 -27.312 -2.711 1 97.25 74 HIS B C 1
ATOM 3294 O O . HIS B 1 74 ? -13.953 -28.312 -2.305 1 97.25 74 HIS B O 1
ATOM 3300 N N . LEU B 1 75 ? -13.141 -26.281 -1.953 1 96.25 75 LEU B N 1
ATOM 3301 C CA . LEU B 1 75 ? -13.414 -26.266 -0.521 1 96.25 75 LEU B CA 1
ATOM 3302 C C . LEU B 1 75 ? -14.766 -25.625 -0.228 1 96.25 75 LEU B C 1
ATOM 3304 O O . LEU B 1 75 ? -15.125 -25.422 0.935 1 96.25 75 LEU B O 1
ATOM 3308 N N . ASN B 1 76 ? -15.539 -25.234 -1.24 1 96.25 76 ASN B N 1
ATOM 3309 C CA . ASN B 1 76 ? -16.828 -24.562 -1.122 1 96.25 76 ASN B CA 1
ATOM 3310 C C . ASN B 1 76 ? -16.703 -23.25 -0.365 1 96.25 76 ASN B C 1
ATOM 3312 O O . ASN B 1 76 ? -17.484 -22.984 0.549 1 96.25 76 ASN B O 1
ATOM 3316 N N . LEU B 1 77 ? -15.672 -22.516 -0.69 1 96.94 77 LEU B N 1
ATOM 3317 C CA . LEU B 1 77 ? -15.43 -21.188 -0.149 1 96.94 77 LEU B CA 1
ATOM 3318 C C . LEU B 1 77 ? -15.758 -20.109 -1.179 1 96.94 77 LEU B C 1
ATOM 3320 O O . LEU B 1 77 ? -15.805 -20.391 -2.379 1 96.94 77 LEU B O 1
ATOM 3324 N N . SER B 1 78 ? -16.031 -18.906 -0.689 1 97.44 78 SER B N 1
ATOM 3325 C CA . SER B 1 78 ? -16.031 -17.734 -1.577 1 97.44 78 SER B CA 1
ATOM 3326 C C . SER B 1 78 ? -14.633 -17.406 -2.057 1 97.44 78 SER B C 1
ATOM 3328 O O . SER B 1 78 ? -13.648 -17.734 -1.393 1 97.44 78 SER B O 1
ATOM 3330 N N . TYR B 1 79 ? -14.562 -16.781 -3.236 1 98.44 79 TYR B N 1
ATOM 3331 C CA . TYR B 1 79 ? -13.266 -16.266 -3.654 1 98.44 79 TYR B CA 1
ATOM 3332 C C . TYR B 1 79 ? -12.734 -15.25 -2.65 1 98.44 79 TYR B C 1
ATOM 3334 O O . TYR B 1 79 ? -13.492 -14.438 -2.117 1 98.44 79 TYR B O 1
ATOM 3342 N N . LEU B 1 80 ? -11.492 -15.266 -2.471 1 98.62 80 LEU B N 1
ATOM 3343 C CA . LEU B 1 80 ? -10.906 -14.445 -1.415 1 98.62 80 LEU B CA 1
ATOM 3344 C C . LEU B 1 80 ? -10.898 -12.977 -1.814 1 98.62 80 LEU B C 1
ATOM 3346 O O . LEU B 1 80 ? -10.484 -12.633 -2.926 1 98.62 80 LEU B O 1
ATOM 3350 N N . SER B 1 81 ? -11.32 -12.094 -0.882 1 98.19 81 SER B N 1
ATOM 3351 C CA . SER B 1 81 ? -11.117 -10.656 -1.024 1 98.19 81 SER B CA 1
ATOM 3352 C C . SER B 1 81 ? -9.68 -10.273 -0.696 1 98.19 81 SER B C 1
ATOM 3354 O O . SER B 1 81 ? -9.078 -10.82 0.236 1 98.19 81 SER B O 1
ATOM 3356 N N . PRO B 1 82 ? -9.156 -9.367 -1.539 1 98.69 82 PRO B N 1
ATOM 3357 C CA . PRO B 1 82 ? -7.855 -8.844 -1.111 1 98.69 82 PRO B CA 1
ATOM 3358 C C . PRO B 1 82 ? -7.93 -8.078 0.208 1 98.69 82 PRO B C 1
ATOM 3360 O O . PRO B 1 82 ? -8.906 -7.359 0.455 1 98.69 82 PRO B O 1
ATOM 3363 N N . TYR B 1 83 ? -6.891 -8.25 1.014 1 98.69 83 TYR B N 1
ATOM 3364 C CA . TYR B 1 83 ? -6.781 -7.574 2.303 1 98.69 83 TYR B CA 1
ATOM 3365 C C . TYR B 1 83 ? -6.953 -6.066 2.146 1 98.69 83 TYR B C 1
ATOM 3367 O O . TYR B 1 83 ? -7.586 -5.418 2.984 1 98.69 83 TYR B O 1
ATOM 3375 N N . LEU B 1 84 ? -6.516 -5.461 1.082 1 98.06 84 LEU B N 1
ATOM 3376 C CA . LEU B 1 84 ? -6.406 -4.012 0.937 1 98.06 84 LEU B CA 1
ATOM 3377 C C . LEU B 1 84 ? -7.719 -3.416 0.431 1 98.06 84 LEU B C 1
ATOM 3379 O O . LEU B 1 84 ? -7.836 -2.195 0.291 1 98.06 84 LEU B O 1
ATOM 3383 N N . GLU B 1 85 ? -8.711 -4.23 0.156 1 97.5 85 GLU B N 1
ATOM 3384 C CA . GLU B 1 85 ? -10.023 -3.717 -0.233 1 97.5 85 GLU B CA 1
ATOM 3385 C C . GLU B 1 85 ? -10.781 -3.176 0.974 1 97.5 85 GLU B C 1
ATOM 3387 O O . GLU B 1 85 ? -11.078 -3.92 1.91 1 97.5 85 GLU B O 1
ATOM 3392 N N . SER B 1 86 ? -11.094 -1.92 0.909 1 95 86 SER B N 1
ATOM 3393 C CA . SER B 1 86 ? -11.664 -1.275 2.088 1 95 86 SER B CA 1
ATOM 3394 C C . SER B 1 86 ? -13.188 -1.324 2.061 1 95 86 SER B C 1
ATOM 3396 O O . SER B 1 86 ? -13.836 -1.228 3.104 1 95 86 SER B O 1
ATOM 3398 N N . LEU B 1 87 ? -13.812 -1.42 0.922 1 95.31 87 LEU B N 1
ATOM 3399 C CA . LEU B 1 87 ? -15.273 -1.325 0.841 1 95.31 87 LEU B CA 1
ATOM 3400 C C . LEU B 1 87 ? -15.891 -2.701 0.64 1 95.31 87 LEU B C 1
ATOM 3402 O O . LEU B 1 87 ? -15.742 -3.309 -0.423 1 95.31 87 LEU B O 1
ATOM 3406 N N . ALA B 1 88 ? -16.453 -3.166 1.602 1 92.44 88 ALA B N 1
ATOM 3407 C CA . ALA B 1 88 ? -17.312 -4.355 1.658 1 92.44 88 ALA B CA 1
ATOM 3408 C C . ALA B 1 88 ? -16.531 -5.598 1.227 1 92.44 88 ALA B C 1
ATOM 3410 O O . ALA B 1 88 ? -17 -6.367 0.382 1 92.44 88 ALA B O 1
ATOM 3411 N N . PRO B 1 89 ? -15.383 -5.785 1.747 1 95.25 89 PRO B N 1
ATOM 3412 C CA . PRO B 1 89 ? -14.727 -7.074 1.521 1 95.25 89 PRO B CA 1
ATOM 3413 C C . PRO B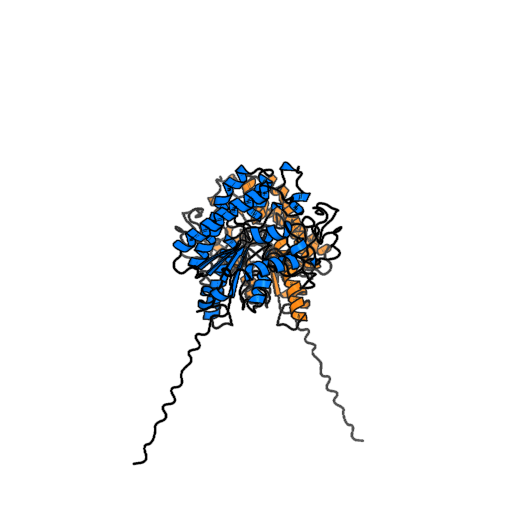 1 89 ? -15.43 -8.227 2.236 1 95.25 89 PRO B C 1
ATOM 3415 O O . PRO B 1 89 ? -16.172 -8 3.188 1 95.25 89 PRO B O 1
ATOM 3418 N N . ASN B 1 90 ? -15.289 -9.445 1.715 1 95.31 90 ASN B N 1
ATOM 3419 C CA . ASN B 1 90 ? -15.766 -10.664 2.369 1 95.31 90 ASN B CA 1
ATOM 3420 C C . ASN B 1 90 ? -14.617 -11.516 2.877 1 95.31 90 ASN B C 1
ATOM 3422 O O . ASN B 1 90 ? -13.922 -12.172 2.088 1 95.31 90 ASN B O 1
ATOM 3426 N N . PHE B 1 91 ? -14.43 -11.547 4.207 1 96.62 91 PHE B N 1
ATOM 3427 C CA . PHE B 1 91 ? -13.297 -12.273 4.766 1 96.62 91 PHE B CA 1
ATOM 3428 C C . PHE B 1 91 ? -13.766 -13.555 5.453 1 96.62 91 PHE B C 1
ATOM 3430 O O . PHE B 1 91 ? -13.016 -14.156 6.223 1 96.62 91 PHE B O 1
ATOM 3437 N N . THR B 1 92 ? -14.984 -13.984 5.168 1 94.06 92 THR B N 1
ATOM 3438 C CA . THR B 1 92 ? -15.539 -15.156 5.836 1 94.06 92 THR B CA 1
ATOM 3439 C C . THR B 1 92 ? -14.797 -16.422 5.402 1 94.06 92 THR B C 1
ATOM 3441 O O . THR B 1 92 ? -14.719 -17.391 6.16 1 94.06 92 THR B O 1
ATOM 3444 N N . SER B 1 93 ? -14.227 -16.406 4.219 1 96.38 93 SER B N 1
ATOM 3445 C CA . SER B 1 93 ? -13.523 -17.562 3.678 1 96.38 93 SER B CA 1
ATOM 3446 C C . SER B 1 93 ? -12.008 -17.406 3.814 1 96.38 93 SER B C 1
ATOM 3448 O O . SER B 1 93 ? -11.25 -18.281 3.404 1 96.38 93 SER B O 1
ATOM 3450 N N . GLY B 1 94 ? -11.633 -16.328 4.375 1 97.44 94 GLY B N 1
ATOM 3451 C CA . GLY B 1 94 ? -10.211 -16.031 4.461 1 97.44 94 GLY B CA 1
ATOM 3452 C C . GLY B 1 94 ? -9.852 -14.68 3.854 1 97.44 94 GLY B C 1
ATOM 3453 O O . GLY B 1 94 ? -10.734 -13.859 3.584 1 97.44 94 GLY B O 1
ATOM 3454 N N . VAL B 1 95 ? -8.555 -14.461 3.715 1 98.62 95 VAL B N 1
ATOM 3455 C CA . VAL B 1 95 ? -8.062 -13.164 3.27 1 98.62 95 VAL B CA 1
ATOM 3456 C C . VAL B 1 95 ? -6.84 -13.359 2.367 1 98.62 95 VAL B C 1
ATOM 3458 O O . VAL B 1 95 ? -6.055 -14.289 2.564 1 98.62 95 VAL B O 1
ATOM 3461 N N . ASN B 1 96 ? -6.758 -12.523 1.357 1 98.94 96 ASN B N 1
ATOM 3462 C CA . ASN B 1 96 ? -5.645 -12.594 0.415 1 98.94 96 ASN B CA 1
ATOM 3463 C C . ASN B 1 96 ? -4.73 -11.375 0.543 1 98.94 96 ASN B C 1
ATOM 3465 O O . ASN B 1 96 ? -5.145 -10.25 0.267 1 98.94 96 ASN B O 1
ATOM 3469 N N . PHE B 1 97 ? -3.479 -11.602 0.874 1 98.94 97 PHE B N 1
ATOM 3470 C CA . PHE B 1 97 ? -2.516 -10.523 1.062 1 98.94 97 PHE B CA 1
ATOM 3471 C C . PHE B 1 97 ? -1.615 -10.383 -0.16 1 98.94 97 PHE B C 1
ATOM 3473 O O . PHE B 1 97 ? -0.792 -9.469 -0.229 1 98.94 97 PHE B O 1
ATOM 3480 N N . ALA B 1 98 ? -1.825 -11.234 -1.172 1 98.94 98 ALA B N 1
ATOM 3481 C CA . ALA B 1 98 ? -0.973 -11.203 -2.359 1 98.94 98 ALA B CA 1
ATOM 3482 C C . ALA B 1 98 ? -1.165 -9.914 -3.143 1 98.94 98 ALA B C 1
ATOM 3484 O O . ALA B 1 98 ? -2.289 -9.422 -3.281 1 98.94 98 ALA B O 1
ATOM 3485 N N . VAL B 1 99 ? -0.083 -9.422 -3.623 1 98.75 99 VAL B N 1
ATOM 3486 C CA . VAL B 1 99 ? -0.081 -8.25 -4.492 1 98.75 99 VAL B CA 1
ATOM 3487 C C . VAL B 1 99 ? 0.84 -8.492 -5.688 1 98.75 99 VAL B C 1
ATOM 3489 O O . VAL B 1 99 ? 1.982 -8.93 -5.52 1 98.75 99 VAL B O 1
ATOM 3492 N N . ALA B 1 100 ? 0.345 -8.164 -6.844 1 98.5 100 ALA B N 1
ATOM 3493 C CA . ALA B 1 100 ? 1.125 -8.367 -8.062 1 98.5 100 ALA B CA 1
ATOM 3494 C C . ALA B 1 100 ? 2.459 -7.625 -7.988 1 98.5 100 ALA B C 1
ATOM 3496 O O . ALA B 1 100 ? 2.514 -6.477 -7.551 1 98.5 100 ALA B O 1
ATOM 3497 N N . GLY B 1 101 ? 3.543 -8.297 -8.398 1 97.94 101 GLY B N 1
ATOM 3498 C CA . GLY B 1 101 ? 4.875 -7.707 -8.438 1 97.94 101 GLY B CA 1
ATOM 3499 C C . GLY B 1 101 ? 5.652 -7.918 -7.148 1 97.94 101 GLY B C 1
ATOM 3500 O O . GLY B 1 101 ? 6.859 -7.66 -7.102 1 97.94 101 GLY B O 1
ATOM 3501 N N . ALA B 1 102 ? 5.004 -8.438 -6.09 1 98.81 102 ALA B N 1
ATOM 3502 C CA . ALA B 1 102 ? 5.656 -8.594 -4.793 1 98.81 102 ALA B CA 1
ATOM 3503 C C . ALA B 1 102 ? 6.852 -9.539 -4.887 1 98.81 102 ALA B C 1
ATOM 3505 O O . ALA B 1 102 ? 6.836 -10.492 -5.672 1 98.81 102 ALA B O 1
ATOM 3506 N N . MET B 1 103 ? 7.855 -9.273 -4.109 1 98.88 103 MET B N 1
ATOM 3507 C CA . MET B 1 103 ? 9.07 -10.062 -3.945 1 98.88 103 MET B CA 1
ATOM 3508 C C . MET B 1 103 ? 9.305 -10.398 -2.475 1 98.88 103 MET B C 1
ATOM 3510 O O . MET B 1 103 ? 8.516 -10.008 -1.612 1 98.88 103 MET B O 1
ATOM 3514 N N . THR B 1 104 ? 10.297 -11.18 -2.24 1 98.88 104 THR B N 1
ATOM 3515 C CA . THR B 1 104 ? 10.711 -11.445 -0.866 1 98.88 104 THR B CA 1
ATOM 3516 C C . THR B 1 104 ? 11.57 -10.305 -0.334 1 98.88 104 THR B C 1
ATOM 3518 O O . THR B 1 104 ? 11.5 -9.961 0.848 1 98.88 104 THR B O 1
ATOM 3521 N N . LEU B 1 105 ? 12.391 -9.734 -1.282 1 98.38 105 LEU B N 1
ATOM 3522 C CA . LEU B 1 105 ? 13.305 -8.656 -0.924 1 98.38 105 LEU B CA 1
ATOM 3523 C C . LEU B 1 105 ? 13.117 -7.453 -1.847 1 98.38 105 LEU B C 1
ATOM 3525 O O . LEU B 1 105 ? 12.688 -7.605 -2.992 1 98.38 105 LEU B O 1
ATOM 3529 N N . PRO B 1 106 ? 13.523 -6.215 -1.357 1 97.81 106 PRO B N 1
ATOM 3530 C CA . PRO B 1 106 ? 13.992 -5.867 -0.013 1 97.81 106 PRO B CA 1
ATOM 3531 C C . PRO B 1 106 ? 12.875 -5.867 1.022 1 97.81 106 PRO B C 1
ATOM 3533 O O . PRO B 1 106 ? 11.695 -5.844 0.659 1 97.81 106 PRO B O 1
ATOM 3536 N N . GLN B 1 107 ? 13.203 -5.902 2.285 1 97.69 107 GLN B N 1
ATOM 3537 C CA . GLN B 1 107 ? 12.227 -5.812 3.365 1 97.69 107 GLN B CA 1
ATOM 3538 C C . GLN B 1 107 ? 11.656 -4.402 3.477 1 97.69 107 GLN B C 1
ATOM 3540 O O . GLN B 1 107 ? 12.273 -3.439 3.012 1 97.69 107 GLN B O 1
ATOM 3545 N N . PHE B 1 108 ? 10.469 -4.305 3.951 1 96.12 108 PHE B N 1
ATOM 3546 C CA . PHE B 1 108 ? 9.805 -3.086 4.402 1 96.12 108 PHE B CA 1
ATOM 3547 C C . PHE B 1 108 ? 9.406 -2.215 3.219 1 96.12 108 PHE B C 1
ATOM 3549 O O . PHE B 1 108 ? 9.242 -1.001 3.361 1 96.12 108 PHE B O 1
ATOM 3556 N N . VAL B 1 109 ? 9.367 -2.793 2.092 1 96.75 109 VAL B N 1
ATOM 3557 C CA . VAL B 1 109 ? 8.859 -2.113 0.903 1 96.75 109 VAL B CA 1
ATOM 3558 C C . VAL B 1 109 ? 7.441 -2.59 0.602 1 96.75 109 VAL B C 1
ATOM 3560 O O . VAL B 1 109 ? 7.195 -3.791 0.494 1 96.75 109 VAL B O 1
ATOM 3563 N N . PRO B 1 110 ? 6.438 -1.641 0.481 1 96 110 PRO B N 1
ATOM 3564 C CA . PRO B 1 110 ? 5.109 -2.08 0.054 1 96 110 PRO B CA 1
ATOM 3565 C C . PRO B 1 110 ? 5.109 -2.701 -1.34 1 96 110 PRO B C 1
ATOM 3567 O O . PRO B 1 110 ? 5.688 -2.137 -2.271 1 96 110 PRO B O 1
ATOM 3570 N N . PHE B 1 111 ? 4.789 -3.959 -1.573 1 97.12 111 PHE B N 1
ATOM 3571 C CA . PHE B 1 111 ? 4.051 -4.934 -0.777 1 97.12 111 PHE B CA 1
ATOM 3572 C C . PHE B 1 111 ? 4.789 -6.266 -0.732 1 97.12 111 PHE B C 1
ATOM 3574 O O . PHE B 1 111 ? 4.172 -7.328 -0.856 1 97.12 111 PHE B O 1
ATOM 3581 N N . GLN B 1 112 ? 6.027 -6.176 -0.433 1 98.75 112 GLN B N 1
ATOM 3582 C CA . GLN B 1 112 ? 6.855 -7.371 -0.333 1 98.75 112 GLN B CA 1
ATOM 3583 C C . GLN B 1 112 ? 6.332 -8.312 0.744 1 98.75 112 GLN B C 1
ATOM 3585 O O . GLN B 1 112 ? 5.434 -7.953 1.511 1 98.75 112 GLN B O 1
ATOM 3590 N N . LEU B 1 113 ? 6.875 -9.508 0.788 1 98.94 113 LEU B N 1
ATOM 3591 C CA . LEU B 1 113 ? 6.355 -10.602 1.604 1 98.94 113 LEU B CA 1
ATOM 3592 C C . LEU B 1 113 ? 6.328 -10.211 3.078 1 98.94 113 LEU B C 1
ATOM 3594 O O . LEU B 1 113 ? 5.352 -10.492 3.777 1 98.94 113 LEU B O 1
ATOM 3598 N N . ASP B 1 114 ? 7.398 -9.594 3.572 1 98.75 114 ASP B N 1
ATOM 3599 C CA . ASP B 1 114 ? 7.43 -9.242 4.988 1 98.75 114 ASP B CA 1
ATOM 3600 C C . ASP B 1 114 ? 6.34 -8.227 5.328 1 98.75 114 ASP B C 1
ATOM 3602 O O . ASP B 1 114 ? 5.75 -8.281 6.41 1 98.75 114 ASP B O 1
ATOM 3606 N N . VAL B 1 115 ? 6.062 -7.328 4.418 1 98.75 115 VAL B N 1
ATOM 3607 C CA . VAL B 1 115 ? 4.988 -6.359 4.625 1 98.75 115 VAL B CA 1
ATOM 3608 C C . VAL B 1 115 ? 3.641 -7.074 4.625 1 98.75 115 VAL B C 1
ATOM 3610 O O . VAL B 1 115 ? 2.766 -6.766 5.434 1 98.75 115 VAL B O 1
ATOM 3613 N N . GLN B 1 116 ? 3.449 -8.078 3.719 1 98.94 116 GLN B N 1
ATOM 3614 C CA . GLN B 1 116 ? 2.223 -8.867 3.723 1 98.94 116 GLN B CA 1
ATOM 3615 C C . GLN B 1 116 ? 2.012 -9.547 5.074 1 98.94 116 GLN B C 1
ATOM 3617 O O . GLN B 1 116 ? 0.89 -9.586 5.582 1 98.94 116 GLN B O 1
ATOM 3622 N N . VAL B 1 117 ? 3.078 -10.047 5.652 1 98.94 117 VAL B N 1
ATOM 3623 C CA . VAL B 1 117 ? 2.996 -10.703 6.953 1 98.94 117 VAL B CA 1
ATOM 3624 C C . VAL B 1 117 ? 2.643 -9.68 8.023 1 98.94 117 VAL B C 1
ATOM 3626 O O . VAL B 1 117 ? 1.828 -9.953 8.914 1 98.94 117 VAL B O 1
ATOM 3629 N N . ARG B 1 118 ? 3.213 -8.484 7.98 1 98.69 118 ARG B N 1
ATOM 3630 C CA . ARG B 1 118 ? 2.891 -7.426 8.93 1 98.69 118 ARG B CA 1
ATOM 3631 C C . ARG B 1 118 ? 1.433 -6.996 8.805 1 98.69 118 ARG B C 1
ATOM 3633 O O . ARG B 1 118 ? 0.769 -6.719 9.805 1 98.69 118 ARG B O 1
ATOM 3640 N N . GLN B 1 119 ? 0.963 -6.891 7.566 1 98.75 119 GLN B N 1
ATOM 3641 C CA . GLN B 1 119 ? -0.449 -6.613 7.32 1 98.75 119 GLN B CA 1
ATOM 3642 C C . GLN B 1 119 ? -1.336 -7.676 7.965 1 98.75 119 GLN B C 1
ATOM 3644 O O . GLN B 1 119 ? -2.371 -7.352 8.555 1 98.75 119 GLN B O 1
ATOM 3649 N N . PHE B 1 120 ? -0.905 -8.914 7.848 1 98.94 120 PHE B N 1
ATOM 3650 C CA . PHE B 1 120 ? -1.64 -10.008 8.477 1 98.94 120 PHE B CA 1
ATOM 3651 C C . PHE B 1 120 ? -1.717 -9.812 9.984 1 98.94 120 PHE B C 1
ATOM 3653 O O . PHE B 1 120 ? -2.777 -10 10.586 1 98.94 120 PHE B O 1
ATOM 3660 N N . VAL B 1 121 ? -0.614 -9.469 10.602 1 98.56 121 VAL B N 1
ATOM 3661 C CA . VAL B 1 121 ? -0.582 -9.266 12.047 1 98.56 121 VAL B CA 1
ATOM 3662 C C . VAL B 1 121 ? -1.573 -8.172 12.438 1 98.56 121 VAL B C 1
ATOM 3664 O O . VAL B 1 121 ? -2.342 -8.328 13.383 1 98.56 121 VAL B O 1
ATOM 3667 N N . HIS B 1 122 ? -1.586 -7.074 11.695 1 97.94 122 HIS B N 1
ATOM 3668 C CA . HIS B 1 122 ? -2.555 -6.016 11.945 1 97.94 122 HIS B CA 1
ATOM 3669 C C . HIS B 1 122 ? -3.982 -6.52 11.781 1 97.94 122 HIS B C 1
ATOM 3671 O O . HIS B 1 122 ? -4.844 -6.25 12.617 1 97.94 122 HIS B O 1
ATOM 3677 N N . PHE B 1 123 ? -4.242 -7.242 10.703 1 98.25 123 PHE B N 1
ATOM 3678 C CA . PHE B 1 123 ? -5.562 -7.777 10.398 1 98.25 123 PHE B CA 1
ATOM 3679 C C . PHE B 1 123 ? -6.066 -8.664 11.539 1 98.25 123 PHE B C 1
ATOM 3681 O O . PHE B 1 123 ? -7.195 -8.5 12 1 98.25 123 PHE B O 1
ATOM 3688 N N . LYS B 1 124 ? -5.199 -9.586 11.938 1 98.12 124 LYS B N 1
ATOM 3689 C CA . LYS B 1 124 ? -5.555 -10.5 13.023 1 98.12 124 LYS B CA 1
ATOM 3690 C C . LYS B 1 124 ? -5.867 -9.734 14.305 1 98.12 124 LYS B C 1
ATOM 3692 O O . LYS B 1 124 ? -6.898 -9.961 14.945 1 98.12 124 LYS B O 1
ATOM 3697 N N . ASN B 1 125 ? -4.988 -8.844 14.695 1 96.62 125 ASN B N 1
ATOM 3698 C CA . ASN B 1 125 ? -5.188 -8.07 15.922 1 96.62 125 ASN B CA 1
ATOM 3699 C C . ASN B 1 125 ? -6.492 -7.277 15.875 1 96.62 125 ASN B C 1
ATOM 3701 O O . ASN B 1 125 ? -7.227 -7.223 16.859 1 96.62 125 ASN B O 1
ATOM 3705 N N . ARG B 1 126 ? -6.746 -6.691 14.75 1 95.94 126 ARG B N 1
ATOM 3706 C CA . ARG B 1 126 ? -7.965 -5.906 14.609 1 95.94 126 ARG B CA 1
ATOM 3707 C C . ARG B 1 126 ? -9.203 -6.797 14.672 1 95.94 126 ARG B C 1
ATOM 3709 O O . ARG B 1 126 ? -10.203 -6.438 15.297 1 95.94 126 ARG B O 1
ATOM 3716 N N . SER B 1 127 ? -9.141 -7.953 13.977 1 97.06 127 SER B N 1
ATOM 3717 C CA . SER B 1 127 ? -10.25 -8.898 14.016 1 97.06 127 SER B CA 1
ATOM 3718 C C . SER B 1 127 ? -10.594 -9.289 15.445 1 97.06 127 SER B C 1
ATOM 3720 O O . SER B 1 127 ? -11.758 -9.25 15.844 1 97.06 127 SER B O 1
ATOM 3722 N N . LEU B 1 128 ? -9.594 -9.586 16.188 1 96.81 128 LEU B N 1
ATOM 3723 C CA . LEU B 1 128 ? -9.789 -10.008 17.562 1 96.81 128 LEU B CA 1
ATOM 3724 C C . LEU B 1 128 ? -10.281 -8.852 18.438 1 96.81 128 LEU B C 1
ATOM 3726 O O . LEU B 1 128 ? -11.117 -9.047 19.312 1 96.81 128 LEU B O 1
ATOM 3730 N N . GLU B 1 129 ? -9.758 -7.648 18.188 1 94.94 129 GLU B N 1
ATOM 3731 C CA . GLU B 1 129 ? -10.227 -6.461 18.891 1 94.94 129 GLU B CA 1
ATOM 3732 C C . GLU B 1 129 ? -11.711 -6.223 18.641 1 94.94 129 GLU B C 1
ATOM 3734 O O . GLU B 1 129 ? -12.477 -5.992 19.594 1 94.94 129 GLU B O 1
ATOM 3739 N N . LEU B 1 130 ? -12.109 -6.312 17.422 1 95.12 130 LEU B N 1
ATOM 3740 C CA . LEU B 1 130 ? -13.5 -6.078 17.047 1 95.12 130 LEU B CA 1
ATOM 3741 C C . LEU B 1 130 ? -14.406 -7.129 17.672 1 95.12 130 LEU B C 1
ATOM 3743 O O . LEU B 1 130 ? -15.516 -6.816 18.125 1 95.12 130 LEU B O 1
ATOM 3747 N N . LEU B 1 131 ? -13.961 -8.375 17.703 1 95 131 LEU B N 1
ATOM 3748 C CA . LEU B 1 131 ? -14.727 -9.445 18.328 1 95 131 LEU B CA 1
ATOM 3749 C C . LEU B 1 131 ? -14.93 -9.164 19.812 1 95 131 LEU B C 1
ATOM 3751 O O . LEU B 1 131 ? -16.016 -9.406 20.359 1 95 131 LEU B O 1
ATOM 3755 N N . SER B 1 132 ? -13.898 -8.672 20.391 1 94.12 132 SER B N 1
ATOM 3756 C CA . SER B 1 132 ? -13.969 -8.383 21.828 1 94.12 132 SER B CA 1
ATOM 3757 C C . SER B 1 132 ? -14.961 -7.27 22.125 1 94.12 132 SER B C 1
ATOM 3759 O O . SER B 1 132 ? -15.492 -7.184 23.234 1 94.12 132 SER B O 1
ATOM 3761 N N . LEU B 1 133 ? -15.219 -6.457 21.141 1 91.44 133 LEU B N 1
ATOM 3762 C CA . LEU B 1 133 ? -16.156 -5.355 21.297 1 91.44 133 LEU B CA 1
ATOM 3763 C C . LEU B 1 133 ? -17.578 -5.789 20.922 1 91.44 133 LEU B C 1
ATOM 3765 O O . LEU B 1 133 ? -18.516 -5.012 21.047 1 91.44 133 LEU B O 1
ATOM 3769 N N . GLY B 1 134 ? -17.75 -7.086 20.562 1 85.44 134 GLY B N 1
ATOM 3770 C CA . GLY B 1 134 ? -19.062 -7.629 20.234 1 85.44 134 GLY B CA 1
ATOM 3771 C C . GLY B 1 134 ? -19.531 -7.266 18.844 1 85.44 134 GLY B C 1
ATOM 3772 O O . GLY B 1 134 ? -20.719 -7.301 18.547 1 85.44 134 GLY B O 1
ATOM 3773 N N . SER B 1 135 ? -18.547 -7.082 18.109 1 72.06 135 SER B N 1
ATOM 3774 C CA . SER B 1 135 ? -18.875 -6.57 16.781 1 72.06 135 SER B CA 1
ATOM 3775 C C . SER B 1 135 ? -18.688 -7.641 15.711 1 72.06 135 SER B C 1
ATOM 3777 O O . SER B 1 135 ? -17.578 -8.156 15.531 1 72.06 135 SER B O 1
ATOM 3779 N N . GLY B 1 136 ? -19.719 -8.133 15.164 1 77.56 136 GLY B N 1
ATOM 3780 C CA . GLY B 1 136 ? -19.781 -8.758 13.852 1 77.56 136 GLY B CA 1
ATOM 3781 C C . GLY B 1 136 ? -19.234 -10.18 13.844 1 77.56 136 GLY B C 1
ATOM 3782 O O . GLY B 1 136 ? -18.969 -10.758 14.898 1 77.56 136 GLY B O 1
ATOM 3783 N N . ASN B 1 137 ? -19.141 -10.797 12.68 1 85.81 137 ASN B N 1
ATOM 3784 C CA . ASN B 1 137 ? -18.672 -12.148 12.398 1 85.81 137 ASN B CA 1
ATOM 3785 C C . ASN B 1 137 ? -17.297 -12.141 11.742 1 85.81 137 ASN B C 1
ATOM 3787 O O . ASN B 1 137 ? -17.172 -12.414 10.547 1 85.81 137 ASN B O 1
ATOM 3791 N N . PHE B 1 138 ? -16.25 -11.805 12.672 1 93.62 138 PHE B N 1
ATOM 3792 C CA . PHE B 1 138 ? -14.875 -11.758 12.203 1 93.62 138 PHE B CA 1
ATOM 3793 C C . PHE B 1 138 ? -14.148 -13.062 12.523 1 93.62 138 PHE B C 1
ATOM 3795 O O . PHE B 1 138 ? -14.68 -13.914 13.234 1 93.62 138 PHE B O 1
ATOM 3802 N N . ILE B 1 139 ? -13.055 -13.273 11.883 1 95.62 139 ILE B N 1
ATOM 3803 C CA . ILE B 1 139 ? -12.258 -14.469 12.148 1 95.62 139 ILE B CA 1
ATOM 3804 C C . ILE B 1 139 ? -11.742 -14.43 13.586 1 95.62 139 ILE B C 1
ATOM 3806 O O . ILE B 1 139 ? -11.18 -13.422 14.023 1 95.62 139 ILE B O 1
ATOM 3810 N N . ASN B 1 140 ? -12.008 -15.484 14.406 1 95.19 140 ASN B N 1
ATOM 3811 C CA . ASN B 1 140 ? -11.555 -15.539 15.797 1 95.19 140 ASN B CA 1
ATOM 3812 C C . ASN B 1 140 ? -10.234 -16.312 15.922 1 95.19 140 ASN B C 1
ATOM 3814 O O . ASN B 1 140 ? -9.664 -16.734 14.922 1 95.19 140 ASN B O 1
ATOM 3818 N N . GLU B 1 141 ? -9.781 -16.469 17.125 1 95.75 141 GLU B N 1
ATOM 3819 C CA . GLU B 1 141 ? -8.492 -17.125 17.375 1 95.75 141 GLU B CA 1
ATOM 3820 C C . GLU B 1 141 ? -8.461 -18.531 16.797 1 95.75 141 GLU B C 1
ATOM 3822 O O . GLU B 1 141 ? -7.469 -18.922 16.172 1 95.75 141 GLU B O 1
ATOM 3827 N N . ASN B 1 142 ? -9.523 -19.266 16.953 1 94.69 142 ASN B N 1
ATOM 3828 C CA . ASN B 1 142 ? -9.602 -20.625 16.422 1 94.69 142 ASN B CA 1
ATOM 3829 C C . ASN B 1 142 ? -9.578 -20.641 14.898 1 94.69 142 ASN B C 1
ATOM 3831 O O . ASN B 1 142 ? -8.984 -21.531 14.289 1 94.69 142 ASN B O 1
ATOM 3835 N N . GLY B 1 143 ? -10.266 -19.641 14.344 1 95.44 143 GLY B N 1
ATOM 3836 C CA . GLY B 1 143 ? -10.219 -19.5 12.898 1 95.44 143 GLY B CA 1
ATOM 3837 C C . GLY B 1 143 ? -8.82 -19.297 12.359 1 95.44 143 GLY B C 1
ATOM 3838 O O . GLY B 1 143 ? -8.414 -19.938 11.391 1 95.44 143 GLY B O 1
ATOM 3839 N N . PHE B 1 144 ? -8.062 -18.422 13.023 1 97.44 144 PHE B N 1
ATOM 3840 C CA . PHE B 1 144 ? -6.695 -18.156 12.594 1 97.44 144 PHE B CA 1
ATOM 3841 C C . PHE B 1 144 ? -5.812 -19.375 12.797 1 97.44 144 PHE B C 1
ATOM 3843 O O . PHE B 1 144 ? -4.926 -19.656 11.992 1 97.44 144 PHE B O 1
ATOM 3850 N N . ARG B 1 145 ? -6.066 -20.125 13.836 1 96 145 ARG B N 1
ATOM 3851 C CA . ARG B 1 145 ? -5.262 -21.297 14.125 1 96 145 ARG B CA 1
ATOM 3852 C C . ARG B 1 145 ? -5.543 -22.422 13.125 1 96 145 ARG B C 1
ATOM 3854 O O . ARG B 1 145 ? -4.637 -23.156 12.75 1 96 145 ARG B O 1
ATOM 3861 N N . SER B 1 146 ? -6.762 -22.516 12.633 1 95.06 146 SER B N 1
ATOM 3862 C CA . SER B 1 146 ? -7.172 -23.625 11.773 1 95.06 146 SER B CA 1
ATOM 3863 C C . SER B 1 146 ? -7.016 -23.266 10.305 1 95.06 146 SER B C 1
ATOM 3865 O O . SER B 1 146 ? -7.184 -24.109 9.43 1 95.06 146 SER B O 1
ATOM 3867 N N . ALA B 1 147 ? -6.727 -22 10.039 1 97.69 147 ALA B N 1
ATOM 3868 C CA . ALA B 1 147 ? -6.609 -21.531 8.664 1 97.69 147 ALA B CA 1
ATOM 3869 C C . ALA B 1 147 ? -5.434 -22.203 7.957 1 97.69 147 ALA B C 1
ATOM 3871 O O . ALA B 1 147 ? -4.461 -22.609 8.602 1 97.69 147 ALA B O 1
ATOM 3872 N N . LEU B 1 148 ? -5.59 -22.422 6.676 1 98.44 148 LEU B N 1
ATOM 3873 C CA . LEU B 1 148 ? -4.48 -22.844 5.824 1 98.44 148 LEU B CA 1
ATOM 3874 C C . LEU B 1 148 ? -3.74 -21.625 5.273 1 98.44 148 LEU B C 1
ATOM 3876 O O . LEU B 1 148 ? -4.324 -20.797 4.559 1 98.44 148 LEU B O 1
ATOM 3880 N N . TYR B 1 149 ? -2.486 -21.484 5.637 1 98.81 149 TYR B N 1
ATOM 3881 C CA . TYR B 1 149 ? -1.632 -20.375 5.195 1 98.81 149 TYR B CA 1
ATOM 3882 C C . TYR B 1 149 ? -0.882 -20.75 3.922 1 98.81 149 TYR B C 1
ATOM 3884 O O . TYR B 1 149 ? -0.012 -21.625 3.938 1 98.81 149 TYR B O 1
ATOM 3892 N N . MET B 1 150 ? -1.233 -20.047 2.854 1 98.88 150 MET B N 1
ATOM 3893 C CA . MET B 1 150 ? -0.634 -20.344 1.557 1 98.88 150 MET B CA 1
ATOM 3894 C C . MET B 1 150 ? 0.383 -19.281 1.167 1 98.88 150 MET B C 1
ATOM 3896 O O . MET B 1 150 ? 0.165 -18.094 1.407 1 98.88 150 MET B O 1
ATOM 3900 N N . ILE B 1 151 ? 1.503 -19.688 0.618 1 98.94 151 ILE B N 1
ATOM 3901 C CA . ILE B 1 151 ? 2.549 -18.781 0.159 1 98.94 151 ILE B CA 1
ATOM 3902 C C . ILE B 1 151 ? 2.973 -19.156 -1.26 1 98.94 151 ILE B C 1
ATOM 3904 O O . ILE B 1 151 ? 3.303 -20.312 -1.529 1 98.94 151 ILE B O 1
ATOM 3908 N N . ASP B 1 152 ? 2.883 -18.281 -2.172 1 98.75 152 ASP B N 1
ATOM 3909 C CA . ASP B 1 152 ? 3.35 -18.375 -3.551 1 98.75 152 ASP B CA 1
ATOM 3910 C C . ASP B 1 152 ? 4.121 -17.125 -3.965 1 98.75 152 ASP B C 1
ATOM 3912 O O . ASP B 1 152 ? 3.525 -16.141 -4.395 1 98.75 152 ASP B O 1
ATOM 3916 N N . ILE B 1 153 ? 5.484 -17.188 -3.883 1 98.88 153 ILE B N 1
ATOM 3917 C CA . ILE B 1 153 ? 6.301 -16 -4.094 1 98.88 153 ILE B CA 1
ATOM 3918 C C . ILE B 1 153 ? 7.719 -16.406 -4.496 1 98.88 153 ILE B C 1
ATOM 3920 O O . ILE B 1 153 ? 8.078 -17.578 -4.398 1 98.88 153 ILE B O 1
ATOM 3924 N N . GLY B 1 154 ? 8.508 -15.516 -4.992 1 98.75 154 GLY B N 1
ATOM 3925 C CA . GLY B 1 154 ? 9.906 -15.75 -5.293 1 98.75 154 GLY B CA 1
ATOM 3926 C C . GLY B 1 154 ? 10.242 -15.57 -6.766 1 98.75 154 GLY B C 1
ATOM 3927 O O . GLY B 1 154 ? 11.391 -15.305 -7.121 1 98.75 154 GLY B O 1
ATOM 3928 N N . GLN B 1 155 ? 9.266 -15.734 -7.648 1 98.44 155 GLN B N 1
ATOM 3929 C CA . GLN B 1 155 ? 9.492 -15.641 -9.086 1 98.44 155 GLN B CA 1
ATOM 3930 C C . GLN B 1 155 ? 10 -14.25 -9.469 1 98.44 155 GLN B C 1
ATOM 3932 O O . GLN B 1 155 ? 10.898 -14.125 -10.297 1 98.44 155 GLN B O 1
ATOM 3937 N N . ASN B 1 156 ? 9.438 -13.227 -8.867 1 98.81 156 ASN B N 1
ATOM 3938 C CA . ASN B 1 156 ? 9.852 -11.859 -9.188 1 98.81 156 ASN B CA 1
ATOM 3939 C C . ASN B 1 156 ? 11.266 -11.57 -8.688 1 98.81 156 ASN B C 1
ATOM 3941 O O . ASN B 1 156 ? 12.008 -10.828 -9.328 1 98.81 156 ASN B O 1
ATOM 3945 N N . ASP B 1 157 ? 11.656 -12.172 -7.555 1 98.94 157 ASP B N 1
ATOM 3946 C CA . ASP B 1 157 ? 13.023 -12.047 -7.07 1 98.94 157 ASP B CA 1
ATOM 3947 C C . ASP B 1 157 ? 14.023 -12.57 -8.102 1 98.94 157 ASP B C 1
ATOM 3949 O O . ASP B 1 157 ? 15.008 -11.906 -8.414 1 98.94 157 ASP B O 1
ATOM 3953 N N . LEU B 1 158 ? 13.711 -13.75 -8.609 1 98.88 158 LEU B N 1
ATOM 3954 C CA . LEU B 1 158 ? 14.594 -14.406 -9.57 1 98.88 158 LEU B CA 1
ATOM 3955 C C . LEU B 1 158 ? 14.688 -13.594 -10.859 1 98.88 158 LEU B C 1
ATOM 3957 O O . LEU B 1 158 ? 15.781 -13.375 -11.383 1 98.88 158 LEU B O 1
ATOM 3961 N N . LEU B 1 159 ? 13.57 -13.125 -11.383 1 98.75 159 LEU B N 1
ATOM 3962 C CA . LEU B 1 159 ? 13.547 -12.406 -12.648 1 98.75 159 LEU B CA 1
ATOM 3963 C C . LEU B 1 159 ? 14.273 -11.07 -12.531 1 98.75 159 LEU B C 1
ATOM 3965 O O . LEU B 1 159 ? 15.094 -10.727 -13.391 1 98.75 159 LEU B O 1
ATOM 3969 N N . VAL B 1 160 ? 13.992 -10.336 -11.453 1 98.62 160 VAL B N 1
ATOM 3970 C CA . VAL B 1 160 ? 14.648 -9.047 -11.258 1 98.62 160 VAL B CA 1
ATOM 3971 C C . VAL B 1 160 ? 16.156 -9.258 -11.133 1 98.62 160 VAL B C 1
ATOM 3973 O O . VAL B 1 160 ? 16.938 -8.508 -11.711 1 98.62 160 VAL B O 1
ATOM 3976 N N . ALA B 1 161 ? 16.562 -10.273 -10.398 1 98.81 161 ALA B N 1
ATOM 3977 C CA . ALA B 1 161 ? 17.984 -10.578 -10.258 1 98.81 161 ALA B CA 1
ATOM 3978 C C . ALA B 1 161 ? 18.594 -10.961 -11.602 1 98.81 161 ALA B C 1
ATOM 3980 O O . ALA B 1 161 ? 19.734 -10.57 -11.914 1 98.81 161 ALA B O 1
ATOM 3981 N N . LEU B 1 162 ? 17.891 -11.75 -12.422 1 98.75 162 LEU B N 1
ATOM 3982 C CA . LEU B 1 162 ? 18.359 -12.172 -13.742 1 98.75 162 LEU B CA 1
ATOM 3983 C C . LEU B 1 162 ? 18.578 -10.961 -14.648 1 98.75 162 LEU B C 1
ATOM 3985 O O . LEU B 1 162 ? 19.625 -10.859 -15.312 1 98.75 162 LEU B O 1
ATOM 3989 N N . TYR B 1 163 ? 17.609 -10.07 -14.633 1 98.31 163 TYR B N 1
ATOM 3990 C CA . TYR B 1 163 ? 17.734 -8.875 -15.453 1 98.31 163 TYR B CA 1
ATOM 3991 C C . TYR B 1 163 ? 18.938 -8.047 -15.039 1 98.31 163 TYR B C 1
ATOM 3993 O O . TYR B 1 163 ? 19.703 -7.586 -15.883 1 98.31 163 TYR B O 1
ATOM 4001 N N . ALA B 1 164 ? 19.125 -7.949 -13.766 1 98 164 ALA B N 1
ATOM 4002 C CA . ALA B 1 164 ? 20.234 -7.145 -13.234 1 98 164 ALA B CA 1
ATOM 4003 C C . ALA B 1 164 ? 21.578 -7.781 -13.555 1 98 164 ALA B C 1
ATOM 4005 O O . ALA B 1 164 ? 22.594 -7.094 -13.609 1 98 164 ALA B O 1
ATOM 4006 N N . ALA B 1 165 ? 21.562 -9.07 -13.805 1 98.19 165 ALA B N 1
ATOM 4007 C CA . ALA B 1 165 ? 22.797 -9.812 -14.023 1 98.19 165 ALA B CA 1
ATOM 4008 C C . ALA B 1 165 ? 23 -10.109 -15.508 1 98.19 165 ALA B C 1
ATOM 4010 O O . ALA B 1 165 ? 23.875 -10.914 -15.867 1 98.19 165 ALA B O 1
ATOM 4011 N N . ASN B 1 166 ? 22.25 -9.547 -16.359 1 97.31 166 ASN B N 1
ATOM 4012 C CA . ASN B 1 166 ? 22.297 -9.828 -17.781 1 97.31 166 ASN B CA 1
ATOM 4013 C C . ASN B 1 166 ? 22.188 -11.32 -18.062 1 97.31 166 ASN B C 1
ATOM 4015 O O . ASN B 1 166 ? 22.984 -11.883 -18.812 1 97.31 166 ASN B O 1
ATOM 4019 N N . LEU B 1 167 ? 21.328 -11.992 -17.312 1 97.44 167 LEU B N 1
ATOM 4020 C CA . LEU B 1 167 ? 20.938 -13.391 -17.469 1 97.44 167 LEU B CA 1
ATOM 4021 C C . LEU B 1 167 ? 22.109 -14.32 -17.172 1 97.44 167 LEU B C 1
ATOM 4023 O O . LEU B 1 167 ? 22.219 -15.383 -17.797 1 97.44 167 LEU B O 1
ATOM 4027 N N . THR B 1 168 ? 22.969 -13.898 -16.281 1 97.75 168 THR B N 1
ATOM 4028 C CA . THR B 1 168 ? 24.078 -14.75 -15.875 1 97.75 168 THR B CA 1
ATOM 4029 C C . THR B 1 168 ? 23.75 -15.523 -14.602 1 97.75 168 THR B C 1
ATOM 4031 O O . THR B 1 168 ? 23.25 -14.945 -13.633 1 97.75 168 THR B O 1
ATOM 4034 N N . TYR B 1 169 ? 24.062 -16.797 -14.602 1 98.25 169 TYR B N 1
ATOM 4035 C CA . TYR B 1 169 ? 23.594 -17.75 -13.602 1 98.25 169 TYR B CA 1
ATOM 4036 C C . TYR B 1 169 ? 24.234 -17.484 -12.25 1 98.25 169 TYR B C 1
ATOM 4038 O O . TYR B 1 169 ? 23.547 -17.328 -11.242 1 98.25 169 TYR B O 1
ATOM 4046 N N . PRO B 1 170 ? 25.547 -17.281 -12.031 1 98.69 170 PRO B N 1
ATOM 4047 C CA . PRO B 1 170 ? 26.203 -17.344 -10.727 1 98.69 170 PRO B CA 1
ATOM 4048 C C . PRO B 1 170 ? 25.766 -16.234 -9.781 1 98.69 170 PRO B C 1
ATOM 4050 O O . PRO B 1 170 ? 25.453 -16.484 -8.617 1 98.69 170 PRO B O 1
ATOM 4053 N N . PRO B 1 171 ? 25.688 -14.984 -10.289 1 98.69 171 PRO B N 1
ATOM 4054 C CA . PRO B 1 171 ? 25.312 -13.938 -9.336 1 98.69 171 PRO B CA 1
ATOM 4055 C C . PRO B 1 171 ? 23.891 -14.117 -8.812 1 98.69 171 PRO B C 1
ATOM 4057 O O . PRO B 1 171 ? 23.594 -13.758 -7.668 1 98.69 171 PRO B O 1
ATOM 4060 N N . VAL B 1 172 ? 23.047 -14.625 -9.617 1 98.81 172 VAL B N 1
ATOM 4061 C CA . VAL B 1 172 ? 21.672 -14.836 -9.203 1 98.81 172 VAL B CA 1
ATOM 4062 C C . VAL B 1 172 ? 21.594 -16 -8.227 1 98.81 172 VAL B C 1
ATOM 4064 O O . VAL B 1 172 ? 20.922 -15.914 -7.191 1 98.81 172 VAL B O 1
ATOM 4067 N N . ALA B 1 173 ? 22.25 -17.094 -8.547 1 98.88 173 ALA B N 1
ATOM 4068 C CA . ALA B 1 173 ? 22.312 -18.266 -7.668 1 98.88 173 ALA B CA 1
ATOM 4069 C C . ALA B 1 173 ? 22.781 -17.875 -6.266 1 98.88 173 ALA B C 1
ATOM 4071 O O . ALA B 1 173 ? 22.266 -18.391 -5.27 1 98.88 173 ALA B O 1
ATOM 4072 N N . ALA B 1 174 ? 23.703 -16.938 -6.18 1 98.81 174 ALA B N 1
ATOM 4073 C CA . ALA B 1 174 ? 24.281 -16.5 -4.91 1 98.81 174 ALA B CA 1
ATOM 4074 C C . ALA B 1 174 ? 23.25 -15.758 -4.062 1 98.81 174 ALA B C 1
ATOM 4076 O O . ALA B 1 174 ? 23.391 -15.672 -2.84 1 98.81 174 ALA B O 1
ATOM 4077 N N . LYS B 1 175 ? 22.188 -15.242 -4.637 1 98.88 175 LYS B N 1
ATOM 4078 C CA . LYS B 1 175 ? 21.188 -14.461 -3.924 1 98.88 175 LYS B CA 1
ATOM 4079 C C . LYS B 1 175 ? 20.062 -15.352 -3.404 1 98.88 175 LYS B C 1
ATOM 4081 O O . LYS B 1 175 ? 19.297 -14.945 -2.527 1 98.88 175 LYS B O 1
ATOM 4086 N N . ILE B 1 176 ? 19.906 -16.547 -3.893 1 98.88 176 ILE B N 1
ATOM 4087 C CA . ILE B 1 176 ? 18.75 -17.391 -3.682 1 98.88 176 ILE B CA 1
ATOM 4088 C C . ILE B 1 176 ? 18.609 -17.734 -2.199 1 98.88 176 ILE B C 1
ATOM 4090 O O . ILE B 1 176 ? 17.516 -17.703 -1.645 1 98.88 176 ILE B O 1
ATOM 4094 N N . PRO B 1 177 ? 19.734 -17.984 -1.465 1 98.88 177 PRO B N 1
ATOM 4095 C CA . PRO B 1 177 ? 19.578 -18.281 -0.037 1 98.88 177 PRO B CA 1
ATOM 4096 C C . PRO B 1 177 ? 18.891 -17.141 0.72 1 98.88 177 PRO B C 1
ATOM 4098 O O . PRO B 1 177 ? 18.125 -17.391 1.654 1 98.88 177 PRO B O 1
ATOM 4101 N N . SER B 1 178 ? 19.141 -15.859 0.302 1 98.88 178 SER B N 1
ATOM 4102 C CA . SER B 1 178 ? 18.516 -14.734 0.984 1 98.88 178 SER B CA 1
ATOM 4103 C C . SER B 1 178 ? 17.016 -14.672 0.69 1 98.88 178 SER B C 1
ATOM 4105 O O . SER B 1 178 ? 16.234 -14.273 1.547 1 98.88 178 SER B O 1
ATOM 4107 N N . PHE B 1 179 ? 16.609 -15.055 -0.515 1 98.94 179 PHE B N 1
ATOM 4108 C CA . PHE B 1 179 ? 15.188 -15.133 -0.842 1 98.94 179 PHE B CA 1
ATOM 4109 C C . PHE B 1 179 ? 14.484 -16.172 0.021 1 98.94 179 PHE B C 1
ATOM 4111 O O . PHE B 1 179 ? 13.422 -15.914 0.579 1 98.94 179 PHE B O 1
ATOM 4118 N N . ILE B 1 180 ? 15.125 -17.359 0.145 1 98.94 180 ILE B N 1
ATOM 4119 C CA . ILE B 1 180 ? 14.578 -18.469 0.917 1 98.94 180 ILE B CA 1
ATOM 4120 C C . ILE B 1 180 ? 14.484 -18.078 2.391 1 98.94 180 ILE B C 1
ATOM 4122 O O . ILE B 1 180 ? 13.508 -18.406 3.066 1 98.94 180 ILE B O 1
ATOM 4126 N N . ALA B 1 181 ? 15.492 -17.344 2.867 1 98.88 181 ALA B N 1
ATOM 4127 C CA . ALA B 1 181 ? 15.516 -16.922 4.262 1 98.88 181 ALA B CA 1
ATOM 4128 C C . ALA B 1 181 ? 14.32 -16.031 4.586 1 98.88 181 ALA B C 1
ATOM 4130 O O . ALA B 1 181 ? 13.781 -16.078 5.691 1 98.88 181 ALA B O 1
ATOM 4131 N N . GLU B 1 182 ? 13.914 -15.195 3.641 1 98.94 182 GLU B N 1
ATOM 4132 C CA . GLU B 1 182 ? 12.758 -14.328 3.857 1 98.94 182 GLU B CA 1
ATOM 4133 C C . GLU B 1 182 ? 11.469 -15.133 3.941 1 98.94 182 GLU B C 1
ATOM 4135 O O . GLU B 1 182 ? 10.57 -14.797 4.715 1 98.94 182 GLU B O 1
ATOM 4140 N N . ILE B 1 183 ? 11.328 -16.156 3.152 1 98.94 183 ILE B N 1
ATOM 4141 C CA . ILE B 1 183 ? 10.156 -17.016 3.213 1 98.94 183 ILE B CA 1
ATOM 4142 C C . ILE B 1 183 ? 10.141 -17.781 4.539 1 98.94 183 ILE B C 1
ATOM 4144 O O . ILE B 1 183 ? 9.086 -17.906 5.176 1 98.94 183 ILE B O 1
ATOM 4148 N N . LYS B 1 184 ? 11.336 -18.266 4.906 1 98.94 184 LYS B N 1
ATOM 4149 C CA . LYS B 1 184 ? 11.461 -18.938 6.199 1 98.94 184 LYS B CA 1
ATOM 4150 C C . LYS B 1 184 ? 11 -18.031 7.332 1 98.94 184 LYS B C 1
ATOM 4152 O O . LYS B 1 184 ? 10.211 -18.438 8.188 1 98.94 184 LYS B O 1
ATOM 4157 N N . LEU B 1 185 ? 11.461 -16.812 7.328 1 98.88 185 LEU B N 1
ATOM 4158 C CA . LEU B 1 185 ? 11.094 -15.844 8.352 1 98.88 185 LEU B CA 1
ATOM 4159 C C . LEU B 1 185 ? 9.594 -15.586 8.344 1 98.88 185 LEU B C 1
ATOM 4161 O O . LEU B 1 185 ? 8.977 -15.43 9.398 1 98.88 185 LEU B O 1
ATOM 4165 N N . ALA B 1 186 ? 8.977 -15.508 7.164 1 98.94 186 ALA B N 1
ATOM 4166 C CA . ALA B 1 186 ? 7.535 -15.312 7.055 1 98.94 186 ALA B CA 1
ATOM 4167 C C . ALA B 1 186 ? 6.773 -16.453 7.73 1 98.94 186 ALA B C 1
ATOM 4169 O O . ALA B 1 186 ? 5.848 -16.203 8.508 1 98.94 186 ALA B O 1
ATOM 4170 N N . VAL B 1 187 ? 7.172 -17.688 7.43 1 98.94 187 VAL B N 1
ATOM 4171 C CA . VAL B 1 187 ? 6.516 -18.844 8.023 1 98.94 187 VAL B CA 1
ATOM 4172 C C . VAL B 1 187 ? 6.672 -18.812 9.539 1 98.94 187 VAL B C 1
ATOM 4174 O O . VAL B 1 187 ? 5.707 -19.031 10.273 1 98.94 187 VAL B O 1
ATOM 4177 N N . GLN B 1 188 ? 7.867 -18.516 10.008 1 98.88 188 GLN B N 1
ATOM 4178 C CA . GLN B 1 188 ? 8.133 -18.469 11.445 1 98.88 188 GLN B CA 1
ATOM 4179 C C . GLN B 1 188 ? 7.285 -17.391 12.117 1 98.88 188 GLN B C 1
ATOM 4181 O O . GLN B 1 188 ? 6.746 -17.625 13.203 1 98.88 188 GLN B O 1
ATOM 4186 N N . ASN B 1 189 ? 7.156 -16.25 11.5 1 98.81 189 ASN B N 1
ATOM 4187 C CA . ASN B 1 189 ? 6.336 -15.172 12.07 1 98.81 189 ASN B CA 1
ATOM 4188 C C . ASN B 1 189 ? 4.859 -15.547 12.078 1 98.81 189 ASN B C 1
ATOM 4190 O O . ASN B 1 189 ? 4.16 -15.297 13.062 1 98.81 189 ASN B O 1
ATOM 4194 N N . LEU B 1 190 ? 4.391 -16.125 10.984 1 98.94 190 LEU B N 1
ATOM 4195 C CA . LEU B 1 190 ? 3.002 -16.562 10.945 1 98.94 190 LEU B CA 1
ATOM 4196 C C . LEU B 1 190 ? 2.734 -17.609 12.023 1 98.94 190 LEU B C 1
ATOM 4198 O O . LEU B 1 190 ? 1.67 -17.609 12.648 1 98.94 190 LEU B O 1
ATOM 4202 N N . TYR B 1 191 ? 3.709 -18.516 12.234 1 98.81 191 TYR B N 1
ATOM 4203 C CA . TYR B 1 191 ? 3.627 -19.5 13.305 1 98.81 191 TYR B CA 1
ATOM 4204 C C . TYR B 1 191 ? 3.551 -18.828 14.664 1 98.81 191 TYR B C 1
ATOM 4206 O O . TYR B 1 191 ? 2.738 -19.203 15.508 1 98.81 191 TYR B O 1
ATOM 4214 N N . LEU B 1 192 ? 4.355 -17.828 14.875 1 98.38 192 LEU B N 1
ATOM 4215 C CA . LEU B 1 192 ? 4.375 -17.062 16.125 1 98.38 192 LEU B CA 1
ATOM 4216 C C . LEU B 1 192 ? 3.018 -16.422 16.391 1 98.38 192 LEU B C 1
ATOM 4218 O O . LEU B 1 192 ? 2.611 -16.281 17.547 1 98.38 192 LEU B O 1
ATOM 4222 N N . TYR B 1 193 ? 2.299 -16.109 15.32 1 98.19 193 TYR B N 1
ATOM 4223 C CA . TYR B 1 193 ? 1.011 -15.445 15.469 1 98.19 193 TYR B CA 1
ATOM 4224 C C . TYR B 1 193 ? -0.137 -16.438 15.312 1 98.19 193 TYR B C 1
ATOM 4226 O O . TYR B 1 193 ? -1.267 -16.047 15.016 1 98.19 193 TYR B O 1
ATOM 4234 N N . GLY B 1 194 ? 0.159 -17.703 15.398 1 97.44 194 GLY B N 1
ATOM 4235 C CA . GLY B 1 194 ? -0.889 -18.688 15.602 1 97.44 194 GLY B CA 1
ATOM 4236 C C . GLY B 1 194 ? -1.058 -19.641 14.43 1 97.44 194 GLY B C 1
ATOM 4237 O O . GLY B 1 194 ? -1.77 -20.641 14.539 1 97.44 194 GLY B O 1
ATOM 4238 N N . GLY B 1 195 ? -0.426 -19.344 13.305 1 98.25 195 GLY B N 1
ATOM 4239 C CA . GLY B 1 195 ? -0.492 -20.266 12.172 1 98.25 195 GLY B CA 1
ATOM 4240 C C . GLY B 1 195 ? 0.091 -21.625 12.484 1 98.25 195 GLY B C 1
ATOM 4241 O O . GLY B 1 195 ? 1.099 -21.734 13.188 1 98.25 195 GLY B O 1
ATOM 4242 N N . ARG B 1 196 ? -0.549 -22.656 11.891 1 97.69 196 ARG B N 1
ATOM 4243 C CA . ARG B 1 196 ? -0.07 -24.016 12.164 1 97.69 196 ARG B CA 1
ATOM 4244 C C . ARG B 1 196 ? -0.02 -24.844 10.883 1 97.69 196 ARG B C 1
ATOM 4246 O O . ARG B 1 196 ? 0.662 -25.859 10.828 1 97.69 196 ARG B O 1
ATOM 4253 N N . LYS B 1 197 ? -0.768 -24.453 9.883 1 97.94 197 LYS B N 1
ATOM 4254 C CA . LYS B 1 197 ? -0.875 -25.203 8.633 1 97.94 197 LYS B CA 1
ATOM 4255 C C . LYS B 1 197 ? -0.394 -24.359 7.449 1 97.94 197 LYS B C 1
ATOM 4257 O O . LYS B 1 197 ? -0.964 -23.312 7.152 1 97.94 197 LYS B O 1
ATOM 4262 N N . PHE B 1 198 ? 0.639 -24.891 6.773 1 98.69 198 PHE B N 1
ATOM 4263 C CA . PHE B 1 198 ? 1.282 -24.109 5.723 1 98.69 198 PHE B CA 1
ATOM 4264 C C . PHE B 1 198 ? 1.312 -24.875 4.41 1 98.69 198 PHE B C 1
ATOM 4266 O O . PHE B 1 198 ? 1.583 -26.078 4.398 1 98.69 198 PHE B O 1
ATOM 4273 N N . TRP B 1 199 ? 0.918 -24.219 3.371 1 98.56 199 TRP B N 1
ATOM 4274 C CA . TRP B 1 199 ? 0.888 -24.672 1.989 1 98.56 199 TRP B CA 1
ATOM 4275 C C . TRP B 1 199 ? 1.767 -23.812 1.1 1 98.56 199 TRP B C 1
ATOM 4277 O O . TRP B 1 199 ? 1.378 -22.703 0.73 1 98.56 199 TRP B O 1
ATOM 4287 N N . ILE B 1 200 ? 2.973 -24.328 0.669 1 98.81 200 ILE B N 1
ATOM 4288 C CA . ILE B 1 200 ? 3.988 -23.469 0.058 1 98.81 200 ILE B CA 1
ATOM 4289 C C . ILE B 1 200 ? 4.262 -23.938 -1.369 1 98.81 200 ILE B C 1
ATOM 4291 O O . ILE B 1 200 ? 4.715 -25.062 -1.583 1 98.81 200 ILE B O 1
ATOM 4295 N N . HIS B 1 201 ? 4.035 -23.047 -2.33 1 98.75 201 HIS B N 1
ATOM 4296 C CA . HIS B 1 201 ? 4.219 -23.344 -3.746 1 98.75 201 HIS B CA 1
ATOM 4297 C C . HIS B 1 201 ? 5.656 -23.094 -4.18 1 98.75 201 HIS B C 1
ATOM 4299 O O . HIS B 1 201 ? 6.266 -22.094 -3.775 1 98.75 201 HIS B O 1
ATOM 4305 N N . SER B 1 202 ? 6.188 -24 -5.004 1 98.75 202 SER B N 1
ATOM 4306 C CA . SER B 1 202 ? 7.402 -23.688 -5.75 1 98.75 202 SER B CA 1
ATOM 4307 C C . SER B 1 202 ? 7.125 -22.656 -6.84 1 98.75 202 SER B C 1
ATOM 4309 O O . SER B 1 202 ? 5.969 -22.375 -7.152 1 98.75 202 SER B O 1
ATOM 4311 N N . THR B 1 203 ? 8.211 -22.078 -7.395 1 98.56 203 THR B N 1
ATOM 4312 C CA . THR B 1 203 ? 8.039 -21.188 -8.539 1 98.56 203 THR B CA 1
ATOM 4313 C C . THR B 1 203 ? 7.832 -21.984 -9.82 1 98.56 203 THR B C 1
ATOM 4315 O O . THR B 1 203 ? 8.109 -23.188 -9.867 1 98.56 203 THR B O 1
ATOM 4318 N N . GLY B 1 204 ? 7.293 -21.359 -10.789 1 98.19 204 GLY B N 1
ATOM 4319 C CA . GLY B 1 204 ? 7.051 -22.016 -12.07 1 98.19 204 GLY B CA 1
ATOM 4320 C C . GLY B 1 204 ? 8.25 -21.969 -12.992 1 98.19 204 GLY B C 1
ATOM 4321 O O . GLY B 1 204 ? 9.32 -21.484 -12.617 1 98.19 204 GLY B O 1
ATOM 4322 N N . PRO B 1 205 ? 8.055 -22.594 -14.156 1 98.81 205 PRO B N 1
ATOM 4323 C CA . PRO B 1 205 ? 9.125 -22.594 -15.156 1 98.81 205 PRO B CA 1
ATOM 4324 C C . PRO B 1 205 ? 9.273 -21.25 -15.867 1 98.81 205 PRO B C 1
ATOM 4326 O O . PRO B 1 205 ? 8.797 -21.094 -16.984 1 98.81 205 PRO B O 1
ATOM 4329 N N . LEU B 1 206 ? 10.031 -20.391 -15.297 1 98.62 206 LEU B N 1
ATOM 4330 C CA . LEU B 1 206 ? 10.141 -18.984 -15.695 1 98.62 206 LEU B CA 1
ATOM 4331 C C . LEU B 1 206 ? 10.648 -18.859 -17.125 1 98.62 206 LEU B C 1
ATOM 4333 O O . LEU B 1 206 ? 10.281 -17.938 -17.844 1 98.62 206 LEU B O 1
ATOM 4337 N N . GLY B 1 207 ? 11.414 -19.828 -17.5 1 98.5 207 GLY B N 1
ATOM 4338 C CA . GLY B 1 207 ? 12.047 -19.781 -18.812 1 98.5 207 GLY B CA 1
ATOM 4339 C C . GLY B 1 207 ? 11.086 -20.078 -19.938 1 98.5 207 GLY B C 1
ATOM 4340 O O . GLY B 1 207 ? 11.398 -19.844 -21.109 1 98.5 207 GLY B O 1
ATOM 4341 N N . CYS B 1 208 ? 9.906 -20.594 -19.609 1 98.31 208 CYS B N 1
ATOM 4342 C CA . CYS B 1 208 ? 8.945 -20.984 -20.641 1 98.31 208 CYS B CA 1
ATOM 4343 C C . CYS B 1 208 ? 8.023 -19.812 -20.984 1 98.31 208 CYS B C 1
ATOM 4345 O O . CYS B 1 208 ? 7.223 -19.906 -21.922 1 98.31 208 CYS B O 1
ATOM 4347 N N . ALA B 1 209 ? 8.109 -18.656 -20.281 1 97.56 209 ALA B N 1
ATOM 4348 C CA . ALA B 1 209 ? 7.23 -17.516 -20.484 1 97.56 209 ALA B CA 1
ATOM 4349 C C . ALA B 1 209 ? 7.508 -16.828 -21.812 1 97.56 209 ALA B C 1
ATOM 4351 O O . ALA B 1 209 ? 8.641 -16.438 -22.094 1 97.56 209 ALA B O 1
ATOM 4352 N N . PRO B 1 210 ? 6.473 -16.641 -22.609 1 96.81 210 PRO B N 1
ATOM 4353 C CA . PRO B 1 210 ? 6.652 -15.945 -23.875 1 96.81 210 PRO B CA 1
ATOM 4354 C C . PRO B 1 210 ? 7.359 -14.602 -23.719 1 96.81 210 PRO B C 1
ATOM 4356 O O . PRO B 1 210 ? 8.148 -14.211 -24.594 1 96.81 210 PRO B O 1
ATOM 4359 N N . LYS B 1 211 ? 7.113 -13.898 -22.656 1 96.94 211 LYS B N 1
ATOM 4360 C CA . LYS B 1 211 ? 7.77 -12.609 -22.438 1 96.94 211 LYS B CA 1
ATOM 4361 C C . LYS B 1 211 ? 9.289 -12.766 -22.406 1 96.94 211 LYS B C 1
ATOM 4363 O 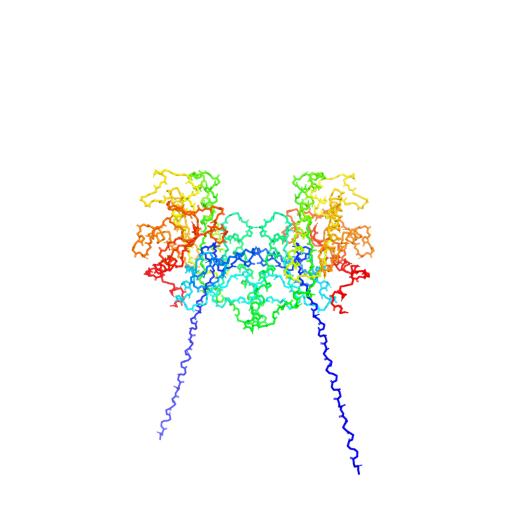O . LYS B 1 211 ? 10.008 -12.023 -23.078 1 96.94 211 LYS B O 1
ATOM 4368 N N . GLU B 1 212 ? 9.766 -13.75 -21.656 1 97.62 212 GLU B N 1
ATOM 4369 C CA . GLU B 1 212 ? 11.203 -13.961 -21.547 1 97.62 212 GLU B CA 1
ATOM 4370 C C . GLU B 1 212 ? 11.812 -14.367 -22.891 1 97.62 212 GLU B C 1
ATOM 4372 O O . GLU B 1 212 ? 12.867 -13.867 -23.266 1 97.62 212 GLU B O 1
ATOM 4377 N N . LEU B 1 213 ? 11.109 -15.234 -23.531 1 96.62 213 LEU B N 1
ATOM 4378 C CA . LEU B 1 213 ? 11.586 -15.742 -24.812 1 96.62 213 LEU B CA 1
ATOM 4379 C C . LEU B 1 213 ? 11.594 -14.641 -25.875 1 96.62 213 LEU B C 1
ATOM 4381 O O . LEU B 1 213 ? 12.438 -14.641 -26.766 1 96.62 213 LEU B O 1
ATOM 4385 N N . ALA B 1 214 ? 10.688 -13.734 -25.766 1 95.31 214 ALA B N 1
ATOM 4386 C CA . ALA B 1 214 ? 10.57 -12.648 -26.734 1 95.31 214 ALA B CA 1
ATOM 4387 C C . ALA B 1 214 ? 11.578 -11.539 -26.438 1 95.31 214 ALA B C 1
ATOM 4389 O O . ALA B 1 214 ? 12.148 -10.945 -27.359 1 95.31 214 ALA B O 1
ATOM 4390 N N . LEU B 1 215 ? 11.828 -11.266 -25.219 1 94.69 215 LEU B N 1
ATOM 4391 C CA . LEU B 1 215 ? 12.562 -10.07 -24.828 1 94.69 215 LEU B CA 1
ATOM 4392 C C . LEU B 1 215 ? 14.07 -10.312 -24.891 1 94.69 215 LEU B C 1
ATOM 4394 O O . LEU B 1 215 ? 14.844 -9.375 -25.078 1 94.69 215 LEU B O 1
ATOM 4398 N N . HIS B 1 216 ? 14.453 -11.578 -24.75 1 95.69 216 HIS B N 1
ATOM 4399 C CA . HIS B 1 216 ? 15.883 -11.844 -24.641 1 95.69 216 HIS B CA 1
ATOM 4400 C C . HIS B 1 216 ? 16.391 -12.633 -25.844 1 95.69 216 HIS B C 1
ATOM 4402 O O . HIS B 1 216 ? 15.914 -13.734 -26.109 1 95.69 216 HIS B O 1
ATOM 4408 N N . ALA B 1 217 ? 17.391 -12.086 -26.484 1 94.06 217 ALA B N 1
ATOM 4409 C CA . ALA B 1 217 ? 18.031 -12.805 -27.578 1 94.06 217 ALA B CA 1
ATOM 4410 C C . ALA B 1 217 ? 18.656 -14.109 -27.094 1 94.06 217 ALA B C 1
ATOM 4412 O O . ALA B 1 217 ? 19.219 -14.156 -26 1 94.06 217 ALA B O 1
ATOM 4413 N N . HIS B 1 218 ? 18.391 -15.141 -27.875 1 95 218 HIS B N 1
ATOM 4414 C CA . HIS B 1 218 ? 18.938 -16.438 -27.484 1 95 218 HIS B CA 1
ATOM 4415 C C . HIS B 1 218 ? 19.203 -17.312 -28.703 1 95 218 HIS B C 1
ATOM 4417 O O . HIS B 1 218 ? 18.656 -17.078 -29.781 1 95 218 HIS B O 1
ATOM 4423 N N . ASN B 1 219 ? 20.078 -18.297 -28.469 1 95.06 219 ASN B N 1
ATOM 4424 C CA . ASN B 1 219 ? 20.328 -19.375 -29.438 1 95.06 219 ASN B CA 1
ATOM 4425 C C . ASN B 1 219 ? 19.875 -20.719 -28.891 1 95.06 219 ASN B C 1
ATOM 4427 O O . ASN B 1 219 ? 19.328 -20.812 -27.781 1 95.06 219 ASN B O 1
ATOM 4431 N N . ASP B 1 220 ? 20.062 -21.734 -29.688 1 94.62 220 ASP B N 1
ATOM 4432 C CA . ASP B 1 220 ? 19.562 -23.062 -29.344 1 94.62 220 ASP B CA 1
ATOM 4433 C C . ASP B 1 220 ? 20.203 -23.578 -28.062 1 94.62 220 ASP B C 1
ATOM 4435 O O . ASP B 1 220 ? 19.578 -24.297 -27.281 1 94.62 220 ASP B O 1
ATOM 4439 N N . THR B 1 221 ? 21.375 -23.219 -27.797 1 95.62 221 THR B N 1
ATOM 4440 C CA . THR B 1 221 ? 22.078 -23.719 -26.641 1 95.62 221 THR B CA 1
ATOM 4441 C C . THR B 1 221 ? 21.547 -23.078 -25.359 1 95.62 221 THR B C 1
ATOM 4443 O O . THR B 1 221 ? 21.781 -23.578 -24.25 1 95.62 221 THR B O 1
ATOM 4446 N N . ASP B 1 222 ? 20.844 -21.922 -25.531 1 97.25 222 ASP B N 1
ATOM 4447 C CA . ASP B 1 222 ? 20.266 -21.219 -24.391 1 97.25 222 ASP B CA 1
ATOM 4448 C C . ASP B 1 222 ? 18.953 -21.859 -23.953 1 97.25 222 ASP B C 1
ATOM 4450 O O . ASP B 1 222 ? 18.469 -21.594 -22.859 1 97.25 222 ASP B O 1
ATOM 4454 N N . LEU B 1 223 ? 18.484 -22.719 -24.781 1 97.81 223 LEU B N 1
ATOM 4455 C CA . LEU B 1 223 ? 17.156 -23.281 -24.547 1 97.81 223 LEU B CA 1
ATOM 4456 C C . LEU B 1 223 ? 17.266 -24.734 -24.078 1 97.81 223 LEU B C 1
ATOM 4458 O O . LEU B 1 223 ? 18.219 -25.438 -24.422 1 97.81 223 LEU B O 1
ATOM 4462 N N . ASP B 1 224 ? 16.312 -25.125 -23.312 1 97.44 224 ASP B N 1
ATOM 4463 C CA . ASP B 1 224 ? 16.281 -26.531 -22.906 1 97.44 224 ASP B CA 1
ATOM 4464 C C . ASP B 1 224 ? 15.555 -27.375 -23.953 1 97.44 224 ASP B C 1
ATOM 4466 O O . ASP B 1 224 ? 15.273 -26.922 -25.062 1 97.44 224 ASP B O 1
ATOM 4470 N N . LYS B 1 225 ? 15.273 -28.641 -23.578 1 96.31 225 LYS B N 1
ATOM 4471 C CA . LYS B 1 225 ? 14.828 -29.641 -24.547 1 96.31 225 LYS B CA 1
ATOM 4472 C C . LYS B 1 225 ? 13.469 -29.281 -25.141 1 96.31 225 LYS B C 1
ATOM 4474 O O . LYS B 1 225 ? 13.148 -29.672 -26.266 1 96.31 225 LYS B O 1
ATOM 4479 N N . ILE B 1 226 ? 12.688 -28.484 -24.375 1 97.25 226 ILE B N 1
ATOM 4480 C CA . ILE B 1 226 ? 11.344 -28.234 -24.891 1 97.25 226 ILE B CA 1
ATOM 4481 C C . ILE B 1 226 ? 11.234 -26.797 -25.375 1 97.25 226 ILE B C 1
ATOM 4483 O O . ILE B 1 226 ? 10.164 -26.359 -25.797 1 97.25 226 ILE B O 1
ATOM 4487 N N . GLY B 1 227 ? 12.305 -26.016 -25.188 1 97.19 227 GLY B N 1
ATOM 4488 C CA . GLY B 1 227 ? 12.305 -24.688 -25.781 1 97.19 227 GLY B CA 1
ATOM 4489 C C . GLY B 1 227 ? 12.234 -23.578 -24.75 1 97.19 227 GLY B C 1
ATOM 4490 O O . GLY B 1 227 ? 12.062 -22.406 -25.109 1 97.19 227 GLY B O 1
ATOM 4491 N N . CYS B 1 228 ? 12.438 -23.891 -23.484 1 98.12 228 CYS B N 1
ATOM 4492 C CA . CYS B 1 228 ? 12.461 -22.891 -22.422 1 98.12 228 CYS B CA 1
ATOM 4493 C C . CYS B 1 228 ? 13.883 -22.375 -22.188 1 98.12 228 CYS B C 1
ATOM 4495 O O . CYS B 1 228 ? 14.852 -23.109 -22.406 1 98.12 228 CYS B O 1
ATOM 4497 N N . PHE B 1 229 ? 13.969 -21.141 -21.766 1 97.88 229 PHE B N 1
ATOM 4498 C CA . PHE B 1 229 ? 15.266 -20.609 -21.375 1 97.88 229 PHE B CA 1
ATOM 4499 C C . PHE B 1 229 ? 15.867 -21.438 -20.234 1 97.88 229 PHE B C 1
ATOM 4501 O O . PHE B 1 229 ? 15.281 -21.516 -19.156 1 97.88 229 PHE B O 1
ATOM 4508 N N . ARG B 1 230 ? 17.016 -21.969 -20.438 1 98.19 230 ARG B N 1
ATOM 4509 C CA . ARG B 1 230 ? 17.641 -22.875 -19.484 1 98.19 230 ARG B CA 1
ATOM 4510 C C . ARG B 1 230 ? 18.016 -22.156 -18.203 1 98.19 230 ARG B C 1
ATOM 4512 O O . ARG B 1 230 ? 17.75 -22.656 -17.109 1 98.19 230 ARG B O 1
ATOM 4519 N N . VAL B 1 231 ? 18.594 -20.984 -18.344 1 98.62 231 VAL B N 1
ATOM 4520 C CA . VAL B 1 231 ? 19.141 -20.297 -17.172 1 98.62 231 VAL B CA 1
ATOM 4521 C C . VAL B 1 231 ? 18 -19.938 -16.219 1 98.62 231 VAL B C 1
ATOM 4523 O O . VAL B 1 231 ? 18.141 -20.078 -15 1 98.62 231 VAL B O 1
ATOM 4526 N N . HIS B 1 232 ? 16.906 -19.453 -16.766 1 98.81 232 HIS B N 1
ATOM 4527 C CA . HIS B 1 232 ? 15.734 -19.156 -15.945 1 98.81 232 HIS B CA 1
ATOM 4528 C C . HIS B 1 232 ? 15.258 -20.391 -15.188 1 98.81 232 HIS B C 1
ATOM 4530 O O . HIS B 1 232 ? 15.031 -20.328 -13.977 1 98.81 232 HIS B O 1
ATOM 4536 N N . ASN B 1 233 ? 15.141 -21.5 -15.883 1 98.88 233 ASN B N 1
ATOM 4537 C CA . ASN B 1 233 ? 14.602 -22.719 -15.281 1 98.88 233 ASN B CA 1
ATOM 4538 C C . ASN B 1 233 ? 15.594 -23.344 -14.305 1 98.88 233 ASN B C 1
ATOM 4540 O O . ASN B 1 233 ? 15.195 -23.906 -13.289 1 98.88 233 ASN B O 1
ATOM 4544 N N . ASP B 1 234 ? 16.844 -23.266 -14.633 1 98.81 234 ASP B N 1
ATOM 4545 C CA . ASP B 1 234 ? 17.859 -23.781 -13.711 1 98.81 234 ASP B CA 1
ATOM 4546 C C . ASP B 1 234 ? 17.812 -23.031 -12.383 1 98.81 234 ASP B C 1
ATOM 4548 O O . ASP B 1 234 ? 17.938 -23.625 -11.32 1 98.81 234 ASP B O 1
ATOM 4552 N N . LEU B 1 235 ? 17.656 -21.719 -12.469 1 98.94 235 LEU B N 1
ATOM 4553 C CA . LEU B 1 235 ? 17.609 -20.906 -11.25 1 98.94 235 LEU B CA 1
ATOM 4554 C C . LEU B 1 235 ? 16.312 -21.156 -10.492 1 98.94 235 LEU B C 1
ATOM 4556 O O . LEU B 1 235 ? 16.297 -21.203 -9.258 1 98.94 235 LEU B O 1
ATOM 4560 N N . ALA B 1 236 ? 15.203 -21.328 -11.203 1 98.94 236 ALA B N 1
ATOM 4561 C CA . ALA B 1 236 ? 13.945 -21.688 -10.555 1 98.94 236 ALA B CA 1
ATOM 4562 C C . ALA B 1 236 ? 14.086 -23.016 -9.805 1 98.94 236 ALA B C 1
ATOM 4564 O O . ALA B 1 236 ? 13.633 -23.141 -8.664 1 98.94 236 ALA B O 1
ATOM 4565 N N . LYS B 1 237 ? 14.727 -23.969 -10.43 1 98.88 237 LYS B N 1
ATOM 4566 C CA . LYS B 1 237 ? 14.93 -25.281 -9.812 1 98.88 237 LYS B CA 1
ATOM 4567 C C . LYS B 1 237 ? 15.812 -25.156 -8.57 1 98.88 237 LYS B C 1
ATOM 4569 O O . LYS B 1 237 ? 15.562 -25.828 -7.562 1 98.88 237 LYS B O 1
ATOM 4574 N N . LEU B 1 238 ? 16.859 -24.344 -8.695 1 98.94 238 LEU B N 1
ATOM 4575 C CA . LEU B 1 238 ? 17.719 -24.141 -7.543 1 98.94 238 LEU B CA 1
ATOM 4576 C C . LEU B 1 238 ? 16.953 -23.516 -6.391 1 98.94 238 LEU B C 1
ATOM 4578 O O . LEU B 1 238 ? 17.094 -23.938 -5.238 1 98.94 238 LEU B O 1
ATOM 4582 N N . PHE B 1 239 ? 16.188 -22.5 -6.684 1 98.94 239 PHE B N 1
ATOM 4583 C CA . PHE B 1 239 ? 15.328 -21.875 -5.691 1 98.94 239 PHE B CA 1
ATOM 4584 C C . PHE B 1 239 ? 14.391 -22.891 -5.062 1 98.94 239 PHE B C 1
ATOM 4586 O O . PHE B 1 239 ? 14.281 -22.969 -3.836 1 98.94 239 PHE B O 1
ATOM 4593 N N . ASN B 1 240 ? 13.734 -23.688 -5.895 1 98.94 240 ASN B N 1
ATOM 4594 C CA . ASN B 1 240 ? 12.742 -24.656 -5.438 1 98.94 240 ASN B CA 1
ATOM 4595 C C . ASN B 1 240 ? 13.375 -25.734 -4.566 1 98.94 240 ASN B C 1
ATOM 4597 O O . ASN B 1 240 ? 12.758 -26.219 -3.619 1 98.94 240 ASN B O 1
ATOM 4601 N N . LYS B 1 241 ? 14.57 -26.109 -4.941 1 98.88 241 LYS B N 1
ATOM 4602 C CA . LYS B 1 241 ? 15.305 -27.047 -4.102 1 98.88 241 LYS B CA 1
ATOM 4603 C C . LYS B 1 241 ? 15.555 -26.469 -2.713 1 98.88 241 LYS B C 1
ATOM 4605 O O . LYS B 1 241 ? 15.391 -27.156 -1.705 1 98.88 241 LYS B O 1
ATOM 4610 N N . GLY B 1 242 ? 15.977 -25.203 -2.693 1 98.94 242 GLY B N 1
ATOM 4611 C CA . GLY B 1 242 ? 16.156 -24.516 -1.422 1 98.94 242 GLY B CA 1
ATOM 4612 C C . GLY B 1 242 ? 14.867 -24.391 -0.627 1 98.94 242 GLY B C 1
ATOM 4613 O O . GLY B 1 242 ? 14.867 -24.578 0.592 1 98.94 242 GLY B O 1
ATOM 4614 N N . LEU B 1 243 ? 13.805 -24.125 -1.288 1 98.94 243 LEU B N 1
ATOM 4615 C CA . LEU B 1 243 ? 12.5 -23.984 -0.661 1 98.94 243 LEU B CA 1
ATOM 4616 C C . LEU B 1 243 ? 12.055 -25.312 -0.037 1 98.94 243 LEU B C 1
ATOM 4618 O O . LEU B 1 243 ? 11.539 -25.328 1.084 1 98.94 243 LEU B O 1
ATOM 4622 N N . ARG B 1 244 ? 12.234 -26.375 -0.768 1 98.75 244 ARG B N 1
ATOM 4623 C CA . ARG B 1 244 ? 11.891 -27.703 -0.269 1 98.75 244 ARG B CA 1
ATOM 4624 C C . ARG B 1 244 ? 12.688 -28.047 0.983 1 98.75 244 ARG B C 1
ATOM 4626 O O . ARG B 1 244 ? 12.133 -28.578 1.954 1 98.75 244 ARG B O 1
ATOM 4633 N N . ARG B 1 245 ? 13.961 -27.781 0.953 1 98.81 245 ARG B N 1
ATOM 4634 C CA . ARG B 1 245 ? 14.805 -28.016 2.115 1 98.81 245 ARG B CA 1
ATOM 4635 C C . ARG B 1 245 ? 14.352 -27.188 3.311 1 98.81 245 ARG B C 1
ATOM 4637 O O . ARG B 1 245 ? 14.297 -27.688 4.434 1 98.81 245 ARG B O 1
ATOM 4644 N N . MET B 1 246 ? 14.031 -25.953 3.049 1 98.81 246 MET B N 1
ATOM 4645 C CA . MET B 1 246 ? 13.531 -25.078 4.098 1 98.81 246 MET B CA 1
ATOM 4646 C C . MET B 1 246 ? 12.266 -25.641 4.734 1 98.81 246 MET B C 1
ATOM 4648 O O . MET B 1 246 ? 12.125 -25.641 5.957 1 98.81 246 MET B O 1
ATOM 4652 N N . CYS B 1 247 ? 11.328 -26.109 3.936 1 98.75 247 CYS B N 1
ATOM 4653 C CA . CYS B 1 247 ? 10.086 -26.688 4.438 1 98.75 247 CYS B CA 1
ATOM 4654 C C . CYS B 1 247 ? 10.367 -27.891 5.34 1 98.75 247 CYS B C 1
ATOM 4656 O O . CYS B 1 247 ? 9.758 -28.031 6.402 1 98.75 247 CYS B O 1
ATOM 4658 N N . LYS B 1 248 ? 11.289 -28.734 4.953 1 98.25 248 LYS B N 1
ATOM 4659 C CA . LYS B 1 248 ? 11.664 -29.891 5.754 1 98.25 248 LYS B CA 1
ATOM 4660 C C . LYS B 1 248 ? 12.258 -29.469 7.094 1 98.25 248 LYS B C 1
ATOM 4662 O O . LYS B 1 248 ? 11.906 -30.031 8.141 1 98.25 248 LYS B O 1
ATOM 4667 N N . GLU B 1 249 ? 13.102 -28.5 7.027 1 98.44 249 GLU B N 1
ATOM 4668 C CA . GLU B 1 249 ? 13.727 -28 8.242 1 98.44 249 GLU B CA 1
ATOM 4669 C C . GLU B 1 249 ? 12.688 -27.438 9.203 1 98.44 249 GLU B C 1
ATOM 4671 O O . GLU B 1 249 ? 12.734 -27.703 10.406 1 98.44 249 GLU B O 1
ATOM 4676 N N . LEU B 1 250 ? 11.758 -26.672 8.68 1 98.62 250 LEU B N 1
ATOM 4677 C CA . LEU B 1 250 ? 10.758 -26.016 9.516 1 98.62 250 LEU B CA 1
ATOM 4678 C C . LEU B 1 250 ? 9.797 -27.031 10.117 1 98.62 250 LEU B C 1
ATOM 4680 O O . LEU B 1 250 ? 9.273 -26.828 11.211 1 98.62 250 LEU B O 1
ATOM 4684 N N . LYS B 1 251 ? 9.547 -28.141 9.406 1 96.75 251 LYS B N 1
ATOM 4685 C CA . LYS B 1 251 ? 8.711 -29.203 9.945 1 96.75 251 LYS B CA 1
ATOM 4686 C C . LYS B 1 251 ? 9.281 -29.75 11.258 1 96.75 251 LYS B C 1
ATOM 4688 O O . LYS B 1 251 ? 8.531 -30.109 12.156 1 96.75 251 LYS B O 1
ATOM 4693 N N . HIS B 1 252 ? 10.555 -29.75 11.344 1 96.5 252 HIS B N 1
ATOM 4694 C CA . HIS B 1 252 ? 11.227 -30.25 12.539 1 96.5 252 HIS B CA 1
ATOM 4695 C C . HIS B 1 252 ? 11.312 -29.172 13.609 1 96.5 252 HIS B C 1
ATOM 4697 O O . HIS B 1 252 ? 11.242 -29.469 14.805 1 96.5 252 HIS B O 1
ATOM 4703 N N . GLU B 1 253 ? 11.367 -28 13.219 1 97.69 253 GLU B N 1
ATOM 4704 C CA . GLU B 1 253 ? 11.602 -26.875 14.133 1 97.69 253 GLU B CA 1
ATOM 4705 C C . GLU B 1 253 ? 10.297 -26.406 14.773 1 97.69 253 GLU B C 1
ATOM 4707 O O . GLU B 1 253 ? 10.281 -26 15.938 1 97.69 253 GLU B O 1
ATOM 4712 N N . LEU B 1 254 ? 9.227 -26.391 14.023 1 98.38 254 LEU B N 1
ATOM 4713 C CA . LEU B 1 254 ? 7.969 -25.797 14.477 1 98.38 254 LEU B CA 1
ATOM 4714 C C . LEU B 1 254 ? 7.02 -26.875 14.992 1 98.38 254 LEU B C 1
ATOM 4716 O O . LEU B 1 254 ? 6.332 -27.531 14.203 1 98.38 254 LEU B O 1
ATOM 4720 N N . LYS B 1 255 ? 6.961 -26.984 16.25 1 97 255 LYS B N 1
ATOM 4721 C CA . LYS B 1 255 ? 6.148 -28 16.906 1 97 255 LYS B CA 1
ATOM 4722 C C . LYS B 1 255 ? 4.668 -27.812 16.578 1 97 255 LYS B C 1
ATOM 4724 O O . LYS B 1 255 ? 4.133 -26.719 16.703 1 97 255 LYS B O 1
ATOM 4729 N N . GLY B 1 256 ? 4.039 -28.844 16.094 1 95.62 256 GLY B N 1
ATOM 4730 C CA . GLY B 1 256 ? 2.605 -28.812 15.867 1 95.62 256 GLY B CA 1
ATOM 4731 C C . GLY B 1 256 ? 2.229 -28.25 14.516 1 95.62 256 GLY B C 1
ATOM 4732 O O . GLY B 1 256 ? 1.047 -28.188 14.164 1 95.62 256 GLY B O 1
ATOM 4733 N N . ALA B 1 257 ? 3.225 -27.875 13.773 1 97.06 257 ALA B N 1
ATOM 4734 C CA . ALA B 1 257 ? 2.939 -27.297 12.461 1 97.06 257 ALA B CA 1
ATOM 4735 C C . ALA B 1 257 ? 2.912 -28.375 11.383 1 97.06 257 ALA B C 1
ATOM 4737 O O . ALA B 1 257 ? 3.646 -29.359 11.469 1 97.06 257 ALA B O 1
ATOM 4738 N N . VAL B 1 258 ? 2.018 -28.219 10.43 1 96.75 258 VAL B N 1
ATOM 4739 C CA . VAL B 1 258 ? 2.01 -28.984 9.188 1 96.75 258 VAL B CA 1
ATOM 4740 C C . VAL B 1 258 ? 2.488 -28.094 8.039 1 96.75 258 VAL B C 1
ATOM 4742 O O . VAL B 1 258 ? 1.923 -27.031 7.793 1 96.75 258 VAL B O 1
ATOM 4745 N N . ILE B 1 259 ? 3.545 -28.484 7.402 1 97.88 259 ILE B N 1
ATOM 4746 C CA . ILE B 1 259 ? 4.113 -27.719 6.301 1 97.88 259 ILE B CA 1
ATOM 4747 C C . ILE B 1 259 ? 4.18 -28.594 5.047 1 97.88 259 ILE B C 1
ATOM 4749 O O . ILE B 1 259 ? 4.828 -29.641 5.047 1 97.88 259 ILE B O 1
ATOM 4753 N N . VAL B 1 260 ? 3.523 -28.141 4.004 1 97.5 260 VAL B N 1
ATOM 4754 C CA . VAL B 1 260 ? 3.449 -28.891 2.756 1 97.5 260 VAL B CA 1
ATOM 4755 C C . VAL B 1 260 ? 4.117 -28.109 1.633 1 97.5 260 VAL B C 1
ATOM 4757 O O . VAL B 1 260 ? 3.756 -26.953 1.377 1 97.5 260 VAL B O 1
ATOM 4760 N N . TYR B 1 261 ? 5.113 -28.703 1.07 1 98.06 261 TYR B N 1
ATOM 4761 C CA . TYR B 1 261 ? 5.723 -28.188 -0.156 1 98.06 261 TYR B CA 1
ATOM 4762 C C . TYR B 1 261 ? 4.969 -28.688 -1.384 1 98.06 261 TYR B C 1
ATOM 4764 O O . TYR B 1 261 ? 4.738 -29.891 -1.534 1 98.06 261 TYR B O 1
ATOM 4772 N N . VAL B 1 262 ? 4.566 -27.812 -2.262 1 98.5 262 VAL B N 1
ATOM 4773 C CA . VAL B 1 262 ? 3.818 -28.172 -3.459 1 98.5 262 VAL B CA 1
ATOM 4774 C C . VAL B 1 262 ? 4.656 -27.875 -4.703 1 98.5 262 VAL B C 1
ATOM 4776 O O . VAL B 1 262 ? 5.008 -26.734 -4.965 1 98.5 262 VAL B O 1
ATOM 4779 N N . ASP B 1 263 ? 4.906 -28.844 -5.492 1 98.12 263 ASP B N 1
ATOM 4780 C CA . ASP B 1 263 ? 5.73 -28.75 -6.691 1 98.12 263 ASP B CA 1
ATOM 4781 C C . ASP B 1 263 ? 4.926 -28.203 -7.867 1 98.12 263 ASP B C 1
ATOM 4783 O O . ASP B 1 263 ? 4.598 -28.938 -8.797 1 98.12 263 ASP B O 1
ATOM 4787 N N . VAL B 1 264 ? 4.777 -26.953 -7.891 1 98.25 264 VAL B N 1
ATOM 4788 C CA . VAL B 1 264 ? 4.035 -26.297 -8.961 1 98.25 264 VAL B CA 1
ATOM 4789 C C . VAL B 1 264 ? 4.895 -26.234 -10.219 1 98.25 264 VAL B C 1
ATOM 4791 O O . VAL B 1 264 ? 4.375 -26.25 -11.336 1 98.25 264 VAL B O 1
ATOM 4794 N N . TYR B 1 265 ? 6.199 -26.219 -10.055 1 98.69 265 TYR B N 1
ATOM 4795 C CA . TYR B 1 265 ? 7.121 -26.172 -11.188 1 98.69 265 TYR B CA 1
ATOM 4796 C C . TYR B 1 265 ? 6.875 -27.328 -12.141 1 98.69 265 TYR B C 1
ATOM 4798 O O . TYR B 1 265 ? 6.629 -27.125 -13.328 1 98.69 265 TYR B O 1
ATOM 4806 N N . SER B 1 266 ? 6.91 -28.531 -11.617 1 98.5 266 SER B N 1
ATOM 4807 C CA . SER B 1 266 ? 6.785 -29.703 -12.453 1 98.5 266 SER B CA 1
ATOM 4808 C C . SER B 1 266 ? 5.426 -29.75 -13.148 1 98.5 266 SER B C 1
ATOM 4810 O O . SER B 1 266 ? 5.332 -30.125 -14.32 1 98.5 266 SER B O 1
ATOM 4812 N N . VAL B 1 267 ? 4.402 -29.375 -12.414 1 98.38 267 VAL B N 1
ATOM 4813 C CA . VAL B 1 267 ? 3.051 -29.391 -12.969 1 98.38 267 VAL B CA 1
ATOM 4814 C C . VAL B 1 267 ? 2.957 -28.406 -14.133 1 98.38 267 VAL B C 1
ATOM 4816 O O . VAL B 1 267 ? 2.484 -28.75 -15.211 1 98.38 267 VAL B O 1
ATOM 4819 N N . LYS B 1 268 ? 3.459 -27.203 -13.93 1 98.75 268 LYS B N 1
ATOM 4820 C CA . LYS B 1 268 ? 3.393 -26.172 -14.961 1 98.75 268 LYS B CA 1
ATOM 4821 C C . LYS B 1 268 ? 4.328 -26.5 -16.125 1 98.75 268 LYS B C 1
ATOM 4823 O O . LYS B 1 268 ? 3.984 -26.281 -17.281 1 98.75 268 LYS B O 1
ATOM 4828 N N . TYR B 1 269 ? 5.496 -27.016 -15.797 1 98.81 269 TYR B N 1
ATOM 4829 C CA . TYR B 1 269 ? 6.43 -27.391 -16.859 1 98.81 269 TYR B CA 1
ATOM 4830 C C . TYR B 1 269 ? 5.824 -28.438 -17.781 1 98.81 269 TYR B C 1
ATOM 4832 O O . TYR B 1 269 ? 6.027 -28.406 -18.984 1 98.81 269 TYR B O 1
ATOM 4840 N N . ASN B 1 270 ? 5.066 -29.312 -17.234 1 98.44 270 ASN B N 1
ATOM 4841 C CA . ASN B 1 270 ? 4.453 -30.391 -18.016 1 98.44 270 ASN B CA 1
ATOM 4842 C C . ASN B 1 270 ? 3.404 -29.859 -18.984 1 98.44 270 ASN B C 1
ATOM 4844 O O . ASN B 1 270 ? 3.18 -30.438 -20.047 1 98.44 270 ASN B O 1
ATOM 4848 N N . LEU B 1 271 ? 2.766 -28.719 -18.688 1 98.75 271 LEU B N 1
ATOM 4849 C CA . LEU B 1 271 ? 1.847 -28.094 -19.625 1 98.75 271 LEU B CA 1
ATOM 4850 C C . LEU B 1 271 ? 2.57 -27.688 -20.906 1 98.75 271 LEU B C 1
ATOM 4852 O O . LEU B 1 271 ? 2.01 -27.797 -22 1 98.75 271 LEU B O 1
ATOM 4856 N N . PHE B 1 272 ? 3.816 -27.266 -20.734 1 98.62 272 PHE B N 1
ATOM 4857 C CA . PHE B 1 272 ? 4.605 -26.828 -21.875 1 98.62 272 PHE B CA 1
ATOM 4858 C C . PHE B 1 272 ? 5.219 -28.016 -22.594 1 98.62 272 PHE B C 1
ATOM 4860 O O . PHE B 1 272 ? 5.336 -28.016 -23.828 1 98.62 272 PHE B O 1
ATOM 4867 N N . ALA B 1 273 ? 5.574 -29.016 -21.859 1 98.56 273 ALA B N 1
ATOM 4868 C CA . ALA B 1 273 ? 6.258 -30.188 -22.422 1 98.56 273 ALA B CA 1
ATOM 4869 C C . ALA B 1 273 ? 5.289 -31.078 -23.203 1 98.56 273 ALA B C 1
ATOM 4871 O O . ALA B 1 273 ? 5.672 -31.703 -24.188 1 98.56 273 ALA B O 1
ATOM 4872 N N . LYS B 1 274 ? 4.039 -31.109 -22.703 1 98.19 274 LYS B N 1
ATOM 4873 C CA . LYS B 1 274 ? 3.012 -31.938 -23.344 1 98.19 274 LYS B CA 1
ATOM 4874 C C . LYS B 1 274 ? 1.7 -31.172 -23.484 1 98.19 274 LYS B C 1
ATOM 4876 O O . LYS B 1 274 ? 0.657 -31.609 -23 1 98.19 274 LYS B O 1
ATOM 4881 N N . PRO B 1 275 ? 1.756 -30.125 -24.25 1 98.19 275 PRO B N 1
ATOM 4882 C CA . PRO B 1 275 ? 0.584 -29.234 -24.297 1 98.19 275 PRO B CA 1
ATOM 4883 C C . PRO B 1 275 ? -0.663 -29.938 -24.812 1 98.19 275 PRO B C 1
ATOM 4885 O O . PRO B 1 275 ? -1.763 -29.734 -24.297 1 98.19 275 PRO B O 1
ATOM 4888 N N . SER B 1 276 ? -0.561 -30.828 -25.766 1 97.88 276 SER B N 1
ATOM 4889 C CA . SER B 1 276 ? -1.717 -31.484 -26.375 1 97.88 276 SER B CA 1
ATOM 4890 C C . SER B 1 276 ? -2.451 -32.375 -25.375 1 97.88 276 SER B C 1
ATOM 4892 O O . SER B 1 276 ? -3.672 -32.531 -25.453 1 97.88 276 SER B O 1
ATOM 4894 N N . LYS B 1 277 ? -1.688 -32.875 -24.453 1 97.38 277 LYS B N 1
ATOM 4895 C CA . LYS B 1 277 ? -2.285 -33.719 -23.422 1 97.38 277 LYS B CA 1
ATOM 4896 C C . LYS B 1 277 ? -3.318 -32.938 -22.609 1 97.38 277 LYS B C 1
ATOM 4898 O O . LYS B 1 277 ? -4.266 -33.5 -22.078 1 97.38 277 LYS B O 1
ATOM 4903 N N . TYR B 1 278 ? -3.162 -31.656 -22.625 1 97.19 278 TYR B N 1
ATOM 4904 C CA . TYR B 1 278 ? -4.023 -30.812 -21.797 1 97.19 278 TYR B CA 1
ATOM 4905 C C . TYR B 1 278 ? -4.945 -29.969 -22.656 1 97.19 278 TYR B C 1
ATOM 4907 O O . TYR B 1 278 ? -5.645 -29.094 -22.141 1 97.19 278 TYR B O 1
ATOM 4915 N N . GLY B 1 279 ? -4.863 -30.188 -23.984 1 97.44 279 GLY B N 1
ATOM 4916 C CA . GLY B 1 279 ? -5.727 -29.438 -24.891 1 97.44 279 GLY B CA 1
ATOM 4917 C C . GLY B 1 279 ? -5.16 -28.094 -25.266 1 97.44 279 GLY B C 1
ATOM 4918 O O . GLY B 1 279 ? -5.879 -27.234 -25.781 1 97.44 279 GLY B O 1
ATOM 4919 N N . PHE B 1 280 ? -3.867 -27.891 -25.031 1 98.56 280 PHE B N 1
ATOM 4920 C CA . PHE B 1 280 ? -3.248 -26.609 -25.328 1 98.56 280 PHE B CA 1
ATOM 4921 C C . PHE B 1 280 ? -2.508 -26.656 -26.656 1 98.56 280 PHE B C 1
ATOM 4923 O O . PHE B 1 280 ? -2.105 -27.734 -27.109 1 98.56 280 PHE B O 1
ATOM 4930 N N . VAL B 1 281 ? -2.422 -25.484 -27.234 1 95.94 281 VAL B N 1
ATOM 4931 C CA . VAL B 1 281 ? -1.653 -25.328 -28.469 1 95.94 281 VAL B CA 1
ATOM 4932 C C . VAL B 1 281 ? -0.688 -24.141 -28.328 1 95.94 281 VAL B C 1
ATOM 4934 O O . VAL B 1 281 ? -0.85 -23.297 -27.438 1 95.94 281 VAL B O 1
ATOM 4937 N N . GLU B 1 282 ? 0.392 -24.141 -29.141 1 94.19 282 GLU B N 1
ATOM 4938 C CA . GLU B 1 282 ? 1.371 -23.047 -29.203 1 94.19 282 GLU B CA 1
ATOM 4939 C C . GLU B 1 282 ? 1.83 -22.641 -27.812 1 94.19 282 GLU B C 1
ATOM 4941 O O . GLU B 1 282 ? 1.654 -21.484 -27.406 1 94.19 282 GLU B O 1
ATOM 4946 N N . PRO B 1 283 ? 2.465 -23.547 -27.094 1 96.12 283 PRO B N 1
ATOM 4947 C CA . PRO B 1 283 ? 2.734 -23.359 -25.672 1 96.12 283 PRO B CA 1
ATOM 4948 C C . PRO B 1 283 ? 3.58 -22.125 -25.375 1 96.12 283 PRO B C 1
ATOM 4950 O O . PRO B 1 283 ? 3.568 -21.625 -24.25 1 96.12 283 PRO B O 1
ATOM 4953 N N . PHE B 1 284 ? 4.309 -21.562 -26.359 1 96.12 284 PHE B N 1
ATOM 4954 C CA . PHE B 1 284 ? 5.227 -20.469 -26.078 1 96.12 284 PHE B CA 1
ATOM 4955 C C . PHE B 1 284 ? 4.688 -19.156 -26.656 1 96.12 284 PHE B C 1
ATOM 4957 O O . PHE B 1 284 ? 5.445 -18.219 -26.859 1 96.12 284 PHE B O 1
ATOM 4964 N N . LYS B 1 285 ? 3.4 -19.156 -26.922 1 95.5 285 LYS B N 1
ATOM 4965 C CA . LYS B 1 285 ? 2.705 -17.938 -27.312 1 95.5 285 LYS B CA 1
ATOM 4966 C C . LYS B 1 285 ? 1.752 -17.469 -26.219 1 95.5 285 LYS B C 1
ATOM 4968 O O . LYS B 1 285 ? 1.134 -18.281 -25.531 1 95.5 285 LYS B O 1
ATOM 4973 N N . ALA B 1 286 ? 1.646 -16.172 -26.109 1 96.44 286 ALA B N 1
ATOM 4974 C CA . ALA B 1 286 ? 0.624 -15.578 -25.25 1 96.44 286 ALA B CA 1
ATOM 4975 C C . ALA B 1 286 ? -0.718 -15.492 -25.969 1 96.44 286 ALA B C 1
ATOM 4977 O O . ALA B 1 286 ? -0.763 -15.289 -27.188 1 96.44 286 ALA B O 1
ATOM 4978 N N . CYS B 1 287 ? -1.8 -15.688 -25.234 1 97.38 287 CYS B N 1
ATOM 4979 C CA . CYS B 1 287 ? -3.117 -15.523 -25.844 1 97.38 287 CYS B CA 1
ATOM 4980 C C . CYS B 1 287 ? -3.426 -14.047 -26.078 1 97.38 287 CYS B C 1
ATOM 4982 O O . CYS B 1 287 ? -4.102 -13.703 -27.047 1 97.38 287 CYS B O 1
ATOM 4984 N N . CYS B 1 288 ? -3.039 -13.18 -25.188 1 97.06 288 CYS B N 1
ATOM 4985 C CA . CYS B 1 288 ? -3.195 -11.734 -25.281 1 97.06 288 CYS B CA 1
ATOM 4986 C C . CYS B 1 288 ? -1.843 -11.047 -25.422 1 97.06 288 CYS B C 1
ATOM 4988 O O . CYS B 1 288 ? -1.063 -10.984 -24.469 1 97.06 288 CYS B O 1
ATOM 4990 N N . GLY B 1 289 ? -1.527 -10.578 -26.5 1 93.06 289 GLY B N 1
ATOM 4991 C CA . GLY B 1 289 ? -0.249 -9.961 -26.797 1 93.06 289 GLY B CA 1
ATOM 4992 C C . GLY B 1 289 ? -0.205 -9.336 -28.188 1 93.06 289 GLY B C 1
ATOM 4993 O O . GLY B 1 289 ? -1.217 -8.844 -28.688 1 93.06 289 GLY B O 1
ATOM 4994 N N . TYR B 1 290 ? 0.95 -9.172 -28.641 1 91.25 290 TYR B N 1
ATOM 4995 C CA . TYR B 1 290 ? 1.138 -8.578 -29.969 1 91.25 290 TYR B CA 1
ATOM 4996 C C . TYR B 1 290 ? 2.318 -9.219 -30.688 1 91.25 290 TYR B C 1
ATOM 4998 O O . TYR B 1 290 ? 3.318 -9.578 -30.062 1 91.25 290 TYR B O 1
ATOM 5006 N N . GLY B 1 291 ? 2.09 -9.266 -31.906 1 85.56 291 GLY B N 1
ATOM 5007 C CA . GLY B 1 291 ? 3.107 -9.859 -32.75 1 85.56 291 GLY B CA 1
ATOM 5008 C C . GLY B 1 291 ? 2.721 -11.227 -33.281 1 85.56 291 GLY B C 1
ATOM 5009 O O . GLY B 1 291 ? 1.535 -11.539 -33.406 1 85.56 291 GLY B O 1
ATOM 5010 N N . GLY B 1 292 ? 3.693 -12.023 -33.812 1 80.5 292 GLY B N 1
ATOM 5011 C CA . GLY B 1 292 ? 3.471 -13.344 -34.375 1 80.5 292 GLY B CA 1
ATOM 5012 C C . GLY B 1 292 ? 4.348 -14.414 -33.75 1 80.5 292 GLY B C 1
ATOM 5013 O O . GLY B 1 292 ? 5.062 -14.156 -32.781 1 80.5 292 GLY B O 1
ATOM 5014 N N . PRO B 1 293 ? 4.172 -15.633 -34.25 1 81.88 293 PRO B N 1
ATOM 5015 C CA . PRO B 1 293 ? 5.031 -16.703 -33.75 1 81.88 293 PRO B CA 1
ATOM 5016 C C . PRO B 1 293 ? 6.516 -16.359 -33.844 1 81.88 293 PRO B C 1
ATOM 5018 O O . PRO B 1 293 ? 6.914 -15.516 -34.656 1 81.88 293 PRO B O 1
ATOM 5021 N N . PRO B 1 294 ? 7.426 -16.719 -32.969 1 82.56 294 PRO B N 1
ATOM 5022 C CA . PRO B 1 294 ? 7.109 -17.812 -32.031 1 82.56 294 PRO B CA 1
ATOM 5023 C C . PRO B 1 294 ? 6.676 -17.297 -30.656 1 82.56 294 PRO B C 1
ATOM 5025 O O . PRO B 1 294 ? 6.094 -18.047 -29.859 1 82.56 294 PRO B O 1
ATOM 5028 N N . ASN B 1 295 ? 7.031 -15.992 -30.312 1 81.25 295 ASN B N 1
ATOM 5029 C CA . ASN B 1 295 ? 6.734 -15.383 -29.016 1 81.25 295 ASN B CA 1
ATOM 5030 C C . ASN B 1 295 ? 6.082 -14.016 -29.188 1 81.25 295 ASN B C 1
ATOM 5032 O O . ASN B 1 295 ? 6.719 -13.07 -29.672 1 81.25 295 ASN B O 1
ATOM 5036 N N . ASN B 1 296 ? 4.707 -13.93 -29.188 1 90.19 296 ASN B N 1
ATOM 5037 C CA . ASN B 1 296 ? 3.887 -12.773 -29.5 1 90.19 296 ASN B CA 1
ATOM 5038 C C . ASN B 1 296 ? 3.793 -11.805 -28.328 1 90.19 296 ASN B C 1
ATOM 5040 O O . ASN B 1 296 ? 2.697 -11.398 -27.938 1 90.19 296 ASN B O 1
ATOM 5044 N N . TYR B 1 297 ? 4.996 -11.422 -27.781 1 91.94 297 TYR B N 1
ATOM 5045 C CA . TYR B 1 297 ? 5.031 -10.438 -26.703 1 91.94 297 TYR B CA 1
ATOM 5046 C C . TYR B 1 297 ? 5.797 -9.188 -27.125 1 91.94 297 TYR B C 1
ATOM 5048 O O . TYR B 1 297 ? 6.926 -9.281 -27.609 1 91.94 297 TYR B O 1
ATOM 5056 N N . ASN B 1 298 ? 5.141 -8.086 -26.969 1 91.81 298 ASN B N 1
ATOM 5057 C CA . ASN B 1 298 ? 5.711 -6.777 -27.281 1 91.81 298 ASN B CA 1
ATOM 5058 C C . ASN B 1 298 ? 5.449 -5.77 -26.172 1 91.81 298 ASN B C 1
ATOM 5060 O O . ASN B 1 298 ? 4.297 -5.5 -25.828 1 91.81 298 ASN B O 1
ATOM 5064 N N . VAL B 1 299 ? 6.512 -5.184 -25.672 1 89.75 299 VAL B N 1
ATOM 5065 C CA . VAL B 1 299 ? 6.434 -4.293 -24.531 1 89.75 299 VAL B CA 1
ATOM 5066 C C . VAL B 1 299 ? 5.609 -3.057 -24.875 1 89.75 299 VAL B C 1
ATOM 5068 O O . VAL B 1 299 ? 5.051 -2.4 -24 1 89.75 299 VAL B O 1
ATOM 5071 N N . LYS B 1 300 ? 5.465 -2.697 -26.062 1 90 300 LYS B N 1
ATOM 5072 C CA . LYS B 1 300 ? 4.754 -1.502 -26.516 1 90 300 LYS B CA 1
ATOM 5073 C C . LYS B 1 300 ? 3.275 -1.794 -26.734 1 90 300 LYS B C 1
ATOM 5075 O O . LYS B 1 300 ? 2.482 -0.875 -26.953 1 90 300 LYS B O 1
ATOM 5080 N N . ALA B 1 301 ? 2.955 -3.078 -26.688 1 91.12 301 ALA B N 1
ATOM 5081 C CA . ALA B 1 301 ? 1.579 -3.496 -26.938 1 91.12 301 ALA B CA 1
ATOM 5082 C C . ALA B 1 301 ? 1.199 -4.691 -26.062 1 91.12 301 ALA B C 1
ATOM 5084 O O . ALA B 1 301 ? 0.761 -5.723 -26.578 1 91.12 301 ALA B O 1
ATOM 5085 N N . THR B 1 302 ? 1.35 -4.504 -24.781 1 91.56 302 THR B N 1
ATOM 5086 C CA . THR B 1 302 ? 1.015 -5.566 -23.844 1 91.56 302 THR B CA 1
ATOM 5087 C C . THR B 1 302 ? -0.498 -5.734 -23.734 1 91.56 302 THR B C 1
ATOM 5089 O O . THR B 1 302 ? -1.259 -4.898 -24.219 1 91.56 302 THR B O 1
ATOM 5092 N N . CYS B 1 303 ? -0.909 -6.781 -23.219 1 94.25 303 CYS B N 1
ATOM 5093 C CA . CYS B 1 303 ? -2.322 -7.109 -23.078 1 94.25 303 CYS B CA 1
ATOM 5094 C C . CYS B 1 303 ? -3.094 -5.941 -22.469 1 94.25 303 CYS B C 1
ATOM 5096 O O . CYS B 1 303 ? -2.754 -5.461 -21.391 1 94.25 303 CYS B O 1
ATOM 5098 N N . GLY B 1 304 ? -4.117 -5.484 -23.094 1 90.94 304 GLY B N 1
ATOM 5099 C CA . GLY B 1 304 ? -4.957 -4.398 -22.609 1 90.94 304 GLY B CA 1
ATOM 5100 C C . GLY B 1 304 ? -4.496 -3.033 -23.094 1 90.94 304 GLY B C 1
ATOM 5101 O O . GLY B 1 304 ? -5.18 -2.031 -22.875 1 90.94 304 GLY B O 1
ATOM 5102 N N . GLN B 1 305 ? -3.367 -2.941 -23.641 1 90.25 305 GLN B N 1
ATOM 5103 C CA . GLN B 1 305 ? -2.863 -1.698 -24.219 1 90.25 305 GLN B CA 1
ATOM 5104 C C . GLN B 1 305 ? -3.135 -1.639 -25.719 1 90.25 305 GLN B C 1
ATOM 5106 O O . GLN B 1 305 ? -3.369 -2.668 -26.344 1 90.25 305 GLN B O 1
ATOM 5111 N N . PRO B 1 306 ? -3.055 -0.427 -26.25 1 91.06 306 PRO B N 1
ATOM 5112 C CA . PRO B 1 306 ? -3.35 -0.314 -27.688 1 91.06 306 PRO B CA 1
ATOM 5113 C C . PRO B 1 306 ? -2.447 -1.198 -28.547 1 91.06 306 PRO B C 1
ATOM 5115 O O . PRO B 1 306 ? -1.238 -1.265 -28.312 1 91.06 306 PRO B O 1
ATOM 5118 N N . GLY B 1 307 ? -3.061 -1.96 -29.438 1 91.31 307 GLY B N 1
ATOM 5119 C CA . GLY B 1 307 ? -2.326 -2.76 -30.406 1 91.31 307 GLY B CA 1
ATOM 5120 C C . GLY B 1 307 ? -2.324 -4.242 -30.078 1 91.31 307 GLY B C 1
ATOM 5121 O O . GLY B 1 307 ? -1.908 -5.062 -30.906 1 91.31 307 GLY B O 1
ATOM 5122 N N . TYR B 1 308 ? -2.875 -4.621 -28.969 1 91.38 308 TYR B N 1
ATOM 5123 C CA . TYR B 1 308 ? -2.85 -6.027 -28.578 1 91.38 308 TYR B CA 1
ATOM 5124 C C . TYR B 1 308 ? -3.895 -6.824 -29.344 1 91.38 308 TYR B C 1
ATOM 5126 O O . TYR B 1 308 ? -4.828 -6.254 -29.906 1 91.38 308 TYR B O 1
ATOM 5134 N N . ASN B 1 309 ? -3.65 -8.094 -29.422 1 92.44 309 ASN B N 1
ATOM 5135 C CA . ASN B 1 309 ? -4.621 -9.047 -29.938 1 92.44 309 ASN B CA 1
ATOM 5136 C C . ASN B 1 309 ? -4.871 -10.195 -28.969 1 92.44 309 ASN B C 1
ATOM 5138 O O . ASN B 1 309 ? -4.016 -10.5 -28.125 1 92.44 309 ASN B O 1
ATOM 5142 N N . ILE B 1 310 ? -6.07 -10.758 -29.047 1 95.19 310 ILE B N 1
ATOM 5143 C CA . ILE B 1 310 ? -6.438 -11.922 -28.25 1 95.19 310 ILE B CA 1
ATOM 5144 C C . ILE B 1 310 ? -6.562 -13.148 -29.156 1 95.19 310 ILE B C 1
ATOM 5146 O O . ILE B 1 310 ? -7.113 -13.055 -30.25 1 95.19 310 ILE B O 1
ATOM 5150 N N . CYS B 1 311 ? -6.039 -14.195 -28.75 1 95.12 311 CYS B N 1
ATOM 5151 C CA . CYS B 1 311 ? -6.121 -15.414 -29.547 1 95.12 311 CYS B CA 1
ATOM 5152 C C . CYS B 1 311 ? -7.574 -15.828 -29.766 1 95.12 311 CYS B C 1
ATOM 5154 O O . CYS B 1 311 ? -8.461 -15.398 -29.016 1 95.12 311 CYS B O 1
ATOM 5156 N N . ASP B 1 312 ? -7.797 -16.609 -30.703 1 93.31 312 ASP B N 1
ATOM 5157 C CA . ASP B 1 312 ? -9.141 -17.016 -31.109 1 93.31 312 ASP B CA 1
ATOM 5158 C C . ASP B 1 312 ? -9.805 -17.859 -30.031 1 93.31 312 ASP B C 1
ATOM 5160 O O . ASP B 1 312 ? -11 -17.734 -29.781 1 93.31 312 ASP B O 1
ATOM 5164 N N . ASN B 1 313 ? -8.977 -18.766 -29.453 1 96.56 313 ASN B N 1
ATOM 5165 C CA . ASN B 1 313 ? -9.492 -19.672 -28.422 1 96.56 313 ASN B CA 1
ATOM 5166 C C . ASN B 1 313 ? -8.68 -19.578 -27.141 1 96.56 313 ASN B C 1
ATOM 5168 O O . ASN B 1 313 ? -7.676 -20.281 -26.984 1 96.56 313 ASN B O 1
ATOM 5172 N N . VAL B 1 314 ? -9.164 -18.875 -26.203 1 97.19 314 VAL B N 1
ATOM 5173 C CA . VAL B 1 314 ? -8.453 -18.594 -24.953 1 97.19 314 VAL B CA 1
ATOM 5174 C C . VAL B 1 314 ? -8.25 -19.875 -24.172 1 97.19 314 VAL B C 1
ATOM 5176 O O . VAL B 1 314 ? -7.23 -20.047 -23.5 1 97.19 314 VAL B O 1
ATOM 5179 N N . THR B 1 315 ? -9.133 -20.859 -24.297 1 96.62 315 THR B N 1
ATOM 5180 C CA . THR B 1 315 ? -9.102 -22.078 -23.5 1 96.62 315 THR B CA 1
ATOM 5181 C C . THR B 1 315 ? -8 -23.016 -23.969 1 96.62 315 THR B C 1
ATOM 5183 O O . THR B 1 315 ? -7.652 -23.969 -23.281 1 96.62 315 THR B O 1
ATOM 5186 N N . SER B 1 316 ? -7.441 -22.672 -25.094 1 97.81 316 SER B N 1
ATOM 5187 C CA . SER B 1 316 ? -6.395 -23.547 -25.641 1 97.81 316 SER B CA 1
ATOM 5188 C C . SER B 1 316 ? -5.012 -22.953 -25.406 1 97.81 316 SER B C 1
ATOM 5190 O O . SER B 1 316 ? -4.008 -23.484 -25.875 1 97.81 316 SER B O 1
ATOM 5192 N N . ALA B 1 317 ? -4.938 -21.891 -24.703 1 97.88 317 ALA B N 1
ATOM 5193 C CA . ALA B 1 317 ? -3.66 -21.234 -24.438 1 97.88 317 ALA B CA 1
ATOM 5194 C C . ALA B 1 317 ? -3.186 -21.531 -23.016 1 97.88 317 ALA B C 1
ATOM 5196 O O . ALA B 1 317 ? -3.99 -21.562 -22.078 1 97.88 317 ALA B O 1
ATOM 5197 N N . ILE B 1 318 ? -1.861 -21.672 -22.875 1 98.62 318 ILE B N 1
ATOM 5198 C CA . ILE B 1 318 ? -1.278 -21.859 -21.547 1 98.62 318 ILE B CA 1
ATOM 5199 C C . ILE B 1 318 ? -1.08 -20.5 -20.875 1 98.62 318 ILE B C 1
ATOM 5201 O O . ILE B 1 318 ? -1.443 -20.297 -19.719 1 98.62 318 ILE B O 1
ATOM 5205 N N . VAL B 1 319 ? -0.487 -19.562 -21.656 1 98.44 319 VAL B N 1
ATOM 5206 C CA . VAL B 1 319 ? -0.095 -18.266 -21.109 1 98.44 319 VAL B CA 1
ATOM 5207 C C . VAL B 1 319 ? -1.037 -17.188 -21.641 1 98.44 319 VAL B C 1
ATOM 5209 O O . VAL B 1 319 ? -1.381 -17.172 -22.812 1 98.44 319 VAL B O 1
ATOM 5212 N N . TRP B 1 320 ? -1.425 -16.281 -20.75 1 98.25 320 TRP B N 1
ATOM 5213 C CA . TRP B 1 320 ? -2.389 -15.242 -21.094 1 98.25 320 TRP B CA 1
ATOM 5214 C C . TRP B 1 320 ? -1.687 -14.016 -21.672 1 98.25 320 TRP B C 1
ATOM 5216 O O . TRP B 1 320 ? -1.783 -13.75 -22.875 1 98.25 320 TRP B O 1
ATOM 5226 N N . ASP B 1 321 ? -0.805 -13.383 -20.953 1 97.38 321 ASP B N 1
ATOM 5227 C CA . ASP B 1 321 ? -0.306 -12.062 -21.328 1 97.38 321 ASP B CA 1
ATOM 5228 C C . ASP B 1 321 ? 1.213 -12.07 -21.469 1 97.38 321 ASP B C 1
ATOM 5230 O O . ASP B 1 321 ? 1.862 -11.031 -21.328 1 97.38 321 ASP B O 1
ATOM 5234 N N . GLY B 1 322 ? 1.785 -13.211 -21.609 1 96.69 322 GLY B N 1
ATOM 5235 C CA . GLY B 1 322 ? 3.227 -13.367 -21.734 1 96.69 322 GLY B CA 1
ATOM 5236 C C . GLY B 1 322 ? 3.883 -13.836 -20.438 1 96.69 322 GLY B C 1
ATOM 5237 O O . GLY B 1 322 ? 4.996 -14.359 -20.469 1 96.69 322 GLY B O 1
ATOM 5238 N N . VAL B 1 323 ? 3.166 -13.672 -19.328 1 96.94 323 VAL B N 1
ATOM 5239 C CA . VAL B 1 323 ? 3.715 -14 -18.016 1 96.94 323 VAL B CA 1
ATOM 5240 C C . VAL B 1 323 ? 2.73 -14.883 -17.25 1 96.94 323 VAL B C 1
ATOM 5242 O O . VAL B 1 323 ? 3.107 -15.93 -16.719 1 96.94 323 VAL B O 1
ATOM 5245 N N . HIS B 1 324 ? 1.457 -14.461 -17.219 1 98.44 324 HIS B N 1
ATOM 5246 C CA . HIS B 1 324 ? 0.448 -15.094 -16.375 1 98.44 324 HIS B CA 1
ATOM 5247 C C . HIS B 1 324 ? -0.309 -16.172 -17.141 1 98.44 324 HIS B C 1
ATOM 5249 O O . HIS B 1 324 ? -0.396 -16.141 -18.359 1 98.44 324 HIS B O 1
ATOM 5255 N N . TYR B 1 325 ? -0.763 -17.141 -16.422 1 98.75 325 TYR B N 1
ATOM 5256 C CA . TYR B 1 325 ? -1.42 -18.297 -17.031 1 98.75 325 TYR B CA 1
ATOM 5257 C C . TYR B 1 325 ? -2.895 -18.016 -17.281 1 98.75 325 TYR B C 1
ATOM 5259 O O . TYR B 1 325 ? -3.49 -17.141 -16.641 1 98.75 325 TYR B O 1
ATOM 5267 N N . THR B 1 326 ? -3.432 -18.688 -18.25 1 98.81 326 THR B N 1
ATOM 5268 C CA . THR B 1 326 ? -4.859 -18.625 -18.531 1 98.81 326 THR B CA 1
ATOM 5269 C C . THR B 1 326 ? -5.66 -19.359 -17.469 1 98.81 326 THR B C 1
ATOM 5271 O O . THR B 1 326 ? -5.109 -20.188 -16.734 1 98.81 326 THR B O 1
ATOM 5274 N N . GLU B 1 327 ? -6.918 -19.016 -17.391 1 98.69 327 GLU B N 1
ATOM 5275 C CA . GLU B 1 327 ? -7.832 -19.766 -16.531 1 98.69 327 GLU B CA 1
ATOM 5276 C C . GLU B 1 327 ? -7.762 -21.266 -16.812 1 98.69 327 GLU B C 1
ATOM 5278 O O . GLU B 1 327 ? -7.766 -22.078 -15.883 1 98.69 327 GLU B O 1
ATOM 5283 N N . ALA B 1 328 ? -7.691 -21.625 -18.047 1 98.81 328 ALA B N 1
ATOM 5284 C CA . ALA B 1 328 ? -7.625 -23.031 -18.438 1 98.81 328 ALA B CA 1
ATOM 5285 C C . ALA B 1 328 ? -6.363 -23.703 -17.906 1 98.81 328 ALA B C 1
ATOM 5287 O O . ALA B 1 328 ? -6.414 -24.828 -17.391 1 98.81 328 ALA B O 1
ATOM 5288 N N . ALA B 1 329 ? -5.289 -23.047 -18.078 1 98.88 329 ALA B N 1
ATOM 5289 C CA . ALA B 1 329 ? -4.027 -23.578 -17.562 1 98.88 329 ALA B CA 1
ATOM 5290 C C . ALA B 1 329 ? -4.062 -23.672 -16.031 1 98.88 329 ALA B C 1
ATOM 5292 O O . ALA B 1 329 ? -3.637 -24.672 -15.461 1 98.88 329 ALA B O 1
ATOM 5293 N N . ASN B 1 330 ? -4.566 -22.609 -15.359 1 98.88 330 ASN B N 1
ATOM 5294 C CA . ASN B 1 330 ? -4.695 -22.625 -13.906 1 98.88 330 ASN B CA 1
ATOM 5295 C C . ASN B 1 330 ? -5.586 -23.781 -13.445 1 98.88 330 ASN B C 1
ATOM 5297 O O . ASN B 1 330 ? -5.305 -24.406 -12.422 1 98.88 330 ASN B O 1
ATOM 5301 N N . LYS B 1 331 ? -6.633 -24 -14.141 1 98.75 331 LYS B N 1
ATOM 5302 C CA . LYS B 1 331 ? -7.52 -25.109 -13.82 1 98.75 331 LYS B CA 1
ATOM 5303 C C . LYS B 1 331 ? -6.781 -26.453 -13.914 1 98.75 331 LYS B C 1
ATOM 5305 O O . LYS B 1 331 ? -6.93 -27.312 -13.039 1 98.75 331 LYS B O 1
ATOM 5310 N N . ALA B 1 332 ? -6.039 -26.625 -14.969 1 98.75 332 ALA B N 1
ATOM 5311 C CA . ALA B 1 332 ? -5.273 -27.859 -15.148 1 98.75 332 ALA B CA 1
ATOM 5312 C C . ALA B 1 332 ? -4.281 -28.062 -14.008 1 98.75 332 ALA B C 1
ATOM 5314 O O . ALA B 1 332 ? -4.137 -29.172 -13.492 1 98.75 332 ALA B O 1
ATOM 5315 N N . VAL B 1 333 ? -3.604 -27 -13.648 1 98.69 333 VAL B N 1
ATOM 5316 C CA . VAL B 1 333 ? -2.625 -27.062 -12.562 1 98.69 333 VAL B CA 1
ATOM 5317 C C . VAL B 1 333 ? -3.326 -27.422 -11.258 1 98.69 333 VAL B C 1
ATOM 5319 O O . VAL B 1 333 ? -2.902 -28.328 -10.547 1 98.69 333 VAL B O 1
ATOM 5322 N N . ALA B 1 334 ? -4.434 -26.703 -10.938 1 98.56 334 ALA B N 1
ATOM 5323 C CA . ALA B 1 334 ? -5.18 -26.969 -9.711 1 98.56 334 ALA B CA 1
ATOM 5324 C C . ALA B 1 334 ? -5.684 -28.406 -9.672 1 98.56 334 ALA B C 1
ATOM 5326 O O . ALA B 1 334 ? -5.59 -29.078 -8.641 1 98.56 334 ALA B O 1
ATOM 5327 N N . ALA B 1 335 ? -6.176 -28.891 -10.781 1 97.75 335 ALA B N 1
ATOM 5328 C CA . ALA B 1 335 ? -6.691 -30.25 -10.859 1 97.75 335 ALA B CA 1
ATOM 5329 C C . ALA B 1 335 ? -5.59 -31.266 -10.586 1 97.75 335 ALA B C 1
ATOM 5331 O O . ALA B 1 335 ? -5.812 -32.25 -9.875 1 97.75 335 ALA B O 1
ATOM 5332 N N . THR B 1 336 ? -4.469 -31.047 -11.18 1 97.56 336 THR B N 1
ATOM 5333 C CA . THR B 1 336 ? -3.34 -31.938 -10.961 1 97.56 336 THR B CA 1
ATOM 5334 C C . THR B 1 336 ? -2.934 -31.969 -9.492 1 97.56 336 THR B C 1
ATOM 5336 O O . THR B 1 336 ? -2.713 -33.031 -8.914 1 97.56 336 THR B O 1
ATOM 5339 N N . ILE B 1 337 ? -2.873 -30.797 -8.875 1 97.44 337 ILE B N 1
ATOM 5340 C CA . ILE B 1 337 ? -2.48 -30.688 -7.477 1 97.44 337 ILE B CA 1
ATOM 5341 C C . ILE B 1 337 ? -3.506 -31.391 -6.594 1 97.44 337 ILE B C 1
ATOM 5343 O O . ILE B 1 337 ? -3.145 -32.188 -5.734 1 97.44 337 ILE B O 1
ATOM 5347 N N . LEU B 1 338 ? -4.773 -31.188 -6.855 1 95.81 338 LEU B N 1
ATOM 5348 C CA . LEU B 1 338 ? -5.855 -31.703 -6.023 1 95.81 338 LEU B CA 1
ATOM 5349 C C . LEU B 1 338 ? -6.004 -33.219 -6.203 1 95.81 338 LEU B C 1
ATOM 5351 O O . LEU B 1 338 ? -6.559 -33.875 -5.34 1 95.81 338 LEU B O 1
ATOM 5355 N N . SER B 1 339 ? -5.48 -33.719 -7.293 1 95.06 339 SER B N 1
ATOM 5356 C CA . SER B 1 339 ? -5.578 -35.125 -7.555 1 95.06 339 SER B CA 1
ATOM 5357 C C . SER B 1 339 ? -4.379 -35.875 -6.988 1 95.06 339 SER B C 1
ATOM 5359 O O . SER B 1 339 ? -4.359 -37.125 -6.98 1 95.06 339 SER B O 1
ATOM 5361 N N . THR B 1 340 ? -3.43 -35.156 -6.586 1 92.44 340 THR B N 1
ATOM 5362 C CA . THR B 1 340 ? -2.268 -35.75 -5.957 1 92.44 340 THR B CA 1
ATOM 5363 C C . THR B 1 340 ? -2.604 -36.25 -4.547 1 92.44 340 THR B C 1
ATOM 5365 O O . THR B 1 340 ? -2.947 -35.438 -3.682 1 92.44 340 THR B O 1
ATOM 5368 N N . PRO B 1 341 ? -2.504 -37.5 -4.207 1 87.38 341 PRO B N 1
ATOM 5369 C CA . PRO B 1 341 ? -2.98 -38.062 -2.945 1 87.38 341 PRO B CA 1
ATOM 5370 C C . PRO B 1 341 ? -2.338 -37.406 -1.722 1 87.38 341 PRO B C 1
ATOM 5372 O O . PRO B 1 341 ? -3.002 -37.219 -0.701 1 87.38 341 PRO B O 1
ATOM 5375 N N . SER B 1 342 ? -1.153 -37.062 -1.873 1 86.94 342 SER B N 1
ATOM 5376 C CA . SER B 1 342 ? -0.447 -36.469 -0.729 1 86.94 342 SER B CA 1
ATOM 5377 C C . SER B 1 342 ? -0.804 -35 -0.535 1 86.94 342 SER B C 1
ATOM 5379 O O . SER B 1 342 ? -0.398 -34.406 0.452 1 86.94 342 SER B O 1
ATOM 5381 N N . LEU B 1 343 ? -1.641 -34.5 -1.47 1 90.81 343 LEU B N 1
ATOM 5382 C CA . LEU B 1 343 ? -1.935 -33.062 -1.441 1 90.81 343 LEU B CA 1
ATOM 5383 C C . LEU B 1 343 ? -3.436 -32.812 -1.32 1 90.81 343 LEU B C 1
ATOM 5385 O O . LEU B 1 343 ? -3.971 -31.891 -1.941 1 90.81 343 LEU B O 1
ATOM 5389 N N . LYS B 1 344 ? -4.051 -33.562 -0.504 1 88.25 344 LYS B N 1
ATOM 5390 C CA . LYS B 1 344 ? -5.48 -33.375 -0.289 1 88.25 344 LYS B CA 1
ATOM 5391 C C . LYS B 1 344 ? -5.734 -32.188 0.656 1 88.25 344 LYS B C 1
ATOM 5393 O O . LYS B 1 344 ? -5.375 -32.25 1.834 1 88.25 344 LYS B O 1
ATOM 5398 N N . LEU B 1 345 ? -6.367 -31.188 0.131 1 91.25 345 LEU B N 1
ATOM 5399 C CA . LEU B 1 345 ? -6.59 -29.969 0.895 1 91.25 345 LEU B CA 1
ATOM 5400 C C . LEU B 1 345 ? -7.48 -30.234 2.105 1 91.25 345 LEU B C 1
ATOM 5402 O O . LEU B 1 345 ? -7.273 -29.656 3.172 1 91.25 345 LEU B O 1
ATOM 5406 N N . GLU B 1 346 ? -8.398 -31.188 2.033 1 87 346 GLU B N 1
ATOM 5407 C CA . GLU B 1 346 ? -9.391 -31.469 3.07 1 87 346 GLU B CA 1
ATOM 5408 C C . GLU B 1 346 ? -8.734 -32 4.336 1 87 346 GLU B C 1
ATOM 5410 O O . GLU B 1 346 ? -9.297 -31.906 5.426 1 87 346 GLU B O 1
ATOM 5415 N N . ARG B 1 347 ? -7.633 -32.531 4.164 1 87.69 347 ARG B N 1
ATOM 5416 C CA . ARG B 1 347 ? -6.965 -33.188 5.301 1 87.69 347 ARG B CA 1
ATOM 5417 C C . ARG B 1 347 ? -6.578 -32.125 6.352 1 87.69 347 ARG B C 1
ATOM 5419 O O . ARG B 1 347 ? -6.336 -32.469 7.512 1 87.69 347 ARG B O 1
ATOM 5426 N N . PHE B 1 348 ? -6.551 -30.922 5.93 1 90.81 348 PHE B N 1
ATOM 5427 C CA . PHE B 1 348 ? -6.098 -29.875 6.844 1 90.81 348 PHE B CA 1
ATOM 5428 C C . PHE B 1 348 ? -7.195 -29.516 7.836 1 90.81 348 PHE B C 1
ATOM 5430 O O . PHE B 1 348 ? -6.941 -28.812 8.82 1 90.81 348 PHE B O 1
ATOM 5437 N N . TRP B 1 349 ? -8.398 -29.906 7.668 1 88.12 349 TRP B N 1
ATOM 5438 C CA . TRP B 1 349 ? -9.492 -29.594 8.578 1 88.12 349 TRP B CA 1
ATOM 5439 C C . TRP B 1 349 ? -10.18 -30.859 9.055 1 88.12 349 TRP B C 1
ATOM 5441 O O . TRP B 1 349 ? -11.258 -30.812 9.664 1 88.12 349 TRP B O 1
ATOM 5451 N N . LEU B 1 350 ? -9.672 -31.984 8.672 1 72.81 350 LEU B N 1
ATOM 5452 C CA . LEU B 1 350 ? -10.219 -33.25 9.156 1 72.81 350 LEU B CA 1
ATOM 5453 C C . LEU B 1 350 ? -9.648 -33.594 10.523 1 72.81 350 LEU B C 1
ATOM 5455 O O . LEU B 1 350 ? -8.484 -33.281 10.812 1 72.81 350 LEU B O 1
ATOM 5459 N N . ASP B 1 351 ? -10.438 -33.5 11.719 1 56.72 351 ASP B N 1
ATOM 5460 C CA . ASP B 1 351 ? -10.078 -33.938 13.062 1 56.72 351 ASP B CA 1
ATOM 5461 C C . ASP B 1 351 ? -9.445 -35.344 13.039 1 56.72 351 ASP B C 1
ATOM 5463 O O . ASP B 1 351 ? -9.812 -36.188 12.219 1 56.72 351 ASP B O 1
#

Sequence (702 aa):
MKRVILLLSWVWMLVGISASRPLIINFGDSNSDTGGVLAGAGLPIGLPHGITFFHRGTGRFGDGRLIIDFFCEHLNLSYLSPYLESLAPNFTSGVNFAVAGAMTLPQFVPFQLDVQVRQFVHFKNRSLELLSLGSGNFINENGFRSALYMIDIGQNDLLVALYAANLTYPPVAAKIPSFIAEIKLAVQNLYLYGGRKFWIHSTGPLGCAPKELALHAHNDTDLDKIGCFRVHNDLAKLFNKGLRRMCKELKHELKGAVIVYVDVYSVKYNLFAKPSKYGFVEPFKACCGYGGPPNNYNVKATCGQPGYNICDNVTSAIVWDGVHYTEAANKAVAATILSTPSLKLERFWLDMKRVILLLSWVWMLVGISASRPLIINFGDSNSDTGGVLAGAGLPIGLPHGITFFHRGTGRFGDGRLIIDFFCEHLNLSYLSPYLESLAPNFTSGVNFAVAGAMTLPQFVPFQLDVQVRQFVHFKNRSLELLSLGSGNFINENGFRSALYMIDIGQNDLLVALYAANLTYPPVAAKIPSFIAEIKLAVQNLYLYGGRKFWIHSTGPLGCAPKELALHAHNDTDLDKIGCFRVHNDLAKLFNKGLRRMCKELKHELKGAVIVYVDVYSVKYNLFAKPSKYGFVEPFKACCGYGGPPNNYNVKATCGQPGYNICDNVTSAIVWDGVHYTEAANKAVAATILSTPSLKLERFWLD

pLDDT: mean 93.43, std 12.88, range [29.39, 99.0]

Foldseek 3Di:
DPPPPPPPPPPPPPPVPVQQQEAAAEEEALLQDQAQCCLPVVDWDWPPAQCPPNVIGRNHDANHDHLVCVVCVVSVHDRADELSHDPDGDQVRHYYLYYHLEALDDPPDPPHRNNSLVSVVVQQVVQQVCVVVVDDDGQHLVNLQLYEYEYYHHLSLLVVQCVVVVNDQVSSLVCLLVRLVSVLVSVVSSVVSRYAHYHYEQDAQQQLFLQNVVVDDDDPVQADPLGGGPSSRVSSVSSLVSNVVSQVVVVVVRPRHHYDYDYLHVQLVVCSNPVVVLQADLASEAQKAADDPNRRHDPQRWGPRPHIHGHPDQLRYQHHTRGHGHPNNSVSSSVVQCPPVVRPPCVSSDD/DPPPPPPPPPPPPPPVPPLQQEAAAEEEALLQDQAQCCLPVVDWDWPPACCPPNVIGRNHDANHDHLVCVVCVVSVHDRADELSDDPDGDQVRHYYLYYHLEALDDPPDPPHRNNSLVSVVVQQVVQQVCVVVVHDDGQHLVNLQLYEYEYYHHLSLLVVQCVVVVNDQVSSLVCLLVRLVSVLVSVVSSVVSRYAHYHYEQDAQQQLFLVNVVVDDDDPVQADPLGGGPSSRVSSVSSLVSNVVSQVVVVVVRPRHHYDYDYLHVQLVVCSNPVVVLQADLASEAQKADDDPNRRHDPQRWGPRPHIHGHPDQLRYQHHGRGHGHPNNSVSSSVVQCPPVVRPPCVSSDD